Protein AF-A0A351WRZ2-F1 (afdb_monomer)

Mean predicted aligned error: 11.3 Å

Nearest PDB structures (foldseek):
  3s29-assembly1_B  TM=5.770E-01  e=7.627E-01  Arabidopsis thaliana
  6b9p-assembly1_B  TM=4.137E-01  e=7.081E+00  Canavalia ensiformis

pLDDT: mean 71.78, std 19.05, range [29.47, 97.19]

Sequence (400 aa):
GNGGYTQMIKQNTVGRDVAAGSDACLSCHFNVADWVNTPHTQKAKKGKENVLGYNADPALYTRAAAWITANKETYLHPGNKNTDGTAKDPSKLGIRAVMTEKPTVTYSDQTFGVDDIAITIGSNYKQAYAVWMQGYGYKILNIRYNSIGLTAEAMGERTDERVWEGSCIGCHLTGYDPTGLQASYKDTAVPYDLNPYIADLRIGCEACHGPKADGTKNPADLTQDQQIDICGRCHGNWNPTVPGTTARKDVHEFKPGDSLVYLLSPAYNGGVDRLMRPKWGTATKEFSTSGAAIDDHMQWYNFKIGKHYGKFFNGKPVTCTSCHDPHKNNPGRNYGRRILKGDYNYTTGVASICNECHPNAGYGVTKKGVAGALNPHTAKPYNVGLDTIPTDPTAKWPWE

Foldseek 3Di:
DDDDDPDPQDAFPVRHGFFNFQVVVCVPPVVLVQLCVAQLQLQKDFALVSPPCPPPPLVLLVQAQVVLQVCQQVQAQPVQADPVSDGVDLQLGGWRQHQDSAGFTDDSRGTDGSRQFGMWGGGPAKTWTWGQAAVQATFTHQWMAGNVVSDIDGVPRPVASDHCLAAPQLQRAAQADCVPPPPCCNNDPDHDDCPSGGNGSGCHPCLAQNGVVVPGHDLQPEDQQLVQVSLCQFLAQWFQDQPPGRRYRGLSVDGRRDHPCVCQPCVNRVHDHRHDFDDACDDDPQADNQRHGPDLRRLSSLQQLFPLHPDDDPNGRRHLVLFADSSRDDPPPPRNRGRGPQDADQVQQDHCSVCVRVVPDSDRCHDQPDAQHQPPSLRGHNPPDGSHNPSPVPDDGPVD

Solvent-accessible surface area (backbone atoms only — not comparable to full-atom values): 22409 Å² total; per-residue (Å²): 134,93,73,84,78,78,76,69,67,43,56,31,98,85,72,45,80,34,42,58,31,45,69,60,51,40,77,79,41,59,92,44,49,45,25,72,70,23,54,46,46,33,25,22,41,68,30,42,85,62,40,89,41,69,93,77,36,74,69,55,53,56,52,40,20,50,53,31,50,76,50,40,83,75,40,58,38,69,93,38,36,40,98,88,69,47,63,70,46,76,90,67,50,48,47,34,55,34,24,49,104,70,48,26,23,28,44,80,91,42,61,46,21,57,89,41,26,50,31,24,32,37,34,83,38,43,33,36,37,22,30,70,36,66,74,63,31,43,36,54,53,65,45,29,40,28,60,76,87,69,38,66,41,73,69,60,92,72,72,65,87,53,21,37,89,43,38,44,40,44,56,26,28,10,63,55,40,71,88,74,55,58,89,63,59,23,68,37,92,59,78,75,80,60,67,74,36,34,27,28,59,20,50,30,56,46,52,52,22,26,38,66,90,80,55,59,42,59,53,90,79,45,54,59,64,28,42,35,29,48,55,20,54,54,23,37,68,41,40,29,70,44,91,98,54,74,47,39,37,38,51,48,85,69,48,54,74,46,57,56,69,54,67,26,26,26,89,63,48,84,71,35,64,22,62,74,73,59,49,71,79,40,64,56,93,56,17,36,35,40,41,32,49,67,55,99,44,21,58,38,57,30,36,61,79,14,84,52,42,95,34,65,57,96,91,36,65,47,43,63,66,73,50,29,35,85,42,48,50,61,90,87,60,89,51,65,85,73,48,56,38,71,56,68,42,80,90,66,16,32,37,54,50,55,40,79,83,40,80,84,65,81,66,42,46,25,53,84,76,38,87,76,7,25,39,83,46,69,71,42,36,62,70,65,70,76,67,63,39,81,79,48,90,79,70,65,60,92,88,110

Secondary structure (DSSP, 8-state):
---------EE-TTS-EE--HHHHHHTT-GGGGGGGGSGGGGSEEESGGGSTTTTT-HHHHHHHHHHHHHTTTTTS-GGGB-TTSSBS-GGG---B----SS---EETTEE--GGGEEEEES-SSEEEEEEEETTTEEEEEEEEEETTTTEEEE-----S--BHHHHTHHHHSB---TTTS-GGGGG-SSPPPSGGG-SBSSS-HHHHH--GGG-PPPGGGS-HHHHHHHHHHHHS------TTSS---S-TT--TTS-HHHHHSTTTTTT---S---BTTB--SSB-TTS-B-STT-HHHHHHTSTTTT-EETTEE--HHHHB-TT---TT-TT----BSS-B-TTT-BBTTHHHH-TTS--B-PPTTSTT-EETTTTEETTSSS------TTPPPTT-

Radius of gyration: 22.28 Å; Cα contacts (8 Å, |Δi|>4): 758; chains: 1; bounding box: 58×66×56 Å

Structure (mmCIF, N/CA/C/O backbone):
data_AF-A0A351WRZ2-F1
#
_entry.id   AF-A0A351WRZ2-F1
#
loop_
_atom_site.group_PDB
_atom_site.id
_atom_site.type_symbol
_atom_site.label_atom_id
_atom_site.label_alt_id
_atom_site.label_comp_id
_atom_site.label_asym_id
_atom_site.label_entity_id
_atom_site.label_seq_id
_atom_site.pdbx_PDB_ins_code
_atom_site.Cartn_x
_atom_site.Cartn_y
_atom_site.Cartn_z
_atom_site.occupancy
_atom_site.B_iso_or_equiv
_atom_site.auth_seq_id
_atom_site.auth_comp_id
_atom_site.auth_asym_id
_atom_site.auth_atom_id
_atom_site.pdbx_PDB_model_num
ATOM 1 N N . GLY A 1 1 ? -1.265 -37.850 17.688 1.00 32.62 1 GLY A N 1
ATOM 2 C CA . GLY A 1 1 ? -0.037 -38.368 17.063 1.00 32.62 1 GLY A CA 1
ATOM 3 C C . GLY A 1 1 ? 0.824 -37.194 16.665 1.00 32.62 1 GLY A C 1
ATOM 4 O O . GLY A 1 1 ? 0.385 -36.409 15.838 1.00 32.62 1 GLY A O 1
ATOM 5 N N . ASN A 1 2 ? 1.986 -37.040 17.302 1.00 37.69 2 ASN A N 1
ATOM 6 C CA . ASN A 1 2 ? 2.970 -36.001 16.994 1.00 37.69 2 ASN A CA 1
ATOM 7 C C . ASN A 1 2 ? 3.734 -36.390 15.721 1.00 37.69 2 ASN A C 1
ATOM 9 O O . ASN A 1 2 ? 4.703 -37.140 15.787 1.00 37.69 2 ASN A O 1
ATOM 13 N N . GLY A 1 3 ? 3.272 -35.906 14.569 1.00 31.56 3 GLY A N 1
ATOM 14 C CA . GLY A 1 3 ? 4.061 -35.871 13.339 1.00 31.56 3 GLY A CA 1
ATOM 15 C C . GLY A 1 3 ? 4.839 -34.561 13.295 1.00 31.56 3 GLY A C 1
ATOM 16 O O . GLY A 1 3 ? 4.239 -33.493 13.401 1.00 31.56 3 GLY A O 1
ATOM 17 N N . GLY A 1 4 ? 6.166 -34.644 13.217 1.00 29.47 4 GLY A N 1
ATOM 18 C CA . GLY A 1 4 ? 7.064 -33.493 13.257 1.00 29.47 4 GLY A CA 1
ATOM 19 C C . GLY A 1 4 ? 6.776 -32.484 12.146 1.00 29.47 4 GLY A C 1
ATOM 20 O O . GLY A 1 4 ? 6.932 -32.783 10.966 1.00 29.47 4 GLY A O 1
ATOM 21 N N . TYR A 1 5 ? 6.401 -31.269 12.543 1.00 34.00 5 TYR A N 1
ATOM 22 C CA . TYR A 1 5 ? 6.394 -30.103 11.669 1.00 34.00 5 TYR A CA 1
ATOM 23 C C . TYR A 1 5 ? 7.830 -29.609 11.519 1.00 34.00 5 TYR A C 1
ATOM 25 O O . TYR A 1 5 ? 8.332 -28.862 12.360 1.00 34.00 5 TYR A O 1
ATOM 33 N N . THR A 1 6 ? 8.506 -30.019 10.451 1.00 36.72 6 THR A N 1
ATOM 34 C CA . THR A 1 6 ? 9.742 -29.367 10.022 1.00 36.72 6 THR A CA 1
ATOM 35 C C . THR A 1 6 ? 9.400 -27.907 9.711 1.00 36.72 6 THR A C 1
ATOM 37 O O . THR A 1 6 ? 8.615 -27.609 8.810 1.00 36.72 6 THR A O 1
ATOM 40 N N . GLN A 1 7 ? 9.907 -26.985 10.533 1.00 39.91 7 GLN A N 1
ATOM 41 C CA . GLN A 1 7 ? 9.729 -25.547 10.362 1.00 39.91 7 GLN A CA 1
ATOM 42 C C . GLN A 1 7 ? 10.235 -25.128 8.975 1.00 39.91 7 GLN A C 1
ATOM 44 O O . GLN A 1 7 ? 11.435 -25.133 8.729 1.00 39.91 7 GLN A O 1
ATOM 49 N N . MET A 1 8 ? 9.336 -24.715 8.078 1.00 43.12 8 MET A N 1
ATOM 50 C CA . MET A 1 8 ? 9.716 -24.034 6.836 1.00 43.12 8 MET A CA 1
ATOM 51 C C . MET A 1 8 ? 10.071 -22.570 7.129 1.00 43.12 8 MET A C 1
ATOM 53 O O . MET A 1 8 ? 9.350 -21.658 6.739 1.00 43.12 8 MET A O 1
ATOM 57 N N . ILE A 1 9 ? 11.151 -22.346 7.877 1.00 46.28 9 ILE A N 1
ATOM 58 C CA . ILE A 1 9 ? 11.879 -21.077 7.824 1.00 46.28 9 ILE A CA 1
ATOM 59 C C . ILE A 1 9 ? 12.809 -21.232 6.625 1.00 46.28 9 ILE A C 1
ATOM 61 O O . ILE A 1 9 ? 13.734 -22.042 6.656 1.00 46.28 9 ILE A O 1
ATOM 65 N N . LYS A 1 10 ? 12.525 -20.534 5.525 1.00 52.62 10 LYS A N 1
ATOM 66 C CA . LYS A 1 10 ? 13.520 -20.413 4.460 1.00 52.62 10 LYS A CA 1
ATOM 67 C C . LYS A 1 10 ? 14.513 -19.359 4.937 1.00 52.62 10 LYS A C 1
ATOM 69 O O . LYS A 1 10 ? 14.093 -18.308 5.396 1.00 52.62 10 LYS A O 1
ATOM 74 N N . GLN A 1 11 ? 15.808 -19.631 4.868 1.00 48.19 11 GLN A N 1
ATOM 75 C CA . GLN A 1 11 ? 16.819 -18.585 5.005 1.00 48.19 11 GLN A CA 1
ATOM 76 C C . GLN A 1 11 ? 17.169 -18.086 3.601 1.00 48.19 11 GLN A C 1
ATOM 78 O O . GLN A 1 11 ? 17.256 -18.894 2.673 1.00 48.19 11 GLN A O 1
ATOM 83 N N . ASN A 1 12 ? 17.320 -16.774 3.404 1.00 52.78 12 ASN A N 1
ATOM 84 C CA . ASN A 1 12 ? 17.859 -16.268 2.141 1.00 52.78 12 ASN A CA 1
ATOM 85 C C . ASN A 1 12 ? 19.341 -16.634 1.999 1.00 52.78 12 ASN A C 1
ATOM 87 O O . ASN A 1 12 ? 19.976 -17.179 2.901 1.00 52.78 12 ASN A O 1
ATOM 91 N N . THR A 1 13 ? 19.914 -16.295 0.848 1.00 42.00 13 THR A N 1
ATOM 92 C CA . THR A 1 13 ? 21.326 -16.537 0.519 1.00 42.00 13 THR A CA 1
ATOM 93 C C . THR A 1 13 ? 22.319 -15.867 1.475 1.00 42.00 13 THR A C 1
ATOM 95 O O . THR A 1 13 ? 23.500 -16.197 1.429 1.00 42.00 13 THR A O 1
ATOM 98 N N . VAL A 1 14 ? 21.863 -14.968 2.357 1.00 45.06 14 VAL A N 1
ATOM 99 C CA . VAL A 1 14 ? 22.673 -14.328 3.408 1.00 45.06 14 VAL A CA 1
ATOM 100 C C . VAL A 1 14 ? 22.334 -14.830 4.821 1.00 45.06 14 VAL A C 1
ATOM 102 O O . VAL A 1 14 ? 22.713 -14.196 5.803 1.00 45.06 14 VAL A O 1
ATOM 105 N N . GLY A 1 15 ? 21.638 -15.966 4.944 1.00 48.84 15 GLY A N 1
ATOM 106 C CA . GLY A 1 15 ? 21.366 -16.632 6.223 1.00 48.84 15 GLY A CA 1
ATOM 107 C C . GLY A 1 15 ? 20.307 -15.949 7.091 1.00 48.84 15 GLY A C 1
ATOM 108 O O . GLY A 1 15 ? 20.190 -16.274 8.269 1.00 48.84 15 GLY A O 1
ATOM 109 N N . ARG A 1 16 ? 19.544 -14.996 6.541 1.00 52.09 16 ARG A N 1
ATOM 110 C CA . ARG A 1 16 ? 18.442 -14.340 7.256 1.00 52.09 16 ARG A CA 1
ATOM 111 C C . ARG A 1 16 ? 17.153 -15.097 7.027 1.00 52.09 16 ARG A C 1
ATOM 113 O O . ARG A 1 16 ? 16.870 -15.493 5.897 1.00 52.09 16 ARG A O 1
ATOM 120 N N . ASP A 1 17 ? 16.362 -15.242 8.080 1.00 50.16 17 ASP A N 1
ATOM 121 C CA . ASP A 1 17 ? 15.035 -15.839 8.003 1.00 50.16 17 ASP A CA 1
ATOM 122 C C . ASP A 1 17 ? 14.166 -15.020 7.037 1.00 50.16 17 ASP A C 1
ATOM 124 O O . ASP A 1 17 ? 13.806 -13.875 7.313 1.00 50.16 17 ASP A O 1
ATOM 128 N N . VAL A 1 18 ? 13.847 -15.600 5.880 1.00 50.06 18 VAL A N 1
ATOM 129 C CA . VAL A 1 18 ? 12.821 -15.072 4.988 1.00 50.06 18 VAL A CA 1
ATOM 130 C C . VAL A 1 18 ? 11.487 -15.679 5.363 1.00 50.06 18 VAL A C 1
ATOM 132 O O . VAL A 1 18 ? 11.343 -16.872 5.651 1.00 50.06 18 VAL A O 1
ATOM 135 N N . ALA A 1 19 ? 10.503 -14.797 5.404 1.00 58.22 19 ALA A N 1
ATOM 136 C CA . ALA A 1 19 ? 9.164 -15.127 5.817 1.00 58.22 19 ALA A CA 1
ATOM 137 C C . ALA A 1 19 ? 8.565 -16.154 4.821 1.00 58.22 19 ALA A C 1
ATOM 139 O O . ALA A 1 19 ? 8.945 -16.196 3.647 1.00 58.22 19 ALA A O 1
ATOM 140 N N . ALA A 1 20 ? 7.748 -17.088 5.316 1.00 59.88 20 ALA A N 1
ATOM 141 C CA . ALA A 1 20 ? 7.479 -18.368 4.645 1.00 59.88 20 ALA A CA 1
ATOM 142 C C . ALA A 1 20 ? 6.640 -18.235 3.356 1.00 59.88 20 ALA A C 1
ATOM 144 O O . ALA A 1 20 ? 6.400 -19.235 2.670 1.00 59.88 20 ALA A O 1
ATOM 145 N N . GLY A 1 21 ? 6.218 -17.015 3.011 1.00 77.88 21 GLY A N 1
ATOM 146 C CA . GLY A 1 21 ? 5.302 -16.740 1.917 1.00 77.88 21 GLY A CA 1
ATOM 147 C C . GLY A 1 21 ? 3.900 -17.249 2.249 1.00 77.88 21 GLY A C 1
ATOM 148 O O . GLY A 1 21 ? 3.704 -18.193 3.018 1.00 77.88 21 GLY A O 1
ATOM 149 N N . SER A 1 22 ? 2.877 -16.637 1.655 1.00 88.19 22 SER A N 1
ATOM 150 C CA . SER A 1 22 ? 1.486 -16.942 2.030 1.00 88.19 22 SER A CA 1
ATOM 151 C C . SER A 1 22 ? 1.074 -18.384 1.713 1.00 88.19 22 SER A C 1
ATOM 153 O O . SER A 1 22 ? 0.212 -18.946 2.385 1.00 88.19 22 SER A O 1
ATOM 155 N N . ASP A 1 23 ? 1.709 -19.021 0.726 1.00 87.81 23 ASP A N 1
ATOM 156 C CA . ASP A 1 23 ? 1.363 -20.383 0.302 1.00 87.81 23 ASP A CA 1
ATOM 157 C C . ASP A 1 23 ? 1.694 -21.421 1.390 1.00 87.81 23 ASP A C 1
ATOM 159 O O . ASP A 1 23 ? 0.947 -22.382 1.584 1.00 87.81 23 ASP A O 1
ATOM 163 N N . ALA A 1 24 ? 2.758 -21.196 2.172 1.00 87.31 24 ALA A N 1
ATOM 164 C CA . ALA A 1 24 ? 3.076 -22.043 3.318 1.00 87.31 24 ALA A CA 1
ATOM 165 C C . ALA A 1 24 ? 1.983 -21.958 4.394 1.00 87.31 24 ALA A C 1
ATOM 167 O O . ALA A 1 24 ? 1.612 -22.977 4.977 1.00 87.31 24 ALA A O 1
ATOM 168 N N . CYS A 1 25 ? 1.419 -20.768 4.620 1.00 88.12 25 CYS A N 1
ATOM 169 C CA . CYS A 1 25 ? 0.314 -20.563 5.556 1.00 88.12 25 CYS A CA 1
ATOM 170 C C . CYS A 1 25 ? -0.956 -21.293 5.091 1.00 88.12 25 CYS A C 1
ATOM 172 O O . CYS A 1 25 ? -1.616 -21.969 5.882 1.00 88.12 25 CYS A O 1
ATOM 174 N N . LEU A 1 26 ? -1.278 -21.207 3.797 1.00 86.06 26 LEU A N 1
ATOM 175 C CA . LEU A 1 26 ? -2.488 -21.804 3.221 1.00 86.06 26 LEU A CA 1
ATOM 176 C C . LEU A 1 26 ? -2.518 -23.334 3.295 1.00 86.06 26 LEU A C 1
ATOM 178 O O . LEU A 1 26 ? -3.604 -23.909 3.322 1.00 86.06 26 LEU A O 1
ATOM 182 N N . SER A 1 27 ? -1.358 -23.991 3.407 1.00 87.12 27 SER A N 1
ATOM 183 C CA . SER A 1 27 ? -1.285 -25.446 3.604 1.00 87.12 27 SER A CA 1
ATOM 184 C C . SER A 1 27 ? -2.009 -25.929 4.871 1.00 87.12 27 SER A C 1
ATOM 186 O O . SER A 1 27 ? -2.537 -27.038 4.891 1.00 87.12 27 SER A O 1
ATOM 188 N N . CYS A 1 28 ? -2.062 -25.090 5.912 1.00 89.19 28 CYS A N 1
ATOM 189 C CA . CYS A 1 28 ? -2.707 -25.396 7.193 1.00 89.19 28 CYS A CA 1
ATOM 190 C C . CYS A 1 28 ? -3.957 -24.536 7.451 1.00 89.19 28 CYS A C 1
ATOM 192 O O . CYS A 1 28 ? -4.833 -24.936 8.213 1.00 89.19 28 CYS A O 1
ATOM 194 N N . HIS A 1 29 ? -4.060 -23.367 6.813 1.00 89.31 29 HIS A N 1
ATOM 195 C CA . HIS A 1 29 ? -5.135 -22.390 7.013 1.00 89.31 29 HIS A CA 1
ATOM 196 C C . HIS A 1 29 ? -6.053 -22.282 5.784 1.00 89.31 29 HIS A C 1
ATOM 198 O O . HIS A 1 29 ? -6.291 -21.204 5.242 1.00 89.31 29 HIS A O 1
ATOM 204 N N . PHE A 1 30 ? -6.594 -23.412 5.326 1.00 89.50 30 PHE A N 1
ATOM 205 C CA . PHE A 1 30 ? -7.458 -23.469 4.136 1.00 89.50 30 PHE A CA 1
ATOM 206 C C . PHE A 1 30 ? -8.754 -22.650 4.274 1.00 89.50 30 PHE A C 1
ATOM 208 O O . PHE A 1 30 ? -9.333 -22.224 3.279 1.00 89.50 30 PHE A O 1
ATOM 215 N N . ASN A 1 31 ? -9.204 -22.378 5.501 1.00 87.19 31 ASN A N 1
ATOM 216 C CA . ASN A 1 31 ? -10.394 -21.573 5.779 1.00 87.19 31 ASN A CA 1
ATOM 217 C C . ASN A 1 31 ? -10.243 -20.087 5.400 1.00 87.19 31 ASN A C 1
ATOM 219 O O . ASN A 1 31 ? -11.240 -19.369 5.373 1.00 87.19 31 ASN A O 1
ATOM 223 N N . VAL A 1 32 ? -9.019 -19.628 5.117 1.00 88.50 32 VAL A N 1
ATOM 224 C CA . VAL A 1 32 ? -8.733 -18.281 4.598 1.00 88.50 32 VAL A CA 1
ATOM 225 C C . VAL A 1 32 ? -8.186 -18.313 3.168 1.00 88.50 32 VAL A C 1
ATOM 227 O O . VAL A 1 32 ? -7.643 -17.318 2.697 1.00 88.50 32 VAL A O 1
ATOM 230 N N . ALA A 1 33 ? -8.346 -19.432 2.450 1.00 85.81 33 ALA A N 1
ATOM 231 C CA . ALA A 1 33 ? -7.872 -19.578 1.073 1.00 85.81 33 ALA A CA 1
ATOM 232 C C . ALA A 1 33 ? -8.489 -18.557 0.110 1.00 85.81 33 ALA A C 1
ATOM 234 O O . ALA A 1 33 ? -7.832 -18.171 -0.852 1.00 85.81 33 ALA A O 1
ATOM 235 N N . ASP A 1 34 ? -9.682 -18.035 0.407 1.00 86.06 34 ASP A N 1
ATOM 236 C CA . ASP A 1 34 ? -10.313 -16.956 -0.363 1.00 86.06 34 ASP A CA 1
ATOM 237 C C . ASP A 1 34 ? -9.451 -15.688 -0.456 1.00 86.06 34 ASP A C 1
ATOM 239 O O . ASP A 1 34 ? -9.634 -14.891 -1.385 1.00 86.06 34 ASP A O 1
ATOM 243 N N . TRP A 1 35 ? -8.469 -15.522 0.440 1.00 88.75 35 TRP A N 1
ATOM 244 C CA . TRP A 1 35 ? -7.496 -14.435 0.401 1.00 88.75 35 TRP A CA 1
ATOM 245 C C . TRP A 1 35 ? -6.814 -14.345 -0.966 1.00 88.75 35 TRP A C 1
ATOM 247 O O . TRP A 1 35 ? -6.623 -13.234 -1.464 1.00 88.75 35 TRP A O 1
ATOM 257 N N . VAL A 1 36 ? -6.527 -15.483 -1.618 1.00 87.06 36 VAL A N 1
ATOM 258 C CA . VAL A 1 36 ? -5.849 -15.532 -2.930 1.00 87.06 36 VAL A CA 1
ATOM 259 C C . VAL A 1 36 ? -6.588 -14.747 -4.013 1.00 87.06 36 VAL A C 1
ATOM 261 O O . VAL A 1 36 ? -5.967 -14.216 -4.935 1.00 87.06 36 VAL A O 1
ATOM 264 N N . ASN A 1 37 ? -7.905 -14.610 -3.860 1.00 83.31 37 ASN A N 1
ATOM 265 C CA . ASN A 1 37 ? -8.790 -13.921 -4.790 1.00 83.31 37 ASN A CA 1
ATOM 266 C C . ASN A 1 37 ? -9.003 -12.441 -4.439 1.00 83.31 37 ASN A C 1
ATOM 268 O O . ASN A 1 37 ? -9.743 -11.739 -5.132 1.00 83.31 37 ASN A O 1
ATOM 272 N N . THR A 1 38 ? -8.387 -11.943 -3.367 1.00 84.75 38 THR A N 1
ATOM 273 C CA . THR A 1 38 ? -8.540 -10.548 -2.950 1.00 84.75 38 THR A CA 1
ATOM 274 C C . THR A 1 38 ? -7.643 -9.609 -3.765 1.00 84.75 38 THR A C 1
ATOM 276 O O . THR A 1 38 ? -6.579 -9.998 -4.245 1.00 84.75 38 THR A O 1
ATOM 279 N N . PRO A 1 39 ? -7.989 -8.315 -3.884 1.00 85.25 39 PRO A N 1
ATOM 280 C CA . PRO A 1 39 ? -7.117 -7.323 -4.516 1.00 85.25 39 PRO A CA 1
ATOM 281 C C . PRO A 1 39 ? -5.736 -7.155 -3.857 1.00 85.25 39 PRO A C 1
ATOM 283 O O . PRO A 1 39 ? -4.853 -6.554 -4.471 1.00 85.25 39 PRO A O 1
ATOM 286 N N . HIS A 1 40 ? -5.539 -7.641 -2.625 1.00 89.62 40 HIS A N 1
ATOM 287 C CA . HIS A 1 40 ? -4.246 -7.630 -1.933 1.00 89.62 40 HIS A CA 1
ATOM 288 C C . HIS A 1 40 ? -3.208 -8.510 -2.642 1.00 89.62 40 HIS A C 1
ATOM 290 O O . HIS A 1 40 ? -2.033 -8.150 -2.702 1.00 89.62 40 HIS A O 1
ATOM 296 N N . THR A 1 41 ? -3.641 -9.589 -3.298 1.00 88.19 41 THR A N 1
ATOM 297 C CA . THR A 1 41 ? -2.745 -10.482 -4.056 1.00 88.19 41 THR A CA 1
ATOM 298 C C . THR A 1 41 ? -2.365 -9.948 -5.428 1.00 88.19 41 THR A C 1
ATOM 300 O O . THR A 1 41 ? -1.556 -10.534 -6.139 1.00 88.19 41 THR A O 1
ATOM 303 N N . GLN A 1 42 ? -2.938 -8.811 -5.811 1.00 85.75 42 GLN A N 1
ATOM 304 C CA . GLN A 1 42 ? -2.731 -8.203 -7.117 1.00 85.75 42 GLN A CA 1
ATOM 305 C C . GLN A 1 42 ? -1.907 -6.920 -7.025 1.00 85.75 42 GLN A C 1
ATOM 307 O O . GLN A 1 42 ? -1.767 -6.231 -8.022 1.00 85.75 42 GLN A O 1
ATOM 312 N N . LYS A 1 43 ? -1.404 -6.539 -5.843 1.00 90.00 43 LYS A N 1
ATOM 313 C CA . LYS A 1 43 ? -0.736 -5.240 -5.659 1.00 90.00 43 LYS A CA 1
ATOM 314 C C . LYS A 1 43 ? 0.635 -5.152 -6.314 1.00 90.00 43 LYS A C 1
ATOM 316 O O . LYS A 1 43 ? 0.996 -4.047 -6.722 1.00 90.00 43 LYS A O 1
ATOM 321 N N . ALA A 1 44 ? 1.324 -6.273 -6.474 1.00 92.06 44 ALA A N 1
ATOM 322 C CA . ALA A 1 44 ? 2.464 -6.406 -7.358 1.00 92.06 44 ALA A CA 1
ATOM 323 C C . ALA A 1 44 ? 2.477 -7.809 -7.963 1.00 92.06 44 ALA A C 1
ATOM 325 O O . ALA A 1 44 ? 2.101 -8.787 -7.315 1.00 92.06 44 ALA A O 1
ATOM 326 N N . LYS A 1 45 ? 2.886 -7.900 -9.223 1.00 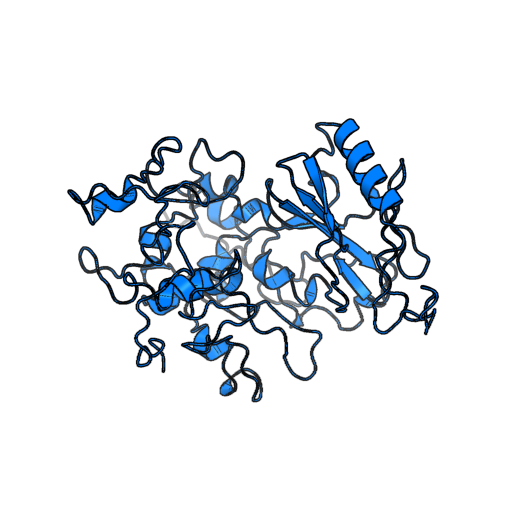89.50 45 LYS A N 1
ATOM 327 C CA . LYS A 1 45 ? 3.086 -9.158 -9.934 1.00 89.50 45 LYS A CA 1
ATOM 328 C C . LYS A 1 45 ? 4.307 -9.038 -10.833 1.00 89.50 45 LYS A C 1
ATOM 330 O O . LYS A 1 45 ? 4.591 -7.955 -11.341 1.00 89.50 45 LYS A O 1
ATOM 335 N N . LYS A 1 46 ? 5.034 -10.138 -11.014 1.00 88.94 46 LYS A N 1
ATOM 336 C CA . LYS A 1 46 ? 6.220 -10.163 -11.869 1.00 88.94 46 LYS A CA 1
ATOM 337 C C . LYS A 1 46 ? 5.778 -10.143 -13.329 1.00 88.94 46 LYS A C 1
ATOM 339 O O . LYS A 1 46 ? 4.731 -10.691 -13.653 1.00 88.94 46 LYS A O 1
ATOM 344 N N . GLY A 1 47 ? 6.565 -9.492 -14.169 1.00 83.50 47 GLY A N 1
ATOM 345 C CA . GLY A 1 47 ? 6.473 -9.622 -15.611 1.00 83.50 47 GLY A CA 1
ATOM 346 C C . GLY A 1 47 ? 5.255 -8.976 -16.274 1.00 83.50 47 GLY A C 1
ATOM 347 O O . GLY A 1 47 ? 4.346 -8.405 -15.652 1.00 83.50 47 GLY A O 1
ATOM 348 N N . LYS A 1 48 ? 5.290 -9.079 -17.598 1.00 78.19 48 LYS A N 1
ATOM 349 C CA . LYS A 1 48 ? 4.352 -8.502 -18.562 1.00 78.19 48 LYS A CA 1
ATOM 350 C C . LYS A 1 48 ? 3.044 -9.272 -18.695 1.00 78.19 48 LYS A C 1
ATOM 352 O O . LYS A 1 48 ? 2.020 -8.703 -19.053 1.00 78.19 48 LYS A O 1
ATOM 357 N N . GLU A 1 49 ? 3.058 -10.556 -18.362 1.00 80.12 49 GLU A N 1
ATOM 358 C CA . GLU A 1 49 ? 1.904 -11.454 -18.415 1.00 80.12 49 GLU A CA 1
ATOM 359 C C . GLU A 1 49 ? 0.763 -11.010 -17.488 1.00 80.12 49 GLU A C 1
ATOM 361 O O . GLU A 1 49 ? -0.379 -11.437 -17.638 1.00 80.12 49 GLU A O 1
ATOM 366 N N . ASN A 1 50 ? 1.077 -10.123 -16.542 1.00 82.88 50 ASN A N 1
ATOM 367 C CA . ASN A 1 50 ? 0.150 -9.556 -15.575 1.00 82.88 50 ASN A CA 1
ATOM 368 C C . ASN A 1 50 ? -0.376 -8.163 -15.954 1.00 82.88 50 ASN A C 1
ATOM 370 O O . ASN A 1 50 ? -1.203 -7.601 -15.226 1.00 82.88 50 ASN A O 1
ATOM 374 N N . VAL A 1 51 ? 0.072 -7.614 -17.085 1.00 79.12 51 VAL A N 1
ATOM 375 C CA . VAL A 1 51 ? -0.459 -6.371 -17.644 1.00 79.12 51 VAL A CA 1
ATOM 376 C C . VAL A 1 51 ? -1.898 -6.620 -18.087 1.00 79.12 51 VAL A C 1
ATOM 378 O O . VAL A 1 51 ? -2.191 -7.553 -18.839 1.00 79.12 51 VAL A O 1
ATOM 381 N N . LEU A 1 52 ? -2.824 -5.790 -17.611 1.00 74.25 52 LEU A N 1
ATOM 382 C CA . LEU A 1 52 ? -4.226 -5.881 -18.002 1.00 74.25 52 LEU A CA 1
ATOM 383 C C . LEU A 1 52 ? -4.352 -5.759 -19.517 1.00 74.25 52 LEU A C 1
ATOM 385 O O . LEU A 1 52 ? -3.838 -4.820 -20.117 1.00 74.25 52 LEU A O 1
ATOM 389 N N . GLY A 1 53 ? -5.058 -6.719 -20.109 1.00 63.00 53 GLY A N 1
ATOM 390 C CA . GLY A 1 53 ? -5.251 -6.797 -21.550 1.00 63.00 53 GLY A CA 1
ATOM 391 C C . GLY A 1 53 ? -4.260 -7.673 -22.298 1.00 63.00 53 GLY A C 1
ATOM 392 O O . GLY A 1 53 ? -4.603 -8.034 -23.419 1.00 63.00 53 GLY A O 1
ATOM 393 N N . TYR A 1 54 ? -3.114 -8.069 -21.710 1.00 61.16 54 TYR A N 1
ATOM 394 C CA . TYR A 1 54 ? -2.000 -8.749 -22.418 1.00 61.16 54 TYR A CA 1
ATOM 395 C C . TYR A 1 54 ? -2.441 -9.905 -23.291 1.00 61.16 54 TYR A C 1
ATOM 397 O O . TYR A 1 54 ? -2.083 -9.974 -24.462 1.00 61.16 54 TYR A O 1
ATOM 405 N N . ASN A 1 55 ? -3.323 -10.732 -22.746 1.00 54.84 55 ASN A N 1
ATOM 406 C CA . ASN A 1 55 ? -3.861 -11.889 -23.446 1.00 54.84 55 ASN A CA 1
ATOM 407 C C . ASN A 1 55 ? -5.336 -11.725 -23.853 1.00 54.84 55 ASN A C 1
ATOM 409 O O . ASN A 1 55 ? -5.901 -12.646 -24.431 1.00 54.84 55 ASN A O 1
ATOM 413 N N . ALA A 1 56 ? -5.985 -10.605 -23.511 1.00 52.00 56 ALA A N 1
ATOM 414 C CA . ALA A 1 56 ? -7.447 -10.479 -23.545 1.00 52.00 56 ALA A CA 1
ATOM 415 C C . ALA A 1 56 ? -7.984 -9.459 -24.563 1.00 52.00 56 ALA A C 1
ATOM 417 O O . ALA A 1 56 ? -9.122 -9.609 -24.998 1.00 52.00 56 ALA A O 1
ATOM 418 N N . ASP A 1 57 ? -7.208 -8.438 -24.949 1.00 59.94 57 ASP A N 1
ATOM 419 C CA . ASP A 1 57 ? -7.639 -7.441 -25.941 1.00 59.94 57 ASP A CA 1
ATOM 420 C C . ASP A 1 57 ? -6.427 -6.764 -26.624 1.00 59.94 57 ASP A C 1
ATOM 422 O O . ASP A 1 57 ? -5.869 -5.799 -26.093 1.00 59.94 57 ASP A O 1
ATOM 426 N N . PRO A 1 58 ? -6.015 -7.220 -27.822 1.00 59.06 58 PRO A N 1
ATOM 427 C CA . PRO A 1 58 ? -4.955 -6.577 -28.600 1.00 59.06 58 PRO A CA 1
ATOM 428 C C . PRO A 1 58 ? -5.226 -5.095 -28.923 1.00 59.06 58 PRO A C 1
ATOM 430 O O . PRO A 1 58 ? -4.290 -4.302 -28.997 1.00 59.06 58 PRO A O 1
ATOM 433 N N . ALA A 1 59 ? -6.492 -4.678 -29.055 1.00 59.03 59 ALA A N 1
ATOM 434 C CA . ALA A 1 59 ? -6.853 -3.288 -29.348 1.00 59.03 59 ALA A CA 1
ATOM 435 C C . ALA A 1 59 ? -6.642 -2.357 -28.140 1.00 59.03 59 ALA A C 1
ATOM 437 O O . ALA A 1 59 ? -6.568 -1.130 -28.271 1.00 59.03 59 ALA A O 1
ATOM 438 N N . LEU A 1 60 ? -6.545 -2.924 -26.937 1.00 55.47 60 LEU A N 1
ATOM 439 C CA . LEU A 1 60 ? -6.165 -2.214 -25.720 1.00 55.47 60 LEU A CA 1
ATOM 440 C C . LEU A 1 60 ? -4.727 -1.686 -25.802 1.00 55.47 60 LEU A C 1
ATOM 442 O O . LEU A 1 60 ? -4.468 -0.537 -25.438 1.00 55.47 60 LEU A O 1
ATOM 446 N N . TYR A 1 61 ? -3.814 -2.505 -26.334 1.00 57.78 61 TYR A N 1
ATOM 447 C CA . TYR A 1 61 ? -2.405 -2.150 -26.514 1.00 57.78 61 TYR A CA 1
ATOM 448 C C . TYR A 1 61 ? -2.237 -1.016 -27.495 1.00 57.78 61 TYR A C 1
ATOM 450 O O . TYR A 1 61 ? -1.557 -0.041 -27.188 1.00 57.78 61 TYR A O 1
ATOM 458 N N . THR A 1 62 ? -2.908 -1.110 -28.641 1.00 60.03 62 THR A N 1
ATOM 459 C CA . THR A 1 62 ? -2.867 -0.072 -29.669 1.00 60.03 62 THR A CA 1
ATOM 460 C C . THR A 1 62 ? -3.296 1.282 -29.104 1.00 60.03 62 THR A C 1
ATOM 462 O O . THR A 1 62 ? -2.653 2.292 -29.372 1.00 60.03 62 THR A O 1
ATOM 465 N N . ARG A 1 63 ? -4.327 1.313 -28.249 1.00 61.31 63 ARG A N 1
ATOM 466 C CA . ARG A 1 63 ? -4.809 2.550 -27.612 1.00 61.31 63 ARG A CA 1
ATOM 467 C C . ARG A 1 63 ? -3.832 3.116 -26.581 1.00 61.31 63 ARG A C 1
ATOM 469 O O . ARG A 1 63 ? -3.583 4.321 -26.588 1.00 61.31 63 ARG A O 1
ATOM 476 N N . ALA A 1 64 ? -3.259 2.273 -25.720 1.00 55.34 64 ALA A N 1
ATOM 477 C CA . ALA A 1 64 ? -2.256 2.711 -24.748 1.00 55.34 64 ALA A CA 1
ATOM 478 C C . ALA A 1 64 ? -0.975 3.214 -25.441 1.00 55.34 64 ALA A C 1
ATOM 480 O O . ALA A 1 64 ? -0.457 4.270 -25.084 1.00 55.34 64 ALA A O 1
ATOM 481 N N . ALA A 1 65 ? -0.514 2.505 -26.475 1.00 55.00 65 ALA A N 1
ATOM 482 C CA . ALA A 1 65 ? 0.629 2.886 -27.301 1.00 55.00 65 ALA A CA 1
ATOM 483 C C . ALA A 1 65 ? 0.402 4.225 -28.027 1.00 55.00 65 ALA A C 1
ATOM 485 O O . ALA A 1 65 ? 1.241 5.128 -27.959 1.00 55.00 65 ALA A O 1
ATOM 486 N N . ALA A 1 66 ? -0.771 4.397 -28.648 1.00 57.62 66 ALA A N 1
ATOM 487 C CA . ALA A 1 66 ? -1.146 5.635 -29.327 1.00 57.62 66 ALA A CA 1
ATOM 488 C C . ALA A 1 66 ? -1.185 6.837 -28.370 1.00 57.62 66 ALA A C 1
ATOM 490 O O . ALA A 1 66 ? -0.635 7.891 -28.689 1.00 57.62 66 ALA A O 1
ATOM 491 N N . TRP A 1 67 ? -1.773 6.680 -27.176 1.00 55.34 67 TRP A N 1
ATOM 492 C CA . TRP A 1 67 ? -1.822 7.752 -26.178 1.00 55.34 67 TRP A CA 1
ATOM 493 C C . TRP A 1 67 ? -0.421 8.167 -25.714 1.00 55.34 67 TRP A C 1
ATOM 495 O O . TRP A 1 67 ? -0.120 9.357 -25.664 1.00 55.34 67 TRP A O 1
ATOM 505 N N . ILE A 1 68 ? 0.464 7.211 -25.424 1.00 50.16 68 ILE A N 1
ATOM 506 C CA . ILE A 1 68 ? 1.832 7.511 -24.975 1.00 50.16 68 ILE A CA 1
ATOM 507 C C . ILE A 1 68 ? 2.625 8.206 -26.084 1.00 50.16 68 ILE A C 1
ATOM 509 O O . ILE A 1 68 ? 3.260 9.230 -25.838 1.00 50.16 68 ILE A O 1
ATOM 513 N N . THR A 1 69 ? 2.530 7.709 -27.320 1.00 51.59 69 THR A N 1
ATOM 514 C CA . THR A 1 69 ? 3.178 8.331 -28.484 1.00 51.59 69 THR A CA 1
ATOM 515 C C . THR A 1 69 ? 2.704 9.771 -28.694 1.00 51.59 69 THR A C 1
ATOM 517 O O . THR A 1 69 ? 3.523 10.656 -28.945 1.00 51.59 69 THR A O 1
ATOM 520 N N . ALA A 1 70 ? 1.404 10.031 -28.530 1.00 52.94 70 ALA A N 1
ATOM 521 C CA . ALA A 1 70 ? 0.824 11.367 -28.659 1.00 52.94 70 ALA A CA 1
ATOM 522 C C . ALA A 1 70 ? 1.242 12.340 -27.537 1.00 52.94 70 ALA A C 1
ATOM 524 O O . ALA A 1 70 ? 1.217 13.548 -27.749 1.00 52.94 70 ALA A O 1
ATOM 525 N N . ASN A 1 71 ? 1.654 11.844 -26.364 1.00 46.69 71 ASN A N 1
ATOM 526 C CA . ASN A 1 71 ? 2.019 12.670 -25.203 1.00 46.69 71 ASN A CA 1
ATOM 527 C C . ASN A 1 71 ? 3.540 12.729 -24.938 1.00 46.69 71 ASN A C 1
ATOM 529 O O . ASN A 1 71 ? 3.973 13.289 -23.931 1.00 46.69 71 ASN A O 1
ATOM 533 N N . LYS A 1 72 ? 4.366 12.210 -25.857 1.00 48.25 72 LYS A N 1
ATOM 534 C CA . LYS A 1 72 ? 5.828 12.039 -25.721 1.00 48.25 72 LYS A CA 1
ATOM 535 C C . LYS A 1 72 ? 6.626 13.281 -25.267 1.00 48.25 72 LYS A C 1
ATOM 537 O O . LYS A 1 72 ? 7.690 13.129 -24.674 1.00 48.25 72 LYS A O 1
ATOM 542 N N . GLU A 1 73 ? 6.140 14.500 -25.526 1.00 41.03 73 GLU A N 1
ATOM 543 C CA . GLU A 1 73 ? 6.853 15.770 -25.264 1.00 41.03 73 GLU A CA 1
ATOM 544 C C . GLU A 1 73 ? 6.563 16.390 -23.881 1.00 41.03 73 GLU A C 1
ATOM 546 O O . GLU A 1 73 ? 7.213 17.355 -23.473 1.00 41.03 73 GLU A O 1
ATOM 551 N N . THR A 1 74 ? 5.615 15.837 -23.117 1.00 46.59 74 THR A N 1
ATOM 552 C CA . THR A 1 74 ? 5.204 16.398 -21.811 1.00 46.59 74 THR A CA 1
ATOM 553 C C . THR A 1 74 ? 6.079 15.990 -20.623 1.00 46.59 74 THR A C 1
ATOM 555 O O . THR A 1 74 ? 5.816 16.420 -19.504 1.00 46.59 74 THR A O 1
ATOM 558 N N . TYR A 1 75 ? 7.138 15.207 -20.836 1.00 48.56 75 TYR A N 1
ATOM 559 C CA . TYR A 1 75 ? 7.787 14.466 -19.748 1.00 48.56 75 TYR A CA 1
ATOM 560 C C . TYR A 1 75 ? 9.179 14.954 -19.324 1.00 48.56 75 TYR A C 1
ATOM 562 O O . TYR A 1 75 ? 9.774 14.356 -18.435 1.00 48.56 75 TYR A O 1
ATOM 570 N N . LEU A 1 76 ? 9.666 16.081 -19.856 1.00 44.59 76 LEU A N 1
ATOM 571 C CA . LEU A 1 76 ? 10.843 16.749 -19.291 1.00 44.59 76 LEU A CA 1
ATOM 572 C C . LEU A 1 76 ? 10.503 17.355 -17.926 1.00 44.59 76 LEU A C 1
ATOM 574 O O . LEU A 1 76 ? 9.599 18.185 -17.826 1.00 44.59 76 LEU A O 1
ATOM 578 N N . HIS A 1 77 ? 11.272 16.993 -16.896 1.00 44.44 77 HIS A N 1
ATOM 579 C CA . HIS A 1 77 ? 11.228 17.651 -15.588 1.00 44.44 77 HIS A CA 1
ATOM 580 C C . HIS A 1 77 ? 11.246 19.186 -15.776 1.00 44.44 77 HIS A C 1
ATOM 582 O O . HIS A 1 77 ? 12.185 19.677 -16.400 1.00 44.44 77 HIS A O 1
ATOM 588 N N . PRO A 1 78 ? 10.314 19.983 -15.209 1.00 46.25 78 PRO A N 1
ATOM 589 C CA . PRO A 1 78 ? 10.268 21.438 -15.437 1.00 46.25 78 PRO A CA 1
ATOM 590 C C . PRO A 1 78 ? 11.574 22.161 -15.073 1.00 46.25 78 PRO A C 1
ATOM 592 O O . PRO A 1 78 ? 12.074 23.005 -15.810 1.00 46.25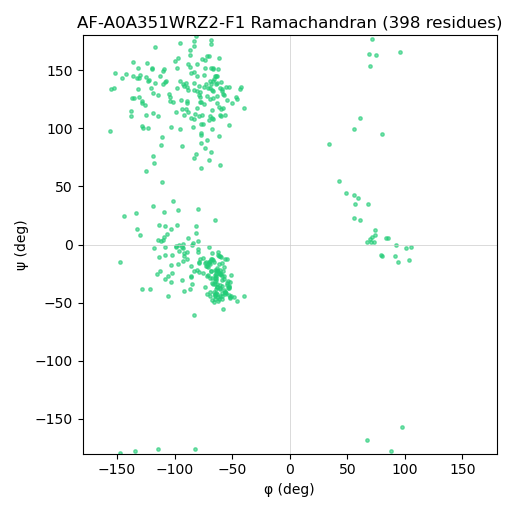 78 PRO A O 1
ATOM 595 N N . GLY A 1 79 ? 12.194 21.757 -13.961 1.00 51.09 79 GLY A N 1
ATOM 596 C CA . GLY A 1 79 ? 13.543 22.182 -13.564 1.00 51.09 79 GLY A CA 1
ATOM 597 C C . GLY A 1 79 ? 14.668 21.854 -14.561 1.00 51.09 79 GLY A C 1
ATOM 598 O O . GLY A 1 79 ? 15.634 22.608 -14.619 1.00 51.09 79 GLY A O 1
ATOM 599 N N . ASN A 1 80 ? 14.525 20.809 -15.386 1.00 50.97 80 ASN A N 1
ATOM 600 C CA . ASN A 1 80 ? 15.454 20.456 -16.464 1.00 50.97 80 ASN A CA 1
ATOM 601 C C . ASN A 1 80 ? 14.928 20.862 -17.857 1.00 50.97 80 ASN A C 1
ATOM 603 O O . ASN A 1 80 ? 15.456 20.412 -18.866 1.00 50.97 80 ASN A O 1
ATOM 607 N N . LYS A 1 81 ? 13.888 21.699 -17.935 1.00 55.09 81 LYS A N 1
ATOM 608 C CA . LYS A 1 81 ? 13.296 22.169 -19.191 1.00 55.09 81 LYS A CA 1
ATOM 609 C C . LYS A 1 81 ? 13.732 23.610 -19.462 1.00 55.09 81 LYS A C 1
ATOM 611 O O . LYS A 1 81 ? 13.609 24.478 -18.589 1.00 55.09 81 LYS A O 1
ATOM 616 N N . ASN A 1 82 ? 14.281 23.858 -20.643 1.00 61.72 82 ASN A N 1
ATOM 617 C CA . ASN A 1 82 ? 14.488 25.193 -21.197 1.00 61.72 82 ASN A CA 1
ATOM 618 C C . ASN A 1 82 ? 13.134 25.816 -21.567 1.00 61.72 82 ASN A C 1
ATOM 620 O O . ASN A 1 82 ? 12.125 25.124 -21.701 1.00 61.72 82 ASN A O 1
ATOM 624 N N . THR A 1 83 ? 13.096 27.134 -21.743 1.00 70.38 83 THR A N 1
ATOM 625 C CA . THR A 1 83 ? 11.889 27.864 -22.172 1.00 70.38 83 THR A CA 1
ATOM 626 C C . THR A 1 83 ? 11.375 27.424 -23.545 1.00 70.38 83 THR A C 1
ATOM 628 O O . THR A 1 83 ? 10.180 27.526 -23.801 1.00 70.38 83 THR A O 1
ATOM 631 N N . ASP A 1 84 ? 12.250 26.891 -24.398 1.00 65.50 84 ASP A N 1
ATOM 632 C CA . ASP A 1 84 ? 11.932 26.326 -25.716 1.00 65.50 84 ASP A CA 1
ATOM 633 C C . ASP A 1 84 ? 11.477 24.854 -25.668 1.00 65.50 84 ASP A C 1
ATOM 635 O O . ASP A 1 84 ? 11.178 24.252 -26.696 1.00 65.50 84 ASP A O 1
ATOM 639 N N . GLY A 1 85 ? 11.423 24.259 -24.474 1.00 54.97 85 GLY A N 1
ATOM 640 C CA . GLY A 1 85 ? 11.035 22.870 -24.279 1.00 54.97 85 GLY A CA 1
ATOM 641 C C . GLY A 1 85 ? 12.143 21.837 -24.478 1.00 54.97 85 GLY A C 1
ATOM 642 O O . GLY A 1 85 ? 11.845 20.652 -24.378 1.00 54.97 85 GLY A O 1
ATOM 643 N N . THR A 1 86 ? 13.396 22.236 -24.700 1.00 59.22 86 THR A N 1
ATOM 644 C CA . THR A 1 86 ? 14.558 21.327 -24.713 1.00 59.22 86 THR A CA 1
ATOM 645 C C . THR A 1 86 ? 15.083 21.048 -23.296 1.00 59.22 86 THR A C 1
ATOM 647 O O . THR A 1 86 ? 14.634 21.660 -22.325 1.00 59.22 86 THR A O 1
ATOM 650 N N . ALA A 1 87 ? 16.011 20.099 -23.136 1.00 54.00 87 ALA A N 1
ATOM 651 C CA . ALA A 1 87 ? 16.600 19.793 -21.830 1.00 54.00 87 ALA A CA 1
ATOM 652 C C . ALA A 1 87 ? 17.750 20.756 -21.477 1.00 54.00 87 ALA A C 1
ATOM 654 O O . ALA A 1 87 ? 18.636 20.970 -22.301 1.00 54.00 87 ALA A O 1
ATOM 655 N N . LYS A 1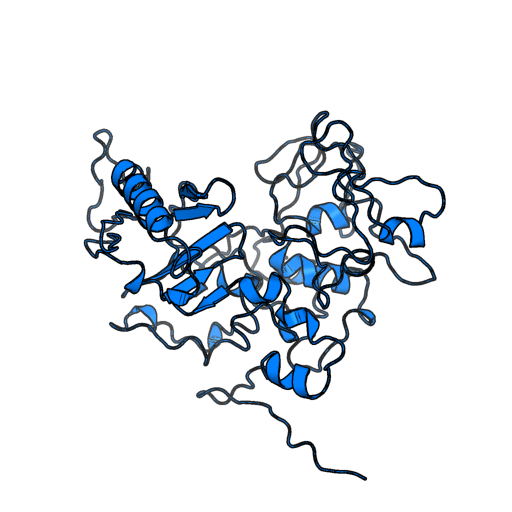 88 ? 17.768 21.295 -20.249 1.00 60.50 88 LYS A N 1
ATOM 656 C CA . LYS A 1 88 ? 18.865 22.133 -19.713 1.00 60.50 88 LYS A CA 1
ATOM 657 C C . LYS A 1 88 ? 20.160 21.337 -19.544 1.00 60.50 88 LYS A C 1
ATOM 659 O O . LYS A 1 88 ? 21.238 21.830 -19.847 1.00 60.50 88 LYS A O 1
ATOM 664 N N . ASP A 1 89 ? 20.033 20.109 -19.059 1.00 56.44 89 ASP A N 1
ATOM 665 C CA . ASP A 1 89 ? 21.099 19.136 -18.869 1.00 56.44 89 ASP A CA 1
ATOM 666 C C . ASP A 1 89 ? 20.681 17.815 -19.545 1.00 56.44 89 ASP A C 1
ATOM 668 O O . ASP A 1 89 ? 19.852 17.071 -18.998 1.00 56.44 89 ASP A O 1
ATOM 672 N N . PRO A 1 90 ? 21.221 17.515 -20.741 1.00 51.31 90 PRO A N 1
ATOM 673 C CA . PRO A 1 90 ? 20.928 16.289 -21.482 1.00 51.31 90 PRO A CA 1
ATOM 674 C C . PRO A 1 90 ? 21.320 15.007 -20.733 1.00 51.31 90 PRO A C 1
ATOM 676 O O . PRO A 1 90 ? 20.754 13.951 -20.996 1.00 51.31 90 PRO A O 1
ATOM 679 N N . SER A 1 91 ? 22.241 15.080 -19.766 1.00 44.47 91 SER A N 1
ATOM 680 C CA . SER A 1 91 ? 22.629 13.927 -18.940 1.00 44.47 91 SER A CA 1
ATOM 681 C C . SER A 1 91 ? 21.622 13.624 -17.820 1.00 44.47 91 SER A C 1
ATOM 683 O O . SER A 1 91 ? 21.619 12.530 -17.262 1.00 44.47 91 SER A O 1
ATOM 685 N N . LYS A 1 92 ? 20.716 14.570 -17.526 1.00 42.09 92 LYS A N 1
ATOM 686 C CA . LYS A 1 92 ? 19.648 14.469 -16.512 1.00 42.09 92 LYS A CA 1
ATOM 687 C C . LYS A 1 92 ? 18.258 14.351 -17.134 1.00 42.09 92 LYS A C 1
ATOM 689 O O . LYS A 1 92 ? 17.266 14.808 -16.556 1.00 42.09 92 LYS A O 1
ATOM 694 N N . LEU A 1 93 ? 18.168 13.790 -18.339 1.00 44.53 93 LEU A N 1
ATOM 695 C CA . LEU A 1 93 ? 16.901 13.531 -19.019 1.00 44.53 93 LEU A CA 1
ATOM 696 C C . LEU A 1 93 ? 16.034 12.566 -18.196 1.00 44.53 93 LEU A C 1
ATOM 698 O O . LEU A 1 93 ? 16.118 11.346 -18.322 1.00 44.53 93 LEU A O 1
ATOM 702 N N . GLY A 1 94 ? 15.164 13.131 -17.363 1.00 42.38 94 GLY A N 1
ATOM 703 C CA . GLY A 1 94 ? 14.025 12.422 -16.807 1.00 42.38 94 GLY A CA 1
ATOM 704 C C . GLY A 1 94 ? 13.016 12.144 -17.918 1.00 42.38 94 GLY A C 1
ATOM 705 O O . GLY A 1 94 ? 12.394 13.072 -18.413 1.00 42.38 94 GLY A O 1
ATOM 706 N N . ILE A 1 95 ? 12.895 10.861 -18.269 1.00 42.12 95 ILE A N 1
ATOM 707 C CA . ILE A 1 95 ? 11.731 10.161 -18.842 1.00 42.12 95 ILE A CA 1
ATOM 708 C C . ILE A 1 95 ? 11.206 10.662 -20.208 1.00 42.12 95 ILE A C 1
ATOM 710 O O . ILE A 1 95 ? 10.500 11.659 -20.306 1.00 42.12 95 ILE A O 1
ATOM 714 N N . ARG A 1 96 ? 11.411 9.866 -21.267 1.00 38.72 96 ARG A N 1
ATOM 715 C CA . ARG A 1 96 ? 10.643 9.900 -22.528 1.00 38.72 96 ARG A CA 1
ATOM 716 C C . ARG A 1 96 ? 9.809 8.621 -22.643 1.00 38.72 96 ARG A C 1
ATOM 718 O O . ARG A 1 96 ? 10.213 7.662 -23.287 1.00 38.72 96 ARG A O 1
ATOM 725 N N . ALA A 1 97 ? 8.614 8.577 -22.062 1.00 37.75 97 ALA A N 1
ATOM 726 C CA . ALA A 1 97 ? 7.727 7.449 -22.338 1.00 37.75 97 ALA A CA 1
ATOM 727 C C . ALA A 1 97 ? 7.219 7.537 -23.786 1.00 37.75 97 ALA A C 1
ATOM 729 O O . ALA A 1 97 ? 6.403 8.392 -24.114 1.00 37.75 97 ALA A O 1
ATOM 730 N N . VAL A 1 98 ? 7.724 6.664 -24.653 1.00 35.53 98 VAL A N 1
ATOM 731 C CA . VAL A 1 98 ? 7.105 6.307 -25.934 1.00 35.53 98 VAL A CA 1
ATOM 732 C C . VAL A 1 98 ? 6.589 4.872 -25.757 1.00 35.53 98 VAL A C 1
ATOM 734 O O . VAL A 1 98 ? 7.078 4.150 -24.904 1.00 35.53 98 VAL A O 1
ATOM 737 N N . MET A 1 99 ? 5.531 4.454 -26.434 1.00 36.91 99 MET A N 1
ATOM 738 C CA . MET A 1 99 ? 5.223 3.031 -26.603 1.00 36.91 99 MET A CA 1
ATOM 739 C C . MET A 1 99 ? 4.791 2.911 -28.054 1.00 36.91 99 MET A C 1
ATOM 741 O O . MET A 1 99 ? 3.760 3.469 -28.418 1.00 36.91 99 MET A O 1
ATOM 745 N N . THR A 1 100 ? 5.589 2.260 -28.894 1.00 35.53 100 THR A N 1
ATOM 746 C CA . THR A 1 100 ? 5.233 1.998 -30.296 1.00 35.53 100 THR A CA 1
ATOM 747 C C . THR A 1 100 ? 4.606 0.609 -30.459 1.00 35.53 100 THR A C 1
ATOM 749 O O . THR A 1 100 ? 4.511 -0.161 -29.504 1.00 35.53 100 THR A O 1
ATOM 752 N N . GLU A 1 101 ? 4.119 0.308 -31.669 1.00 36.72 101 GLU A N 1
ATOM 753 C CA . GLU A 1 101 ? 3.293 -0.863 -32.035 1.00 36.72 101 GLU A CA 1
ATOM 754 C C . GLU A 1 101 ? 3.912 -2.236 -31.704 1.00 36.72 101 GLU A C 1
ATOM 756 O O . GLU A 1 101 ? 3.217 -3.251 -31.689 1.00 36.72 101 GLU A O 1
ATOM 761 N N . LYS A 1 102 ? 5.204 -2.255 -31.367 1.00 38.31 102 LYS A N 1
ATOM 762 C CA . LYS A 1 102 ? 5.846 -3.255 -30.513 1.00 38.31 102 LYS A CA 1
ATOM 763 C C . LYS A 1 102 ? 6.593 -2.474 -29.431 1.00 38.31 102 LYS A C 1
ATOM 765 O O . LYS A 1 102 ? 7.367 -1.578 -29.767 1.00 38.31 102 LYS A O 1
ATOM 770 N N . PRO A 1 103 ? 6.296 -2.709 -28.153 1.00 40.00 103 PRO A N 1
ATOM 771 C CA . PRO A 1 103 ? 6.409 -1.657 -27.161 1.00 40.00 103 PRO A CA 1
ATOM 772 C C . PRO A 1 103 ? 7.877 -1.363 -26.873 1.00 40.00 103 PRO A C 1
ATOM 774 O O . PRO A 1 103 ? 8.661 -2.295 -26.757 1.00 40.00 103 PRO A O 1
ATOM 777 N N . THR A 1 104 ? 8.223 -0.079 -26.757 1.00 34.56 104 THR A N 1
ATOM 778 C CA . THR A 1 104 ? 9.527 0.445 -26.317 1.00 34.56 104 THR A CA 1
ATOM 779 C C . THR A 1 104 ? 9.342 1.882 -25.735 1.00 34.56 104 THR A C 1
ATOM 781 O O . THR A 1 104 ? 8.678 2.673 -26.393 1.00 34.56 104 THR A O 1
ATOM 784 N N . VAL A 1 105 ? 9.919 2.233 -24.562 1.00 38.94 105 VAL A N 1
ATOM 785 C CA . VAL A 1 105 ? 9.823 3.439 -23.673 1.00 38.94 105 VAL A CA 1
ATOM 786 C C . VAL A 1 105 ? 11.200 4.050 -23.405 1.00 38.94 105 VAL A C 1
ATOM 788 O O . VAL A 1 105 ? 11.994 3.473 -22.682 1.00 38.94 105 VAL A O 1
ATOM 791 N N . THR A 1 106 ? 11.514 5.239 -23.907 1.00 37.47 106 THR A N 1
ATOM 792 C CA . THR A 1 106 ? 12.864 5.816 -23.780 1.00 37.47 106 THR A CA 1
ATOM 793 C C . THR A 1 106 ? 13.202 6.429 -22.396 1.00 37.47 106 THR A C 1
ATOM 795 O O . THR A 1 106 ? 12.534 7.342 -21.920 1.00 37.47 106 THR A O 1
ATOM 798 N N . TYR A 1 107 ? 14.299 6.042 -21.747 1.00 40.72 107 TYR A N 1
ATOM 799 C CA . TYR A 1 107 ? 14.878 6.719 -20.575 1.00 40.72 107 TYR A CA 1
ATOM 800 C C . TYR A 1 107 ? 16.385 6.820 -20.789 1.00 40.72 107 TYR A C 1
ATOM 802 O O . TYR A 1 107 ? 17.002 5.812 -21.111 1.00 40.72 107 TYR A O 1
ATOM 810 N N . SER A 1 108 ? 16.969 8.022 -20.688 1.00 43.19 108 SER A N 1
ATOM 811 C CA . SER A 1 108 ? 18.383 8.256 -21.052 1.00 43.19 108 SER A CA 1
ATOM 812 C C . SER A 1 108 ? 18.780 7.550 -22.367 1.00 43.19 108 SER A C 1
ATOM 814 O O . SER A 1 108 ? 19.671 6.707 -22.376 1.00 43.19 108 SER A O 1
ATOM 816 N N . ASP A 1 109 ? 18.032 7.807 -23.445 1.00 48.81 109 ASP A N 1
ATOM 817 C CA . ASP A 1 109 ? 18.162 7.170 -24.771 1.00 48.81 109 ASP A CA 1
ATOM 818 C C . ASP A 1 109 ? 17.814 5.657 -24.879 1.00 48.81 109 ASP A C 1
ATOM 820 O O . ASP A 1 109 ? 17.851 5.103 -25.977 1.00 48.81 109 ASP A O 1
ATOM 824 N N . GLN A 1 110 ? 17.371 4.980 -23.808 1.00 49.88 110 GLN A N 1
ATOM 825 C CA . GLN A 1 110 ? 17.018 3.541 -23.806 1.00 49.88 110 GLN A CA 1
ATOM 826 C C . GLN A 1 110 ? 15.520 3.259 -23.872 1.00 49.88 110 GLN A C 1
ATOM 828 O O . GLN A 1 110 ? 14.814 3.659 -22.963 1.00 49.88 110 GLN A O 1
ATOM 833 N N . THR A 1 111 ? 15.038 2.507 -24.865 1.00 54.81 111 THR A N 1
ATOM 834 C CA . THR A 1 111 ? 13.605 2.384 -25.209 1.00 54.81 111 THR A CA 1
ATOM 835 C C . THR A 1 111 ? 12.992 1.038 -24.709 1.00 54.81 111 THR A C 1
ATOM 837 O O . THR A 1 111 ? 13.196 0.031 -25.364 1.00 54.81 111 THR A O 1
ATOM 840 N N . PHE A 1 112 ? 12.246 0.995 -23.581 1.00 61.47 112 PHE A N 1
ATOM 841 C CA . PHE A 1 112 ? 11.614 -0.173 -22.898 1.00 61.47 112 PHE A CA 1
ATOM 842 C C . PHE A 1 112 ? 10.190 -0.607 -23.289 1.00 61.47 112 PHE A C 1
ATOM 844 O O . PHE A 1 112 ? 9.223 0.140 -23.192 1.00 61.47 112 PHE A O 1
ATOM 851 N N . GLY A 1 113 ? 9.987 -1.844 -23.686 1.00 62.62 113 GLY A N 1
ATOM 852 C CA . GLY A 1 113 ? 8.674 -2.374 -23.988 1.00 62.62 113 GLY A CA 1
ATOM 853 C C . GLY A 1 113 ? 7.840 -2.835 -22.822 1.00 62.62 113 GLY A C 1
ATOM 854 O O . GLY A 1 113 ? 8.271 -2.900 -21.680 1.00 62.62 113 GLY A O 1
ATOM 855 N N . VAL A 1 114 ? 6.638 -3.295 -23.167 1.00 67.25 114 VAL A N 1
ATOM 856 C CA . VAL A 1 114 ? 5.881 -4.251 -22.358 1.00 67.25 114 VAL A CA 1
ATOM 857 C C . VAL A 1 114 ? 6.758 -5.459 -22.058 1.00 67.25 114 VAL A C 1
ATOM 859 O O . VAL A 1 114 ? 6.696 -5.978 -20.955 1.00 67.25 114 VAL A O 1
ATOM 862 N N . ASP A 1 115 ? 7.613 -5.863 -23.001 1.00 73.50 115 ASP A N 1
ATOM 863 C CA . ASP A 1 115 ? 8.560 -6.958 -22.802 1.00 73.50 115 ASP A CA 1
ATOM 864 C C . ASP A 1 115 ? 9.619 -6.669 -21.729 1.00 73.50 115 ASP A C 1
ATOM 866 O O . ASP A 1 115 ? 10.118 -7.609 -21.115 1.00 73.50 115 ASP A O 1
ATOM 870 N N . ASP A 1 116 ? 9.872 -5.394 -21.438 1.00 77.06 116 ASP A N 1
ATOM 871 C CA . ASP A 1 116 ? 10.796 -4.935 -20.400 1.00 77.06 116 ASP A CA 1
ATOM 872 C C . ASP A 1 116 ? 10.097 -4.658 -19.055 1.00 77.06 116 ASP A C 1
ATOM 874 O O . ASP A 1 116 ? 10.755 -4.313 -18.068 1.00 77.06 116 ASP A O 1
ATOM 878 N N . ILE A 1 117 ? 8.765 -4.813 -18.978 1.00 82.12 117 ILE A N 1
ATOM 879 C CA . ILE A 1 117 ? 8.025 -4.698 -17.715 1.00 82.12 117 ILE A CA 1
ATOM 880 C C . ILE A 1 117 ? 8.441 -5.848 -16.803 1.00 82.12 117 ILE A C 1
ATOM 882 O O . ILE A 1 117 ? 8.042 -7.000 -16.977 1.00 82.12 117 ILE A O 1
ATOM 886 N N . ALA A 1 118 ? 9.205 -5.503 -15.773 1.00 87.62 118 ALA A N 1
ATOM 887 C CA . ALA A 1 118 ? 9.644 -6.435 -14.751 1.00 87.62 118 ALA A CA 1
ATOM 888 C C . ALA A 1 118 ? 8.597 -6.608 -13.647 1.00 87.62 118 ALA A C 1
ATOM 890 O O . ALA A 1 118 ? 8.459 -7.699 -13.090 1.00 87.62 118 ALA A O 1
ATOM 891 N N . ILE A 1 119 ? 7.859 -5.539 -13.323 1.00 89.81 119 ILE A N 1
ATOM 892 C CA . ILE A 1 119 ? 6.849 -5.542 -12.260 1.00 89.81 119 ILE A CA 1
ATOM 893 C C . ILE A 1 119 ? 5.605 -4.799 -12.734 1.00 89.81 119 ILE A C 1
ATOM 895 O O . ILE A 1 119 ? 5.662 -3.630 -13.113 1.00 89.81 119 ILE A O 1
ATOM 899 N N . THR A 1 120 ? 4.462 -5.466 -12.642 1.00 88.31 120 THR A N 1
ATOM 900 C CA . THR A 1 120 ? 3.146 -4.847 -12.766 1.00 88.31 120 THR A CA 1
ATOM 901 C C . THR A 1 120 ? 2.623 -4.506 -11.374 1.00 88.31 120 THR A C 1
ATOM 903 O O . THR A 1 120 ? 2.536 -5.374 -10.507 1.00 88.31 120 THR A O 1
ATOM 906 N N . ILE A 1 121 ? 2.279 -3.241 -11.148 1.00 90.00 121 ILE A N 1
ATOM 907 C CA . ILE A 1 121 ? 1.948 -2.680 -9.836 1.00 90.00 121 ILE A CA 1
ATOM 908 C C . ILE A 1 121 ? 0.486 -2.257 -9.827 1.00 90.00 121 ILE A C 1
ATOM 910 O O . ILE A 1 121 ? 0.060 -1.459 -10.653 1.00 90.00 121 ILE A O 1
ATOM 914 N N . GLY A 1 122 ? -0.269 -2.704 -8.833 1.00 85.75 122 GLY A N 1
ATOM 915 C CA . GLY A 1 122 ? -1.679 -2.376 -8.679 1.00 85.75 122 GLY A CA 1
ATOM 916 C C . GLY A 1 122 ? -2.618 -3.430 -9.266 1.00 85.75 122 GLY A C 1
ATOM 917 O O . GLY A 1 122 ? -2.234 -4.338 -9.990 1.00 85.75 122 GLY A O 1
ATOM 918 N N . SER A 1 123 ? -3.885 -3.313 -8.885 1.00 78.00 123 SER A N 1
ATOM 919 C CA . SER A 1 123 ? -4.927 -4.314 -9.153 1.00 78.00 123 SER A CA 1
ATOM 920 C C . SER A 1 123 ? -5.536 -4.211 -10.555 1.00 78.00 123 SER A C 1
ATOM 922 O O . SER A 1 123 ? -5.239 -3.287 -11.306 1.00 78.00 123 SER A O 1
ATOM 924 N N . ASN A 1 124 ? -6.543 -5.048 -10.818 1.00 72.81 124 ASN A N 1
ATOM 925 C CA . ASN A 1 124 ? -7.377 -4.993 -12.021 1.00 72.81 124 ASN A CA 1
ATOM 926 C C . ASN A 1 124 ? -8.057 -3.639 -12.302 1.00 72.81 124 ASN A C 1
ATOM 928 O O . ASN A 1 124 ? -8.579 -3.461 -13.391 1.00 72.81 124 ASN A O 1
ATOM 932 N N . TYR A 1 125 ? -8.083 -2.690 -11.355 1.00 75.50 125 TYR A N 1
ATOM 933 C CA . TYR A 1 125 ? -8.626 -1.349 -11.589 1.00 75.50 125 TYR A CA 1
ATOM 934 C C . TYR A 1 125 ? -7.618 -0.404 -12.261 1.00 75.50 125 TYR A C 1
ATOM 936 O O . TYR A 1 125 ? -7.885 0.098 -13.353 1.00 75.50 125 TYR A O 1
ATOM 944 N N . LYS A 1 126 ? -6.482 -0.162 -11.601 1.00 82.31 126 LYS A N 1
ATOM 945 C CA . LYS A 1 126 ? -5.406 0.711 -12.070 1.00 82.31 126 LYS A CA 1
ATOM 946 C C . LYS A 1 126 ? -4.069 0.002 -11.928 1.00 82.31 126 LYS A C 1
ATOM 948 O O . LYS A 1 126 ? -3.797 -0.532 -10.849 1.00 82.31 126 LYS A O 1
ATOM 953 N N . GLN A 1 127 ? -3.251 0.068 -12.974 1.00 84.94 127 GLN A N 1
ATOM 954 C CA . GLN A 1 127 ? -1.906 -0.493 -12.990 1.00 84.94 127 GLN A CA 1
ATOM 955 C C . GLN A 1 127 ? -0.854 0.562 -13.313 1.00 84.94 127 GLN A C 1
ATOM 957 O O . GLN A 1 127 ? -1.072 1.416 -14.162 1.00 84.94 127 GLN A O 1
ATOM 962 N N . ALA A 1 128 ? 0.281 0.484 -12.638 1.00 86.62 128 ALA A N 1
ATOM 963 C CA . ALA A 1 128 ? 1.535 1.123 -13.004 1.00 86.62 128 ALA A CA 1
ATOM 964 C C . ALA A 1 128 ? 2.572 0.028 -13.280 1.00 86.62 128 ALA A C 1
ATOM 966 O O . ALA A 1 128 ? 2.332 -1.146 -12.988 1.00 86.62 128 ALA A O 1
ATOM 967 N N . TYR A 1 129 ? 3.722 0.399 -13.829 1.00 84.94 129 TYR A N 1
ATOM 968 C CA . TYR A 1 129 ? 4.711 -0.574 -14.289 1.00 84.94 129 TYR A CA 1
ATOM 969 C C . TYR A 1 129 ? 6.111 -0.157 -13.862 1.00 84.94 129 TYR A C 1
ATOM 971 O O . TYR A 1 129 ? 6.407 1.039 -13.830 1.00 84.94 129 TYR A O 1
ATOM 979 N N . ALA A 1 130 ? 6.957 -1.136 -13.549 1.00 87.19 130 ALA A N 1
ATOM 980 C CA . ALA A 1 130 ? 8.378 -0.932 -13.322 1.00 87.19 130 ALA A CA 1
ATOM 981 C C . ALA A 1 130 ? 9.215 -1.681 -14.360 1.00 87.19 130 ALA A C 1
ATOM 983 O O . ALA A 1 130 ? 8.921 -2.836 -14.679 1.00 87.19 130 ALA A O 1
ATOM 984 N N . VAL A 1 131 ? 10.270 -1.028 -14.840 1.00 85.25 131 VAL A N 1
ATOM 985 C CA . VAL A 1 131 ? 11.258 -1.579 -15.779 1.00 85.25 131 VAL A CA 1
ATOM 986 C C . VAL A 1 131 ? 12.638 -1.563 -15.134 1.00 85.25 131 VAL A C 1
ATOM 988 O O . VAL A 1 131 ? 12.910 -0.728 -14.268 1.00 85.25 131 VAL A O 1
ATOM 991 N N . TRP A 1 132 ? 13.504 -2.497 -15.518 1.00 84.50 132 TRP A N 1
ATOM 992 C CA . TRP A 1 132 ? 14.885 -2.494 -15.043 1.00 84.50 132 TRP A CA 1
ATOM 993 C C . TRP A 1 132 ? 15.700 -1.408 -15.733 1.00 84.50 132 TRP A C 1
ATOM 995 O O . TRP A 1 132 ? 15.642 -1.262 -16.951 1.00 84.50 132 TRP A O 1
ATOM 1005 N N . MET A 1 133 ? 16.493 -0.687 -14.947 1.00 79.00 133 MET A N 1
ATOM 1006 C CA . MET A 1 133 ? 17.370 0.361 -15.436 1.00 79.00 133 MET A CA 1
ATOM 1007 C C . MET A 1 133 ? 18.731 0.292 -14.751 1.00 79.00 133 MET A C 1
ATOM 1009 O O . MET A 1 133 ? 18.841 0.552 -13.550 1.00 79.00 133 MET A O 1
ATOM 1013 N N . GLN A 1 134 ? 19.779 -0.000 -15.521 1.00 77.19 134 GLN A N 1
ATOM 1014 C CA . GLN A 1 134 ? 21.150 0.072 -15.017 1.00 77.19 134 GLN A CA 1
ATOM 1015 C C . GLN A 1 134 ? 21.468 1.500 -14.533 1.00 77.19 134 GLN A C 1
ATOM 1017 O O . GLN A 1 134 ? 21.048 2.487 -15.131 1.00 77.19 134 GLN A O 1
ATOM 1022 N N . GLY A 1 135 ? 22.175 1.603 -13.412 1.00 75.50 135 GLY A N 1
ATOM 1023 C CA . GLY A 1 135 ? 22.450 2.827 -12.654 1.00 75.50 135 GLY A CA 1
ATOM 1024 C C . GLY A 1 135 ? 21.300 3.278 -11.747 1.00 75.50 135 GLY A C 1
ATOM 1025 O O . GLY A 1 135 ? 21.481 4.151 -10.900 1.00 75.50 135 GLY A O 1
ATOM 1026 N N . TYR A 1 136 ? 20.116 2.676 -11.874 1.00 76.12 136 TYR A N 1
ATOM 1027 C CA . TYR A 1 136 ? 18.898 3.188 -11.257 1.00 76.12 136 TYR A CA 1
ATOM 1028 C C . TYR A 1 136 ? 18.133 2.156 -10.420 1.00 76.12 136 TYR A C 1
ATOM 1030 O O . TYR A 1 136 ? 17.638 2.529 -9.358 1.00 76.12 136 TYR A O 1
ATOM 1038 N N . GLY A 1 137 ? 18.051 0.892 -10.839 1.00 82.94 137 GLY A N 1
ATOM 1039 C CA . GLY A 1 137 ? 17.183 -0.128 -10.235 1.00 82.94 137 GLY A CA 1
ATOM 1040 C C . GLY A 1 137 ? 15.864 -0.303 -10.996 1.00 82.94 137 GLY A C 1
ATOM 1041 O O . GLY A 1 137 ? 15.774 0.043 -12.176 1.00 82.94 137 GLY A O 1
ATOM 1042 N N . TYR A 1 138 ? 14.817 -0.811 -10.339 1.00 87.44 138 TYR A N 1
ATOM 1043 C CA . TYR A 1 138 ? 13.487 -0.905 -10.949 1.00 87.44 138 TYR A CA 1
ATOM 1044 C C . TYR A 1 138 ? 12.794 0.466 -10.970 1.00 87.44 138 TYR A C 1
ATOM 1046 O O . TYR A 1 138 ? 12.271 0.952 -9.966 1.00 87.44 138 TYR A O 1
ATOM 1054 N N . LYS A 1 139 ? 12.759 1.118 -12.133 1.00 83.75 139 LYS A N 1
ATOM 1055 C CA . LYS A 1 139 ? 12.157 2.447 -12.301 1.00 83.75 139 LYS A CA 1
ATOM 1056 C C . LYS A 1 139 ? 10.679 2.365 -12.626 1.00 83.75 139 LYS A C 1
ATOM 1058 O O . LYS A 1 139 ? 10.270 1.626 -13.515 1.00 83.75 139 LYS A O 1
ATOM 1063 N N . ILE A 1 140 ? 9.887 3.178 -11.927 1.00 81.94 140 ILE A N 1
ATOM 1064 C CA . ILE A 1 140 ? 8.450 3.284 -12.165 1.00 81.94 140 ILE A CA 1
ATOM 1065 C C . ILE A 1 140 ? 8.203 4.146 -13.398 1.00 81.94 140 ILE A C 1
ATOM 1067 O O . ILE A 1 140 ? 8.596 5.311 -13.441 1.00 81.94 140 ILE A O 1
ATOM 1071 N N . LEU A 1 141 ? 7.505 3.592 -14.384 1.00 75.38 141 LEU A N 1
ATOM 1072 C CA . LEU A 1 141 ? 7.078 4.344 -15.555 1.00 75.38 141 LEU A CA 1
ATOM 1073 C C . LEU A 1 141 ? 6.051 5.405 -15.150 1.00 75.38 141 LEU A C 1
ATOM 1075 O O . LEU A 1 141 ? 5.158 5.136 -14.351 1.00 75.38 141 LEU A O 1
ATOM 1079 N N . ASN A 1 142 ? 6.112 6.601 -15.739 1.00 73.19 142 ASN A N 1
ATOM 1080 C CA . ASN A 1 142 ? 5.180 7.695 -15.428 1.00 73.19 142 ASN A CA 1
ATOM 1081 C C . ASN A 1 142 ? 3.808 7.565 -16.128 1.00 73.19 142 ASN A C 1
ATOM 1083 O O . ASN A 1 142 ? 3.137 8.548 -16.456 1.00 73.19 142 ASN A O 1
ATOM 1087 N N . ILE A 1 143 ? 3.392 6.328 -16.365 1.00 72.19 143 ILE A N 1
ATOM 1088 C CA . ILE A 1 143 ? 2.124 5.964 -16.981 1.00 72.19 143 ILE A CA 1
ATOM 1089 C C . ILE A 1 143 ? 1.371 5.061 -16.017 1.00 72.19 143 ILE A C 1
ATOM 1091 O O . ILE A 1 143 ? 1.951 4.204 -15.347 1.00 72.19 143 ILE A O 1
ATOM 1095 N N . ARG A 1 144 ? 0.060 5.250 -15.955 1.00 77.94 144 ARG A N 1
ATOM 1096 C CA . ARG A 1 144 ? -0.847 4.286 -15.352 1.00 77.94 144 ARG A CA 1
ATOM 1097 C C . ARG A 1 144 ? -1.919 3.907 -16.346 1.00 77.94 144 ARG A C 1
ATOM 1099 O O . ARG A 1 144 ? -2.407 4.742 -17.101 1.00 77.94 144 ARG A O 1
ATOM 1106 N N . TYR A 1 145 ? -2.314 2.655 -16.301 1.00 77.62 145 TYR A N 1
ATOM 1107 C CA . TYR A 1 145 ? -3.441 2.149 -17.044 1.00 77.62 145 TYR A CA 1
ATOM 1108 C C . TYR A 1 145 ? -4.673 2.095 -16.147 1.00 77.62 145 TYR A C 1
ATOM 1110 O O . TYR A 1 145 ? -4.594 1.639 -15.006 1.00 77.62 145 TYR A O 1
ATOM 1118 N N . ASN A 1 146 ? -5.808 2.553 -16.660 1.00 79.12 146 ASN A N 1
ATOM 1119 C CA . ASN A 1 146 ? -7.103 2.488 -16.009 1.00 79.12 146 ASN A CA 1
ATOM 1120 C C . ASN A 1 146 ? -8.016 1.556 -16.810 1.00 79.12 146 ASN A C 1
ATOM 1122 O O . ASN A 1 146 ? -8.457 1.875 -17.913 1.00 79.12 146 ASN A O 1
ATOM 1126 N N . SER A 1 147 ? -8.328 0.402 -16.223 1.00 72.12 147 SER A N 1
ATOM 1127 C CA . SER A 1 147 ? -9.248 -0.578 -16.819 1.00 72.12 147 SER A CA 1
ATOM 1128 C C . SER A 1 147 ? -10.657 -0.028 -17.022 1.00 72.12 147 SER A C 1
ATOM 1130 O O . SER A 1 147 ? -11.401 -0.515 -17.867 1.00 72.12 147 SER A O 1
ATOM 1132 N N . ILE A 1 148 ? -11.049 0.990 -16.252 1.00 68.25 148 ILE A N 1
ATOM 1133 C CA . ILE A 1 148 ? -12.351 1.626 -16.394 1.00 68.25 148 ILE A CA 1
ATOM 1134 C C . ILE A 1 148 ? -12.187 2.795 -17.350 1.00 68.25 148 ILE A C 1
ATOM 1136 O O . ILE A 1 148 ? -11.542 3.788 -17.028 1.00 68.25 148 ILE A O 1
ATOM 1140 N N . GLY A 1 149 ? -12.791 2.657 -18.527 1.00 69.56 149 GLY A N 1
ATOM 1141 C CA . GLY A 1 149 ? -12.606 3.583 -19.644 1.00 69.56 149 GLY A CA 1
ATOM 1142 C C . GLY A 1 149 ? -11.473 3.173 -20.584 1.00 69.56 149 GLY A C 1
ATOM 1143 O O . GLY A 1 149 ? -11.387 3.712 -21.681 1.00 69.56 149 GLY A O 1
ATOM 1144 N N . LEU A 1 150 ? -10.670 2.174 -20.196 1.00 70.69 150 LEU A N 1
ATOM 1145 C CA . LEU A 1 150 ? -9.572 1.624 -20.990 1.00 70.69 150 LEU A CA 1
ATOM 1146 C C . LEU A 1 150 ? -8.561 2.702 -21.411 1.00 70.69 150 LEU A C 1
ATOM 1148 O O . LEU A 1 150 ? -8.113 2.740 -22.558 1.00 70.69 150 LEU A O 1
ATOM 1152 N N . THR A 1 151 ? -8.223 3.596 -20.481 1.00 70.81 151 THR A N 1
ATOM 1153 C CA . THR A 1 151 ? -7.384 4.771 -20.732 1.00 70.81 151 THR A CA 1
ATOM 1154 C C . THR A 1 151 ? -6.000 4.620 -20.116 1.00 70.81 151 THR A C 1
ATOM 1156 O O . THR A 1 151 ? -5.842 4.155 -18.986 1.00 70.81 151 THR A O 1
ATOM 1159 N N . ALA A 1 152 ? -4.983 5.068 -20.850 1.00 70.69 152 ALA A N 1
ATOM 1160 C CA . ALA A 1 152 ? -3.696 5.408 -20.265 1.00 70.69 152 ALA A CA 1
ATOM 1161 C C . ALA A 1 152 ? -3.772 6.834 -19.704 1.00 70.69 152 ALA A C 1
ATOM 1163 O O . ALA A 1 152 ? -4.380 7.722 -20.300 1.00 70.69 152 ALA A O 1
ATOM 1164 N N . GLU A 1 153 ? -3.186 7.042 -18.533 1.00 71.19 153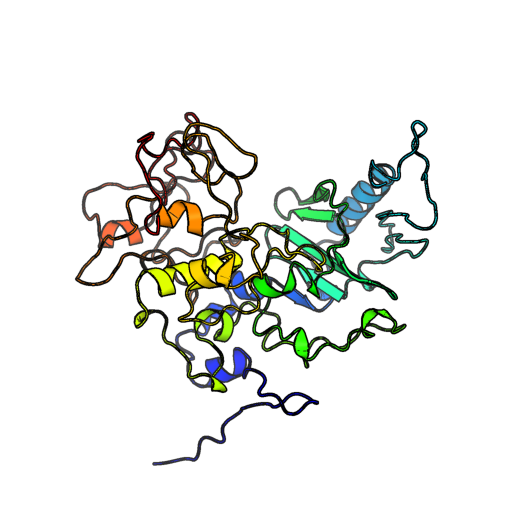 GLU A N 1
ATOM 1165 C CA . GLU A 1 153 ? -3.148 8.330 -17.852 1.00 71.19 153 GLU A CA 1
ATOM 1166 C C . GLU A 1 153 ? -1.717 8.595 -17.372 1.00 71.19 153 GLU A C 1
ATOM 1168 O O . GLU A 1 153 ? -1.028 7.686 -16.902 1.00 71.19 153 GLU A O 1
ATOM 1173 N N . ALA A 1 154 ? -1.271 9.851 -17.422 1.00 69.38 154 ALA A N 1
ATOM 1174 C CA . ALA A 1 154 ? -0.028 10.240 -16.765 1.00 69.38 154 ALA A CA 1
ATOM 1175 C C . ALA A 1 154 ? -0.191 10.093 -15.245 1.00 69.38 154 ALA A C 1
ATOM 1177 O O . ALA A 1 154 ? -1.236 10.439 -14.685 1.00 69.38 154 ALA A O 1
ATOM 1178 N N . MET A 1 155 ? 0.854 9.648 -14.545 1.00 67.12 155 MET A N 1
ATOM 1179 C CA . MET A 1 155 ? 0.848 9.634 -13.074 1.00 67.12 155 MET A CA 1
ATOM 1180 C C . MET A 1 155 ? 1.199 10.993 -12.437 1.00 67.12 155 MET A C 1
ATOM 1182 O O . MET A 1 155 ? 1.447 11.053 -11.226 1.00 67.12 155 MET A O 1
ATOM 1186 N N . GLY A 1 156 ? 1.141 12.071 -13.230 1.00 61.09 156 GLY A N 1
ATOM 1187 C CA . GLY A 1 156 ? 1.536 13.438 -12.876 1.00 61.09 156 GLY A CA 1
ATOM 1188 C C . GLY A 1 156 ? 3.019 13.702 -13.143 1.00 61.09 156 GLY A C 1
ATOM 1189 O O . GLY A 1 156 ? 3.728 12.828 -13.631 1.00 61.09 156 GLY A O 1
ATOM 1190 N N . GLU A 1 157 ? 3.512 14.896 -12.819 1.00 49.25 157 GLU A N 1
ATOM 1191 C CA . GLU A 1 157 ? 4.952 15.179 -12.794 1.00 49.25 157 GLU A CA 1
ATOM 1192 C C . GLU A 1 157 ? 5.606 14.399 -11.643 1.00 49.25 157 GLU A C 1
ATOM 1194 O O . GLU A 1 157 ? 5.823 14.908 -10.545 1.00 49.25 157 GLU A O 1
ATOM 1199 N N . ARG A 1 158 ? 5.868 13.107 -11.860 1.00 53.16 158 ARG A N 1
ATOM 1200 C CA . ARG A 1 158 ? 6.742 12.310 -10.998 1.00 53.16 158 ARG A CA 1
ATOM 1201 C C . ARG A 1 158 ? 8.171 12.557 -11.441 1.00 53.16 158 ARG A C 1
ATOM 1203 O O . ARG A 1 158 ? 8.777 11.768 -12.151 1.00 53.16 158 ARG A O 1
ATOM 1210 N N . THR A 1 159 ? 8.639 13.741 -11.084 1.00 44.91 159 THR A N 1
ATOM 1211 C CA . THR A 1 159 ? 10.006 14.211 -11.285 1.00 44.91 159 THR A CA 1
ATOM 1212 C C . THR A 1 159 ? 10.998 13.596 -10.313 1.00 44.91 159 THR A C 1
ATOM 1214 O O . THR A 1 159 ? 12.204 13.756 -10.480 1.00 44.91 159 THR A O 1
ATOM 1217 N N . ASP A 1 160 ? 10.503 12.923 -9.280 1.00 50.41 160 ASP A N 1
ATOM 1218 C CA . ASP A 1 160 ? 11.336 12.311 -8.273 1.00 50.41 160 ASP A CA 1
ATOM 1219 C C . ASP A 1 160 ? 11.888 10.971 -8.748 1.00 50.41 160 ASP A C 1
ATOM 1221 O O . ASP A 1 160 ? 11.235 10.197 -9.445 1.00 50.41 160 ASP A O 1
ATOM 1225 N N . GLU A 1 161 ? 13.117 10.686 -8.326 1.00 53.81 161 GLU A N 1
ATOM 1226 C CA . GLU A 1 161 ? 13.903 9.499 -8.662 1.00 53.81 161 GLU A CA 1
ATOM 1227 C C . GLU A 1 161 ? 13.297 8.183 -8.138 1.00 53.81 161 GLU A C 1
ATOM 1229 O O . GLU A 1 161 ? 14.026 7.200 -8.009 1.00 53.81 161 GLU A O 1
ATOM 1234 N N . ARG A 1 162 ? 11.992 8.134 -7.841 1.00 64.81 162 ARG A N 1
ATOM 1235 C CA . ARG A 1 162 ? 11.293 7.011 -7.218 1.00 64.81 162 ARG A CA 1
ATOM 1236 C C . ARG A 1 162 ? 11.552 5.724 -7.984 1.00 64.81 162 ARG A C 1
ATOM 1238 O O . ARG A 1 162 ? 10.995 5.458 -9.048 1.00 64.81 162 ARG A O 1
ATOM 1245 N N . VAL A 1 163 ? 12.430 4.933 -7.398 1.00 78.19 163 VAL A N 1
ATOM 1246 C CA . VAL A 1 163 ? 12.637 3.533 -7.725 1.00 78.19 163 VAL A CA 1
ATOM 1247 C C . VAL A 1 163 ? 11.624 2.733 -6.923 1.00 78.19 163 VAL A C 1
ATOM 1249 O O . VAL A 1 163 ? 11.227 3.132 -5.822 1.00 78.19 163 VAL A O 1
ATOM 1252 N N . TRP A 1 164 ? 11.175 1.625 -7.488 1.00 86.50 164 TRP A N 1
ATOM 1253 C CA . TRP A 1 164 ? 10.256 0.691 -6.857 1.00 86.50 164 TRP A CA 1
ATOM 1254 C C . TRP A 1 164 ? 10.677 0.387 -5.413 1.00 86.50 164 TRP A C 1
ATOM 1256 O O . TRP A 1 164 ? 9.890 0.567 -4.483 1.00 86.50 164 TRP A O 1
ATOM 1266 N N . GLU A 1 165 ? 11.955 0.064 -5.243 1.00 85.19 165 GLU A N 1
ATOM 1267 C CA . GLU A 1 165 ? 12.666 -0.288 -4.015 1.00 85.19 165 GLU A CA 1
ATOM 1268 C C . GLU A 1 165 ? 12.663 0.821 -2.955 1.00 85.19 165 GLU A C 1
ATOM 1270 O O . GLU A 1 165 ? 12.850 0.556 -1.769 1.00 85.19 165 GLU A O 1
ATOM 1275 N N . GLY A 1 166 ? 12.520 2.073 -3.389 1.00 79.44 166 GLY A N 1
ATOM 1276 C CA . GLY A 1 166 ? 12.702 3.259 -2.560 1.00 79.44 166 GLY A CA 1
ATOM 1277 C C . GLY A 1 166 ? 11.398 3.905 -2.115 1.00 79.44 166 GLY A C 1
ATOM 1278 O O . GLY A 1 166 ? 11.417 4.706 -1.189 1.00 79.44 166 GLY A O 1
ATOM 1279 N N . SER A 1 167 ? 10.266 3.610 -2.757 1.00 79.88 167 SER A N 1
ATOM 1280 C CA . SER A 1 167 ? 9.025 4.336 -2.444 1.00 79.88 167 SER A CA 1
ATOM 1281 C C . SER A 1 167 ? 7.737 3.536 -2.579 1.00 79.88 167 SER A C 1
ATOM 1283 O O . SER A 1 167 ? 6.690 4.020 -2.146 1.00 79.88 167 SER A O 1
ATOM 1285 N N . CYS A 1 168 ? 7.764 2.380 -3.238 1.00 86.69 168 CYS A N 1
ATOM 1286 C CA . CYS A 1 168 ? 6.548 1.657 -3.614 1.00 86.69 168 CYS A CA 1
ATOM 1287 C C . CYS A 1 168 ? 6.509 0.253 -3.015 1.00 86.69 168 CYS A C 1
ATOM 1289 O O . CYS A 1 168 ? 5.452 -0.205 -2.578 1.00 86.69 168 CYS A O 1
ATOM 1291 N N . ILE A 1 169 ? 7.662 -0.406 -2.975 1.00 89.88 169 ILE A N 1
ATOM 1292 C CA . ILE A 1 169 ? 7.802 -1.808 -2.616 1.00 89.88 169 ILE A CA 1
ATOM 1293 C C . ILE A 1 169 ? 7.222 -2.126 -1.228 1.00 89.88 169 ILE A C 1
ATOM 1295 O O . ILE A 1 169 ? 6.466 -3.085 -1.094 1.00 89.88 169 ILE A O 1
ATOM 1299 N N . GLY A 1 170 ? 7.442 -1.288 -0.209 1.00 89.88 170 GLY A N 1
ATOM 1300 C CA . GLY A 1 170 ? 7.026 -1.587 1.163 1.00 89.88 170 GLY A CA 1
ATOM 1301 C C . GLY A 1 170 ? 5.514 -1.580 1.402 1.00 89.88 170 GLY A C 1
ATOM 1302 O O . GLY A 1 170 ? 5.076 -2.100 2.433 1.00 89.88 170 GLY A O 1
ATOM 1303 N N . CYS A 1 171 ? 4.729 -1.030 0.468 1.00 92.06 171 CYS A N 1
ATOM 1304 C CA . CYS A 1 171 ? 3.260 -1.026 0.500 1.00 92.06 171 CYS A CA 1
ATOM 1305 C C . CYS A 1 171 ? 2.619 -1.957 -0.539 1.00 92.06 171 CYS A C 1
ATOM 1307 O O . CYS A 1 171 ? 1.399 -2.115 -0.539 1.00 92.06 171 CYS A O 1
ATOM 1309 N N . HIS A 1 172 ? 3.403 -2.521 -1.460 1.00 93.25 172 HIS A N 1
ATOM 1310 C CA . HIS A 1 172 ? 2.886 -3.315 -2.576 1.00 93.25 172 HIS A CA 1
ATOM 1311 C C . HIS A 1 172 ? 3.348 -4.775 -2.574 1.00 93.25 172 HIS A C 1
ATOM 1313 O O . HIS A 1 172 ? 2.876 -5.543 -3.410 1.00 93.25 172 HIS A O 1
ATOM 1319 N N . LEU A 1 173 ? 4.201 -5.164 -1.624 1.00 93.06 173 LEU A N 1
ATOM 1320 C CA . LEU A 1 173 ? 4.567 -6.552 -1.365 1.00 93.06 173 LEU A CA 1
ATOM 1321 C C . LEU A 1 173 ? 4.852 -6.802 0.124 1.00 93.06 173 LEU A C 1
ATOM 1323 O O . LEU A 1 173 ? 4.751 -5.891 0.949 1.00 93.06 173 LEU A O 1
ATOM 1327 N N . THR A 1 174 ? 5.203 -8.038 0.471 1.00 92.81 174 THR A N 1
ATOM 1328 C CA . THR A 1 174 ? 5.424 -8.476 1.855 1.00 92.81 174 THR A CA 1
ATOM 1329 C C . THR A 1 174 ? 6.885 -8.757 2.150 1.00 92.81 174 THR A C 1
ATOM 1331 O O . THR A 1 174 ? 7.574 -9.410 1.369 1.00 92.81 174 THR A O 1
ATOM 1334 N N . GLY A 1 175 ? 7.331 -8.327 3.333 1.00 89.69 175 GLY A N 1
ATOM 1335 C CA . GLY A 1 175 ? 8.626 -8.720 3.889 1.00 89.69 175 GLY A CA 1
ATOM 1336 C C . GLY A 1 175 ? 9.828 -8.160 3.133 1.00 89.69 175 GLY A C 1
ATOM 1337 O O . GLY A 1 175 ? 10.823 -8.860 3.009 1.00 89.69 175 GLY A O 1
ATOM 1338 N N . TYR A 1 176 ? 9.728 -6.937 2.602 1.00 90.38 176 TYR A N 1
ATOM 1339 C CA . TYR A 1 176 ? 10.872 -6.282 1.971 1.00 90.38 176 TYR A CA 1
ATOM 1340 C C . TYR A 1 176 ? 11.997 -6.029 2.982 1.00 90.38 176 TYR A C 1
ATOM 1342 O O . TYR A 1 176 ? 11.793 -5.300 3.954 1.00 90.38 176 TYR A O 1
ATOM 1350 N N . ASP A 1 177 ? 13.178 -6.577 2.710 1.00 87.19 177 ASP A N 1
ATOM 1351 C CA . ASP A 1 177 ? 14.408 -6.334 3.461 1.00 87.19 177 ASP A CA 1
ATOM 1352 C C . ASP A 1 177 ? 15.410 -5.532 2.608 1.00 87.19 177 ASP A C 1
ATOM 1354 O O . ASP A 1 177 ? 16.216 -6.116 1.873 1.00 87.19 177 ASP A O 1
ATOM 1358 N N . PRO A 1 178 ? 15.420 -4.188 2.705 1.00 83.12 178 PRO A N 1
ATOM 1359 C CA . PRO A 1 178 ? 16.386 -3.377 1.971 1.00 83.12 178 PRO A CA 1
ATOM 1360 C C . PRO A 1 178 ? 17.811 -3.519 2.503 1.00 83.12 178 PRO A C 1
ATOM 1362 O O . PRO A 1 178 ? 18.745 -3.126 1.814 1.00 83.12 178 PRO A O 1
ATOM 1365 N N . THR A 1 179 ? 18.013 -4.054 3.710 1.00 83.88 179 THR A N 1
ATOM 1366 C CA . THR A 1 179 ? 19.356 -4.170 4.297 1.00 83.88 179 THR A CA 1
ATOM 1367 C C . THR A 1 179 ? 20.140 -5.350 3.726 1.00 83.88 179 THR A C 1
ATOM 1369 O O . THR A 1 179 ? 21.354 -5.426 3.906 1.00 83.88 179 THR A O 1
ATOM 1372 N N . GLY A 1 180 ? 19.459 -6.287 3.058 1.00 81.12 180 GLY A N 1
ATOM 1373 C CA . GLY A 1 180 ? 20.097 -7.357 2.291 1.00 81.12 180 GLY A CA 1
ATOM 1374 C C . GLY A 1 180 ? 20.505 -6.919 0.882 1.00 81.12 180 GLY A C 1
ATOM 1375 O O . GLY A 1 180 ? 21.396 -7.523 0.282 1.00 81.12 180 GLY A O 1
ATOM 1376 N N . LEU A 1 181 ? 19.870 -5.873 0.348 1.00 82.62 181 LEU A N 1
ATOM 1377 C CA . LEU A 1 181 ? 20.103 -5.399 -1.009 1.00 82.62 181 LEU A CA 1
ATOM 1378 C C . LEU A 1 181 ? 21.431 -4.631 -1.069 1.00 82.62 181 LEU A C 1
ATOM 1380 O O . LEU A 1 181 ? 21.572 -3.553 -0.494 1.00 82.62 181 LEU A O 1
ATOM 1384 N N . GLN A 1 182 ? 22.424 -5.198 -1.758 1.00 82.69 182 GLN A N 1
ATOM 1385 C CA . GLN A 1 182 ? 23.747 -4.578 -1.890 1.00 82.69 182 GLN A CA 1
ATOM 1386 C C . GLN A 1 182 ? 23.631 -3.224 -2.583 1.00 82.69 182 GLN A C 1
ATOM 1388 O O . GLN A 1 182 ? 22.986 -3.146 -3.617 1.00 82.69 182 GLN A O 1
ATOM 1393 N N . ALA A 1 183 ? 24.300 -2.181 -2.085 1.00 77.81 183 ALA A N 1
ATOM 1394 C CA . ALA A 1 183 ? 24.196 -0.828 -2.646 1.00 77.81 183 ALA A CA 1
ATOM 1395 C C . ALA A 1 183 ? 24.481 -0.752 -4.163 1.00 77.81 183 ALA A C 1
ATOM 1397 O O . ALA A 1 183 ? 23.862 0.050 -4.860 1.00 77.81 183 ALA A O 1
ATOM 1398 N N . SER A 1 184 ? 25.353 -1.629 -4.672 1.00 79.88 184 SER A N 1
ATOM 1399 C CA . SER A 1 184 ? 25.731 -1.744 -6.085 1.00 79.88 184 SER A CA 1
ATOM 1400 C C . SER A 1 184 ? 24.723 -2.498 -6.959 1.00 79.88 184 SER A C 1
ATOM 1402 O O . SER A 1 184 ? 24.981 -2.685 -8.147 1.00 79.88 184 SER A O 1
ATOM 1404 N N . TYR A 1 185 ? 23.571 -2.939 -6.430 1.00 80.75 185 TYR A N 1
ATOM 1405 C CA . TYR A 1 185 ? 22.576 -3.682 -7.220 1.00 80.75 185 TYR A CA 1
ATOM 1406 C C . TYR A 1 185 ? 22.193 -2.928 -8.498 1.00 80.75 185 TYR A C 1
ATOM 1408 O O . TYR A 1 185 ? 22.030 -3.532 -9.555 1.00 80.75 185 TYR A O 1
ATOM 1416 N N . LYS A 1 186 ? 22.123 -1.597 -8.404 1.00 78.81 186 LYS A N 1
ATOM 1417 C CA . LYS A 1 186 ? 21.792 -0.694 -9.505 1.00 78.81 186 LYS A CA 1
ATOM 1418 C C . LYS A 1 186 ? 22.842 -0.706 -10.610 1.00 78.81 186 LYS A C 1
ATOM 1420 O O . LYS A 1 186 ? 22.483 -0.492 -11.757 1.00 78.81 186 LYS A O 1
ATOM 1425 N N . ASP A 1 187 ? 24.105 -0.981 -10.301 1.00 78.38 187 ASP A N 1
ATOM 1426 C CA . ASP A 1 187 ? 25.211 -0.905 -11.265 1.00 78.38 187 ASP A CA 1
ATOM 1427 C C . ASP A 1 187 ? 25.257 -2.120 -12.202 1.00 78.38 187 ASP A C 1
ATOM 1429 O O . ASP A 1 187 ? 25.953 -2.116 -13.221 1.00 78.38 187 ASP A O 1
ATOM 1433 N N . THR A 1 188 ? 24.496 -3.167 -11.879 1.00 80.38 188 THR A N 1
ATOM 1434 C CA . THR A 1 188 ? 24.442 -4.396 -12.669 1.00 80.38 188 THR A CA 1
ATOM 1435 C C . THR A 1 188 ? 23.751 -4.172 -14.020 1.00 80.38 188 THR A C 1
ATOM 1437 O O . THR A 1 188 ? 22.763 -3.448 -14.139 1.00 80.38 188 THR A O 1
ATOM 1440 N N . ALA A 1 189 ? 24.275 -4.804 -15.074 1.00 81.19 189 ALA A N 1
ATOM 1441 C CA . ALA A 1 189 ? 23.710 -4.689 -16.423 1.00 81.19 189 ALA A CA 1
ATOM 1442 C C . ALA A 1 189 ? 22.369 -5.429 -16.580 1.00 81.19 189 ALA A C 1
ATOM 1444 O O . ALA A 1 189 ? 21.613 -5.158 -17.509 1.00 81.19 189 ALA A O 1
ATOM 1445 N N . VAL A 1 190 ? 22.070 -6.364 -15.677 1.00 84.44 190 VAL A N 1
ATOM 1446 C CA . VAL A 1 190 ? 20.885 -7.227 -15.723 1.00 84.44 190 VAL A CA 1
ATOM 1447 C C . VAL A 1 190 ? 20.022 -7.023 -14.480 1.00 84.44 190 VAL A C 1
ATOM 1449 O O . VAL A 1 190 ? 20.570 -6.712 -13.425 1.00 84.44 190 VAL A O 1
ATOM 1452 N N . PRO A 1 191 ? 18.696 -7.232 -14.563 1.00 84.12 191 PRO A N 1
ATOM 1453 C CA . PRO A 1 191 ? 17.831 -7.129 -13.397 1.00 84.12 191 PRO A CA 1
ATOM 1454 C C . PRO A 1 191 ? 18.244 -8.109 -12.300 1.00 84.12 191 PRO A C 1
ATOM 1456 O O . PRO A 1 191 ? 18.449 -9.296 -12.566 1.00 84.12 191 PRO A O 1
ATOM 1459 N N . TYR A 1 192 ? 18.322 -7.633 -11.057 1.00 86.25 192 TYR A N 1
ATOM 1460 C CA . TYR A 1 192 ? 18.546 -8.516 -9.914 1.00 86.25 192 TYR A CA 1
ATOM 1461 C C . TYR A 1 192 ? 17.280 -9.321 -9.586 1.00 86.25 192 TYR A C 1
ATOM 1463 O O . TYR A 1 192 ? 16.150 -8.869 -9.814 1.00 86.25 192 TYR A O 1
ATOM 1471 N N . ASP A 1 193 ? 17.464 -10.516 -9.015 1.00 84.94 193 ASP A N 1
ATOM 1472 C CA . ASP A 1 193 ? 16.341 -11.285 -8.486 1.00 84.94 193 ASP A CA 1
ATOM 1473 C C . ASP A 1 193 ? 15.856 -10.662 -7.176 1.00 84.94 193 ASP A C 1
ATOM 1475 O O . ASP A 1 193 ? 16.610 -10.550 -6.213 1.00 84.94 193 ASP A O 1
ATOM 1479 N N . LEU A 1 194 ? 14.585 -10.267 -7.139 1.00 84.31 194 LEU A N 1
ATOM 1480 C CA . LEU A 1 194 ? 13.973 -9.661 -5.964 1.00 84.31 194 LEU A CA 1
ATOM 1481 C C . LEU A 1 194 ? 13.666 -10.693 -4.866 1.00 84.31 194 LEU A C 1
ATOM 1483 O O . LEU A 1 194 ? 13.609 -10.324 -3.695 1.00 84.31 194 LEU A O 1
ATOM 1487 N N . ASN A 1 195 ? 13.497 -11.972 -5.224 1.00 85.12 195 ASN A N 1
ATOM 1488 C CA . ASN A 1 195 ? 13.051 -13.029 -4.308 1.00 85.12 195 ASN A CA 1
ATOM 1489 C C . ASN A 1 195 ? 13.874 -13.168 -3.010 1.00 85.12 195 ASN A C 1
ATOM 1491 O O . ASN A 1 195 ? 13.264 -13.407 -1.973 1.00 85.12 195 ASN A O 1
ATOM 1495 N N . PRO A 1 196 ? 15.213 -13.002 -2.991 1.00 85.50 196 PRO A N 1
ATOM 1496 C CA . PRO A 1 196 ? 15.995 -13.088 -1.753 1.00 85.50 196 PRO A CA 1
ATOM 1497 C C . PRO A 1 196 ? 15.718 -11.960 -0.744 1.00 85.50 196 PRO A C 1
ATOM 1499 O O . PRO A 1 196 ? 16.149 -12.057 0.408 1.00 85.50 196 PRO A O 1
ATOM 1502 N N . TYR A 1 197 ? 15.037 -10.895 -1.177 1.00 87.06 197 TYR A N 1
ATOM 1503 C CA . TYR A 1 197 ? 14.816 -9.659 -0.420 1.00 87.06 197 TYR A CA 1
ATOM 1504 C C . TYR A 1 197 ? 13.349 -9.418 -0.075 1.00 87.06 197 TYR A C 1
ATOM 1506 O O . TYR A 1 197 ? 13.013 -8.355 0.445 1.00 87.06 197 TYR A O 1
ATOM 1514 N N . ILE A 1 198 ? 12.467 -10.360 -0.408 1.00 88.31 198 ILE A N 1
ATOM 1515 C CA . ILE A 1 198 ? 11.032 -10.282 -0.143 1.00 88.31 198 ILE A CA 1
ATOM 1516 C C . ILE A 1 198 ? 10.538 -11.628 0.379 1.00 88.31 198 ILE A C 1
ATOM 1518 O O . ILE A 1 198 ? 11.124 -12.668 0.095 1.00 88.31 198 ILE A O 1
ATOM 1522 N N . ALA A 1 199 ? 9.424 -11.618 1.099 1.00 87.62 199 ALA A N 1
ATOM 1523 C CA . ALA A 1 199 ? 8.752 -12.844 1.517 1.00 87.62 199 ALA A CA 1
ATOM 1524 C C . ALA A 1 199 ? 7.679 -13.292 0.521 1.00 87.62 199 ALA A C 1
ATOM 1526 O O . ALA A 1 199 ? 7.496 -14.477 0.251 1.00 87.62 199 ALA A O 1
ATOM 1527 N N . ASP A 1 200 ? 6.938 -12.327 -0.017 1.00 89.94 200 ASP A N 1
ATOM 1528 C CA . ASP A 1 200 ? 5.847 -12.569 -0.948 1.00 89.94 200 ASP A CA 1
ATOM 1529 C C . ASP A 1 200 ? 5.697 -11.339 -1.841 1.00 89.94 200 ASP A C 1
ATOM 1531 O O . ASP A 1 200 ? 5.691 -10.215 -1.340 1.00 89.94 200 ASP A O 1
ATOM 1535 N N . LEU A 1 201 ? 5.555 -11.531 -3.153 1.00 89.88 201 LEU A N 1
ATOM 1536 C CA . LEU A 1 201 ? 5.303 -10.429 -4.087 1.00 89.88 201 LEU A CA 1
ATOM 1537 C C . LEU A 1 201 ? 3.887 -9.846 -3.912 1.00 89.88 201 LEU A C 1
ATOM 1539 O O . LEU A 1 201 ? 3.587 -8.757 -4.389 1.00 89.88 201 LEU A O 1
ATOM 1543 N N . ARG A 1 202 ? 3.011 -10.565 -3.207 1.00 91.44 202 ARG A N 1
ATOM 1544 C CA . ARG A 1 202 ? 1.659 -10.145 -2.829 1.00 91.44 202 ARG A CA 1
ATOM 1545 C C . ARG A 1 202 ? 1.684 -9.360 -1.517 1.00 91.44 202 ARG A C 1
ATOM 1547 O O . ARG A 1 202 ? 2.644 -9.430 -0.752 1.00 91.44 202 ARG A O 1
ATOM 1554 N N . ILE A 1 203 ? 0.574 -8.695 -1.187 1.00 93.69 203 ILE A N 1
ATOM 1555 C CA . ILE A 1 203 ? 0.267 -8.356 0.213 1.00 93.69 203 ILE A CA 1
ATOM 1556 C C . ILE A 1 203 ? -0.252 -9.623 0.896 1.00 93.69 203 ILE A C 1
ATOM 1558 O O . ILE A 1 203 ? -1.445 -9.930 0.861 1.00 93.69 203 ILE A O 1
ATOM 1562 N N . GLY A 1 204 ? 0.712 -10.384 1.404 1.00 93.06 204 GLY A N 1
ATOM 1563 C CA . GLY A 1 204 ? 0.641 -11.718 1.972 1.00 93.06 204 GLY A CA 1
ATOM 1564 C C . GLY A 1 204 ? 0.231 -11.763 3.431 1.00 93.06 204 GLY A C 1
ATOM 1565 O O . GLY A 1 204 ? 0.107 -10.731 4.093 1.00 93.06 204 GLY A O 1
ATOM 1566 N N . CYS A 1 205 ? 0.066 -12.983 3.945 1.00 93.56 205 CYS A N 1
ATOM 1567 C CA . CYS A 1 205 ? -0.322 -13.229 5.335 1.00 93.56 205 CYS A CA 1
ATOM 1568 C C . CYS A 1 205 ? 0.584 -12.461 6.310 1.00 93.56 205 CYS A C 1
ATOM 1570 O O . CYS A 1 205 ? 0.109 -11.785 7.220 1.00 93.56 205 CYS A O 1
ATOM 1572 N N . GLU A 1 206 ? 1.892 -12.489 6.067 1.00 93.25 206 GLU A N 1
ATOM 1573 C CA . GLU A 1 206 ? 2.906 -11.912 6.953 1.00 93.25 206 GLU A CA 1
ATOM 1574 C C . GLU A 1 206 ? 2.920 -10.372 6.934 1.00 93.25 206 GLU A C 1
ATOM 1576 O O . GLU A 1 206 ? 3.427 -9.763 7.873 1.00 93.25 206 GLU A O 1
ATOM 1581 N N . ALA A 1 207 ? 2.284 -9.715 5.954 1.00 93.88 207 ALA A N 1
ATOM 1582 C CA . ALA A 1 207 ? 2.110 -8.259 5.976 1.00 93.88 207 ALA A CA 1
ATOM 1583 C C . ALA A 1 207 ? 1.168 -7.808 7.107 1.00 93.88 207 ALA A C 1
ATOM 1585 O O . ALA A 1 207 ? 1.308 -6.699 7.622 1.00 93.88 207 ALA A O 1
ATOM 1586 N N . CYS A 1 208 ? 0.224 -8.670 7.504 1.00 95.25 208 CYS A N 1
ATOM 1587 C CA . CYS A 1 208 ? -0.743 -8.398 8.571 1.00 95.25 208 CYS A CA 1
ATOM 1588 C C . CYS A 1 208 ? -0.478 -9.209 9.842 1.00 95.25 208 CYS A C 1
ATOM 1590 O O . CYS A 1 208 ? -0.783 -8.741 10.934 1.00 95.25 208 CYS A O 1
ATOM 1592 N N . HIS A 1 209 ? 0.092 -10.404 9.705 1.00 95.06 209 HIS A N 1
ATOM 1593 C CA . HIS A 1 209 ? 0.348 -11.327 10.808 1.00 95.06 209 HIS A CA 1
ATOM 1594 C C . HIS A 1 209 ? 1.811 -11.345 11.271 1.00 95.06 209 HIS A C 1
ATOM 1596 O O . HIS A 1 209 ? 2.116 -11.933 12.303 1.00 95.06 209 HIS A O 1
ATOM 1602 N N . GLY A 1 210 ? 2.721 -10.693 10.546 1.00 92.06 210 GLY A N 1
ATOM 1603 C CA . GLY A 1 210 ? 4.150 -10.703 10.838 1.00 92.06 210 GLY A CA 1
ATOM 1604 C C . GLY A 1 210 ? 4.808 -12.026 10.439 1.00 92.06 210 GLY A C 1
ATOM 1605 O O . GLY A 1 210 ? 4.115 -13.025 10.211 1.00 92.06 210 GLY A O 1
ATOM 1606 N N . PRO A 1 211 ? 6.144 -12.051 10.327 1.00 87.81 211 PRO A N 1
ATOM 1607 C CA . PRO A 1 211 ? 6.868 -13.267 9.995 1.00 87.81 211 PRO A CA 1
ATOM 1608 C C . PRO A 1 211 ? 6.786 -14.272 11.148 1.00 87.81 211 PRO A C 1
ATOM 1610 O O . PRO A 1 211 ? 6.708 -13.903 12.322 1.00 87.81 211 PRO A O 1
ATOM 1613 N N . LYS A 1 212 ? 6.863 -15.566 10.828 1.00 79.69 212 LYS A N 1
ATOM 1614 C CA . LYS A 1 212 ? 6.882 -16.632 11.845 1.00 79.69 212 LYS A CA 1
ATOM 1615 C C . LYS A 1 212 ? 8.031 -16.485 12.849 1.00 79.69 212 LYS A C 1
ATOM 1617 O O . LYS A 1 212 ? 7.821 -16.739 14.033 1.00 79.69 212 LYS A O 1
ATOM 1622 N N . ALA A 1 213 ? 9.212 -16.081 12.377 1.00 75.88 213 ALA A N 1
ATOM 1623 C CA . ALA A 1 213 ? 10.421 -15.947 13.191 1.00 75.88 213 ALA A CA 1
ATOM 1624 C C . ALA A 1 213 ? 10.267 -14.925 14.335 1.00 75.88 213 ALA A C 1
ATOM 1626 O O . ALA A 1 213 ? 10.738 -15.172 15.441 1.00 75.88 213 ALA A O 1
ATOM 1627 N N . ASP A 1 214 ? 9.514 -13.842 14.108 1.00 74.75 214 ASP A N 1
ATOM 1628 C CA . ASP A 1 214 ? 9.273 -12.790 15.111 1.00 74.75 214 ASP A CA 1
ATOM 1629 C C . ASP A 1 214 ? 8.046 -13.078 16.004 1.00 74.75 214 ASP A C 1
ATOM 1631 O O . ASP A 1 214 ? 7.633 -12.248 16.818 1.00 74.75 214 ASP A O 1
ATOM 1635 N N . GLY A 1 215 ? 7.442 -14.261 15.850 1.00 80.75 215 GLY A N 1
ATOM 1636 C CA . GLY A 1 215 ? 6.206 -14.651 16.514 1.00 80.75 215 GLY A CA 1
ATOM 1637 C C . GLY A 1 215 ? 4.984 -14.063 15.817 1.00 80.75 215 GLY A C 1
ATOM 1638 O O . GLY A 1 215 ? 4.559 -12.945 16.121 1.00 80.75 215 GLY A O 1
ATOM 1639 N N . THR A 1 216 ? 4.386 -14.860 14.926 1.00 86.00 216 THR A N 1
ATOM 1640 C CA . THR A 1 216 ? 3.146 -14.525 14.215 1.00 86.00 216 THR A CA 1
ATOM 1641 C C . THR A 1 216 ? 2.099 -13.964 15.176 1.00 86.00 216 THR A C 1
ATOM 1643 O O . THR A 1 216 ? 1.740 -14.590 16.175 1.00 86.00 216 THR A O 1
ATOM 1646 N N . LYS A 1 217 ? 1.598 -12.773 14.862 1.00 92.31 217 LYS A N 1
ATOM 1647 C CA . LYS A 1 217 ? 0.532 -12.098 15.590 1.00 92.31 217 LYS A CA 1
ATOM 1648 C C . LYS A 1 217 ? -0.800 -12.392 14.929 1.00 92.31 217 LYS A C 1
ATOM 1650 O O . LYS A 1 217 ? -0.940 -12.392 13.708 1.00 92.31 217 LYS A O 1
ATOM 1655 N N . ASN A 1 218 ? -1.812 -12.596 15.752 1.00 92.69 218 ASN A N 1
ATOM 1656 C CA . ASN A 1 218 ? -3.188 -12.512 15.310 1.00 92.69 218 ASN A CA 1
ATOM 1657 C C . ASN A 1 218 ? -3.650 -11.060 15.509 1.00 92.69 218 ASN A C 1
ATOM 1659 O O . ASN A 1 218 ? -3.693 -10.608 16.653 1.00 92.69 218 ASN A O 1
ATOM 1663 N N . PRO A 1 219 ? -4.000 -10.316 14.441 1.00 94.06 219 PRO A N 1
ATOM 1664 C CA . PRO A 1 219 ? -4.457 -8.937 14.560 1.00 94.06 219 PRO A CA 1
ATOM 1665 C C . PRO A 1 219 ? -5.601 -8.760 15.559 1.00 94.06 219 PRO A C 1
ATOM 1667 O O . PRO A 1 219 ? -5.662 -7.736 16.225 1.00 94.06 219 PRO A O 1
ATOM 1670 N N . ALA A 1 220 ? -6.477 -9.756 15.721 1.00 91.81 220 ALA A N 1
ATOM 1671 C CA . ALA A 1 220 ? -7.584 -9.676 16.674 1.00 91.81 220 ALA A CA 1
ATOM 1672 C C . ALA A 1 220 ? -7.137 -9.554 18.145 1.00 91.81 220 ALA A C 1
ATOM 1674 O O . ALA A 1 220 ? -7.922 -9.077 18.963 1.00 91.81 220 ALA A O 1
ATOM 1675 N N . ASP A 1 221 ? -5.898 -9.945 18.459 1.00 94.31 221 ASP A N 1
ATOM 1676 C CA . ASP A 1 221 ? -5.331 -9.936 19.813 1.00 94.31 221 ASP A CA 1
ATOM 1677 C C . ASP A 1 221 ? -4.505 -8.666 20.100 1.00 94.31 221 ASP A C 1
ATOM 1679 O O . ASP A 1 221 ? -3.964 -8.498 21.192 1.00 94.31 221 ASP A O 1
ATOM 1683 N N . LEU A 1 222 ? -4.390 -7.763 19.122 1.00 95.75 222 LEU A N 1
ATOM 1684 C CA . LEU A 1 222 ? -3.658 -6.505 19.252 1.00 95.75 222 LEU A CA 1
ATOM 1685 C C . LEU A 1 222 ? -4.540 -5.387 19.826 1.00 95.75 222 LEU A C 1
ATOM 1687 O O . LEU A 1 222 ? -5.772 -5.452 19.779 1.00 95.75 222 LEU A O 1
ATOM 1691 N N . THR A 1 223 ? -3.916 -4.312 20.315 1.00 96.88 223 THR A N 1
ATOM 1692 C CA . THR A 1 223 ? -4.653 -3.107 20.727 1.00 96.88 223 THR A CA 1
ATOM 1693 C C . THR A 1 223 ? -5.399 -2.486 19.542 1.00 96.88 223 THR A C 1
ATOM 1695 O O . THR A 1 223 ? -5.069 -2.731 18.380 1.00 96.88 223 THR A O 1
ATOM 1698 N N . GLN A 1 224 ? -6.407 -1.650 19.820 1.00 96.31 224 GLN A N 1
ATOM 1699 C CA . GLN A 1 224 ? -7.154 -0.944 18.771 1.00 96.31 224 GLN A CA 1
ATOM 1700 C C . GLN A 1 224 ? -6.218 -0.195 17.811 1.00 96.31 224 GLN A C 1
ATOM 1702 O O . GLN A 1 224 ? -6.369 -0.314 16.596 1.00 96.31 224 GLN A O 1
ATOM 1707 N N . ASP A 1 225 ? -5.237 0.530 18.352 1.00 96.38 225 ASP A N 1
ATOM 1708 C CA . ASP A 1 225 ? -4.264 1.266 17.550 1.00 96.38 225 ASP A CA 1
ATOM 1709 C C . ASP A 1 225 ? -3.429 0.347 16.670 1.00 96.38 225 ASP A C 1
ATOM 1711 O O . ASP A 1 225 ? -3.359 0.570 15.468 1.00 96.38 225 ASP A O 1
ATOM 1715 N N . GLN A 1 226 ? -2.871 -0.727 17.228 1.00 97.19 226 GLN A N 1
ATOM 1716 C CA . GLN A 1 226 ? -2.067 -1.687 16.469 1.00 97.19 226 GLN A CA 1
ATOM 1717 C C . GLN A 1 226 ? -2.877 -2.356 15.344 1.00 97.19 226 GLN A C 1
ATOM 1719 O O . GLN A 1 226 ? -2.366 -2.561 14.244 1.00 97.19 226 GLN A O 1
ATOM 1724 N N . GLN A 1 227 ? -4.160 -2.654 15.580 1.00 97.19 227 GLN A N 1
ATOM 1725 C CA . GLN A 1 227 ? -5.061 -3.183 14.549 1.00 97.19 227 GLN A CA 1
ATOM 1726 C C . GLN A 1 227 ? -5.281 -2.199 13.395 1.00 97.19 227 GLN A C 1
ATOM 1728 O O . GLN A 1 227 ? -5.289 -2.594 12.227 1.00 97.19 227 GLN A O 1
ATOM 1733 N N . ILE A 1 228 ? -5.472 -0.918 13.715 1.00 96.62 228 ILE A N 1
ATOM 1734 C CA . ILE A 1 228 ? -5.646 0.149 12.721 1.00 96.62 228 ILE A CA 1
ATOM 1735 C C . ILE A 1 228 ? -4.330 0.394 11.974 1.00 96.62 228 ILE A C 1
ATOM 1737 O O . ILE A 1 228 ? -4.324 0.555 10.752 1.00 96.62 228 ILE A O 1
ATOM 1741 N N . ASP A 1 229 ? -3.215 0.373 12.695 1.00 96.81 229 ASP A N 1
ATOM 1742 C CA . ASP A 1 229 ? -1.868 0.615 12.195 1.00 96.81 229 ASP A CA 1
ATOM 1743 C C . ASP A 1 229 ? -1.446 -0.447 11.163 1.00 96.81 229 ASP A C 1
ATOM 1745 O O . ASP A 1 229 ? -0.914 -0.086 10.115 1.00 96.81 229 ASP A O 1
ATOM 1749 N N . ILE A 1 230 ? -1.824 -1.723 11.322 1.00 96.31 230 ILE A N 1
ATOM 1750 C CA . ILE A 1 230 ? -1.599 -2.745 10.274 1.00 96.31 230 ILE A CA 1
ATOM 1751 C C . ILE A 1 230 ? -2.130 -2.295 8.904 1.00 96.31 230 ILE A C 1
ATOM 1753 O O . ILE A 1 230 ? -1.446 -2.424 7.888 1.00 96.31 230 ILE A O 1
ATOM 1757 N N . CYS A 1 231 ? -3.341 -1.736 8.868 1.00 95.44 231 CYS A N 1
ATOM 1758 C CA . CYS A 1 231 ? -3.925 -1.205 7.635 1.00 95.44 231 CYS A CA 1
ATOM 1759 C C . CYS A 1 231 ? -3.257 0.119 7.240 1.00 95.44 231 CYS A C 1
ATOM 1761 O O . CYS A 1 231 ? -3.029 0.390 6.057 1.00 95.44 231 CYS A O 1
ATOM 1763 N N . GLY A 1 232 ? -2.923 0.925 8.250 1.00 94.94 232 GLY A N 1
ATOM 1764 C CA . GLY A 1 232 ? -2.264 2.214 8.130 1.00 94.94 232 GLY A CA 1
ATOM 1765 C C . GLY A 1 232 ? -0.995 2.182 7.320 1.00 94.94 232 GLY A C 1
ATOM 1766 O O . GLY A 1 232 ? -0.849 3.027 6.442 1.00 94.94 232 GLY A O 1
ATOM 1767 N N . ARG A 1 233 ? -0.142 1.174 7.529 1.00 93.69 233 ARG A N 1
ATOM 1768 C CA . ARG A 1 233 ? 1.129 1.000 6.807 1.00 93.69 233 ARG A CA 1
ATOM 1769 C C . ARG A 1 233 ? 1.015 1.344 5.320 1.00 93.69 233 ARG A C 1
ATOM 1771 O O . ARG A 1 233 ? 1.876 2.048 4.799 1.00 93.69 233 ARG A O 1
ATOM 1778 N N . CYS A 1 234 ? -0.061 0.884 4.676 1.00 93.06 234 CYS A N 1
ATOM 1779 C CA . CYS A 1 234 ? -0.335 1.121 3.260 1.00 93.06 234 CYS A CA 1
ATOM 1780 C C . CYS A 1 234 ? -1.414 2.192 3.018 1.00 93.06 234 CYS A C 1
ATOM 1782 O O . CYS A 1 234 ? -1.346 2.911 2.025 1.00 93.06 234 CYS A O 1
ATOM 1784 N N . HIS A 1 235 ? -2.400 2.312 3.913 1.00 92.44 235 HIS A N 1
ATOM 1785 C CA . HIS A 1 235 ? -3.540 3.232 3.797 1.00 92.44 235 HIS A CA 1
ATOM 1786 C C . HIS A 1 235 ? -3.361 4.551 4.571 1.00 92.44 235 HIS A C 1
ATOM 1788 O O . HIS A 1 235 ? -4.338 5.139 5.046 1.00 92.44 235 HIS A O 1
ATOM 1794 N N . GLY A 1 236 ? -2.116 5.005 4.714 1.00 88.50 236 GLY A N 1
ATOM 1795 C CA . GLY A 1 236 ? -1.758 6.273 5.343 1.00 88.50 236 GLY A CA 1
ATOM 1796 C C . GLY A 1 236 ? -1.322 7.359 4.366 1.00 88.50 236 GLY A C 1
ATOM 1797 O O . GLY A 1 236 ? -1.814 8.466 4.485 1.00 88.50 236 GLY A O 1
ATOM 1798 N N . ASN A 1 237 ? -0.482 7.050 3.368 1.00 84.88 237 ASN A N 1
ATOM 1799 C CA . ASN A 1 237 ? 0.282 8.025 2.562 1.00 84.88 237 ASN A CA 1
ATOM 1800 C C . ASN A 1 237 ? 1.149 8.938 3.446 1.00 84.88 237 ASN A C 1
ATOM 1802 O O . ASN A 1 237 ? 0.679 9.914 4.024 1.00 84.88 237 ASN A O 1
ATOM 1806 N N . TRP A 1 238 ? 2.435 8.617 3.544 1.00 87.06 238 TRP A N 1
ATOM 1807 C CA . TRP A 1 238 ? 3.344 9.259 4.494 1.00 87.06 238 TRP A CA 1
ATOM 1808 C C . TRP A 1 238 ? 4.199 10.334 3.834 1.00 87.06 238 TRP A C 1
ATOM 1810 O O . TRP A 1 238 ? 4.397 10.327 2.611 1.00 87.06 238 TRP A O 1
ATOM 1820 N N . ASN A 1 239 ? 4.708 11.269 4.642 1.00 81.19 239 ASN A N 1
ATOM 1821 C CA . ASN A 1 239 ? 5.613 12.303 4.157 1.00 81.19 239 ASN A CA 1
ATOM 1822 C C . ASN A 1 239 ? 6.881 11.626 3.604 1.00 81.19 239 ASN A C 1
ATOM 1824 O O . ASN A 1 239 ? 7.566 10.922 4.351 1.00 81.19 239 ASN A O 1
ATOM 1828 N N . PRO A 1 240 ? 7.182 11.799 2.302 1.00 70.00 240 PRO A N 1
ATOM 1829 C CA . PRO A 1 240 ? 8.321 11.137 1.687 1.00 70.00 240 PRO A CA 1
ATOM 1830 C C . PRO A 1 240 ? 9.657 11.666 2.205 1.00 70.00 240 PRO A C 1
ATOM 1832 O O . PRO A 1 240 ? 10.661 10.974 2.088 1.00 70.00 240 PRO A O 1
ATOM 1835 N N . THR A 1 241 ? 9.697 12.889 2.734 1.00 66.94 241 THR A N 1
ATOM 1836 C CA . THR A 1 241 ? 10.944 13.540 3.125 1.00 66.94 241 THR A CA 1
ATOM 1837 C C . THR A 1 241 ? 11.562 12.812 4.311 1.00 66.94 241 THR A C 1
ATOM 1839 O O . THR A 1 241 ? 11.066 12.906 5.428 1.00 66.94 241 THR A O 1
ATOM 1842 N N . VAL A 1 242 ? 12.663 12.105 4.065 1.00 58.53 242 VAL A N 1
ATOM 1843 C CA . VAL A 1 242 ? 13.551 11.559 5.095 1.00 58.53 242 VAL A CA 1
ATOM 1844 C C . VAL A 1 242 ? 14.967 12.018 4.739 1.00 58.53 242 VAL A C 1
ATOM 1846 O O . VAL A 1 242 ? 15.398 11.759 3.608 1.00 58.53 242 VAL A O 1
ATOM 1849 N N . PRO A 1 243 ? 15.687 12.720 5.633 1.00 50.59 243 PRO A N 1
ATOM 1850 C CA . PRO A 1 243 ? 17.029 13.215 5.354 1.00 50.59 243 PRO A CA 1
ATOM 1851 C C . PRO A 1 243 ? 17.953 12.082 4.928 1.00 50.59 243 PRO A C 1
ATOM 1853 O O . PRO A 1 243 ? 17.941 11.007 5.521 1.00 50.59 243 PRO A O 1
ATOM 1856 N N . GLY A 1 244 ? 18.747 12.323 3.885 1.00 50.66 244 GLY A N 1
ATOM 1857 C CA . GLY A 1 244 ? 19.704 11.339 3.379 1.00 50.66 244 GLY A CA 1
ATOM 1858 C C . GLY A 1 244 ? 19.094 10.167 2.602 1.00 50.66 244 GLY A C 1
ATOM 1859 O O . GLY A 1 244 ? 19.826 9.242 2.268 1.00 50.66 244 GLY A O 1
ATOM 1860 N N . THR A 1 245 ? 17.793 10.181 2.279 1.00 53.72 245 THR A N 1
ATOM 1861 C CA . THR A 1 245 ? 17.170 9.137 1.443 1.00 53.72 245 THR A CA 1
ATOM 1862 C C . THR A 1 245 ? 16.474 9.713 0.211 1.00 53.72 245 THR A C 1
ATOM 1864 O O . THR A 1 245 ? 16.018 10.859 0.200 1.00 53.72 245 THR A O 1
ATOM 1867 N N . THR A 1 246 ? 16.319 8.880 -0.818 1.00 54.62 246 THR A N 1
ATOM 1868 C CA . THR A 1 246 ? 15.422 9.139 -1.947 1.00 54.62 246 THR A CA 1
ATOM 1869 C C . THR A 1 246 ? 13.971 8.946 -1.492 1.00 54.62 246 THR A C 1
ATOM 1871 O O . THR A 1 246 ? 13.418 7.865 -1.651 1.00 54.62 246 THR A O 1
ATOM 1874 N N . ALA A 1 247 ? 13.373 9.961 -0.869 1.00 63.31 247 ALA A N 1
ATOM 1875 C CA . ALA A 1 247 ? 11.927 10.114 -0.672 1.00 63.31 247 ALA A CA 1
ATOM 1876 C C . ALA A 1 247 ? 11.101 8.806 -0.444 1.00 63.31 247 ALA A C 1
ATOM 1878 O O . ALA A 1 247 ? 10.517 8.259 -1.386 1.00 63.31 247 ALA A O 1
ATOM 1879 N N . ARG A 1 248 ? 10.987 8.308 0.800 1.00 73.00 248 ARG A N 1
ATOM 1880 C CA . ARG A 1 248 ? 10.274 7.050 1.134 1.00 73.00 248 ARG A CA 1
ATOM 1881 C C . ARG A 1 248 ? 8.857 7.290 1.650 1.00 73.00 248 ARG A C 1
ATOM 1883 O O . ARG A 1 248 ? 8.665 7.819 2.746 1.00 73.00 248 ARG A O 1
ATOM 1890 N N . LYS A 1 249 ? 7.853 6.854 0.886 1.00 78.31 249 LYS A N 1
ATOM 1891 C CA . LYS A 1 249 ? 6.431 6.921 1.279 1.00 78.31 249 LYS A CA 1
ATOM 1892 C C . LYS A 1 249 ? 5.914 5.677 1.988 1.00 78.31 249 LYS A C 1
ATOM 1894 O O . LYS A 1 249 ? 4.786 5.698 2.459 1.00 78.31 249 LYS A O 1
ATOM 1899 N N . ASP A 1 250 ? 6.685 4.606 2.019 1.00 86.19 250 ASP A N 1
ATOM 1900 C CA . ASP A 1 250 ? 6.362 3.345 2.671 1.00 86.19 250 ASP A CA 1
ATOM 1901 C C . ASP A 1 250 ? 6.995 3.256 4.068 1.00 86.19 250 ASP A C 1
ATOM 1903 O O . ASP A 1 250 ? 7.940 3.974 4.399 1.00 86.19 250 ASP A O 1
ATOM 1907 N N . VAL A 1 251 ? 6.461 2.369 4.909 1.00 88.94 251 VAL A N 1
ATOM 1908 C CA . VAL A 1 251 ? 7.012 2.047 6.240 1.00 88.94 251 VAL A CA 1
ATOM 1909 C C . VAL A 1 251 ? 7.387 0.576 6.226 1.00 88.94 251 VAL A C 1
ATOM 1911 O O . VAL A 1 251 ? 6.687 -0.274 6.774 1.00 88.94 251 VAL A O 1
ATOM 1914 N N . HIS A 1 252 ? 8.432 0.255 5.466 1.00 87.19 252 HIS A N 1
ATOM 1915 C CA . HIS A 1 252 ? 8.834 -1.130 5.240 1.00 87.19 252 HIS A CA 1
ATOM 1916 C C . HIS A 1 252 ? 9.293 -1.820 6.537 1.00 87.19 252 HIS A C 1
ATOM 1918 O O . HIS A 1 252 ? 9.147 -3.033 6.657 1.00 87.19 252 HIS A O 1
ATOM 1924 N N . GLU A 1 253 ? 9.762 -1.030 7.507 1.00 87.94 253 GLU A N 1
ATOM 1925 C CA . GLU A 1 253 ? 10.204 -1.442 8.838 1.00 87.94 253 GLU A CA 1
ATOM 1926 C C . GLU A 1 253 ? 9.043 -1.877 9.749 1.00 87.94 253 GLU A C 1
ATOM 1928 O O . GLU A 1 253 ? 9.281 -2.559 10.742 1.00 87.94 253 GLU A O 1
ATOM 1933 N N . PHE A 1 254 ? 7.797 -1.493 9.433 1.00 93.44 254 PHE A N 1
ATOM 1934 C CA . PHE A 1 254 ? 6.636 -1.797 10.271 1.00 93.44 254 PHE A CA 1
ATOM 1935 C C . PHE A 1 254 ? 6.391 -3.303 10.374 1.00 93.44 254 PHE A C 1
ATOM 1937 O O . PHE A 1 254 ? 6.194 -3.983 9.358 1.00 93.44 254 PHE A O 1
ATOM 1944 N N . LYS A 1 255 ? 6.274 -3.793 11.606 1.00 93.25 255 LYS A N 1
ATOM 1945 C CA . LYS A 1 255 ? 5.820 -5.143 11.935 1.00 93.25 255 LYS A CA 1
ATOM 1946 C C . LYS A 1 255 ? 4.466 -5.088 12.653 1.00 93.25 255 LYS A C 1
ATOM 1948 O O . LYS A 1 255 ? 4.211 -4.171 13.433 1.00 93.25 255 LYS A O 1
ATOM 1953 N N . PRO A 1 256 ? 3.566 -6.060 12.432 1.00 94.94 256 PRO A N 1
ATOM 1954 C CA . PRO A 1 256 ? 2.312 -6.135 13.176 1.00 94.94 256 PRO A CA 1
ATOM 1955 C C . PRO A 1 256 ? 2.530 -6.152 14.693 1.00 94.94 256 PRO A C 1
ATOM 1957 O O . PRO A 1 256 ? 3.248 -7.000 15.219 1.00 94.94 256 PRO A O 1
ATOM 1960 N N . GLY A 1 257 ? 1.891 -5.207 15.385 1.00 94.94 257 GLY A N 1
ATOM 1961 C CA . GLY A 1 257 ? 2.120 -4.930 16.805 1.00 94.94 257 GLY A CA 1
ATOM 1962 C C . GLY A 1 257 ? 2.970 -3.681 17.066 1.00 94.94 257 GLY A C 1
ATOM 1963 O O . GLY A 1 257 ? 2.961 -3.177 18.187 1.00 94.94 257 GLY A O 1
ATOM 1964 N N . ASP A 1 258 ? 3.636 -3.120 16.061 1.00 96.06 258 ASP A N 1
ATOM 1965 C CA . ASP A 1 258 ? 4.308 -1.830 16.206 1.00 96.06 258 ASP A CA 1
ATOM 1966 C C . ASP A 1 258 ? 3.302 -0.670 16.279 1.00 96.06 258 ASP A C 1
ATOM 1968 O O . ASP A 1 258 ? 2.144 -0.782 15.868 1.00 96.06 258 ASP A O 1
ATOM 1972 N N . SER A 1 259 ? 3.774 0.475 16.778 1.00 95.50 259 SER A N 1
ATOM 1973 C CA . SER A 1 259 ? 3.074 1.757 16.671 1.00 95.50 259 SER A CA 1
ATOM 1974 C C . SER A 1 259 ? 3.564 2.501 15.436 1.00 95.50 259 SER A C 1
ATOM 1976 O O . SER A 1 259 ? 4.727 2.906 15.359 1.00 95.50 259 SER A O 1
ATOM 1978 N N . LEU A 1 260 ? 2.670 2.738 14.478 1.00 94.31 260 LEU A N 1
ATOM 1979 C CA . LEU A 1 260 ? 3.006 3.506 13.278 1.00 94.31 260 LEU A CA 1
ATOM 1980 C C . LEU A 1 260 ? 3.295 4.968 13.605 1.00 94.31 260 LEU A C 1
ATOM 1982 O O . LEU A 1 260 ? 4.170 5.569 12.991 1.00 94.31 260 LEU A O 1
ATOM 1986 N N . VAL A 1 261 ? 2.610 5.523 14.607 1.00 93.25 261 VAL A N 1
ATOM 1987 C CA . VAL A 1 261 ? 2.884 6.879 15.103 1.00 93.25 261 VAL A CA 1
ATOM 1988 C C . VAL A 1 261 ? 4.328 6.979 15.594 1.00 93.25 261 VAL A C 1
ATOM 1990 O O . VAL A 1 261 ? 5.023 7.929 15.242 1.00 93.25 261 VAL A O 1
ATOM 1993 N N . TYR A 1 262 ? 4.811 5.981 16.342 1.00 93.75 262 TYR A N 1
ATOM 1994 C CA . TYR A 1 262 ? 6.202 5.948 16.789 1.00 93.75 262 TYR A CA 1
ATOM 1995 C C . TYR A 1 262 ? 7.177 5.803 15.615 1.00 93.75 262 TYR A C 1
ATOM 1997 O O . TYR A 1 262 ? 8.091 6.620 15.491 1.00 93.75 262 TYR A O 1
ATOM 2005 N N . LEU A 1 263 ? 6.951 4.838 14.714 1.00 92.62 263 LEU A N 1
ATOM 2006 C CA . LEU A 1 263 ? 7.816 4.610 13.547 1.00 92.62 263 LEU A CA 1
ATOM 2007 C C . LEU A 1 263 ? 7.854 5.786 12.565 1.00 92.62 263 LEU A C 1
ATOM 2009 O O . LEU A 1 263 ? 8.800 5.901 11.795 1.00 92.62 263 LEU A O 1
ATOM 2013 N N . LEU A 1 264 ? 6.844 6.656 12.564 1.00 91.38 264 LEU A N 1
ATOM 2014 C CA . LEU A 1 264 ? 6.794 7.868 11.740 1.00 91.38 264 LEU A CA 1
ATOM 2015 C C . LEU A 1 264 ? 7.263 9.124 12.487 1.00 91.38 264 LEU A C 1
ATOM 2017 O O . LEU A 1 264 ? 7.378 10.189 11.881 1.00 91.38 264 LEU A O 1
ATOM 2021 N N . SER A 1 265 ? 7.537 9.015 13.786 1.00 90.62 265 SER A N 1
ATOM 2022 C CA . SER A 1 265 ? 7.919 10.153 14.616 1.00 90.62 265 SER A CA 1
ATOM 2023 C C . SER A 1 265 ? 9.356 10.621 14.341 1.00 90.62 265 SER A C 1
ATOM 2025 O O . SER A 1 265 ? 10.201 9.825 13.905 1.00 90.62 265 SER A O 1
ATOM 2027 N N . PRO A 1 266 ? 9.681 11.878 14.693 1.00 89.38 266 PRO A N 1
ATOM 2028 C CA . PRO A 1 266 ? 11.057 12.369 14.711 1.00 89.38 266 PRO A CA 1
ATOM 2029 C C . PRO A 1 266 ? 12.002 11.514 15.558 1.00 89.38 266 PRO A C 1
ATOM 2031 O O . PRO A 1 266 ? 13.162 11.351 15.194 1.00 89.38 266 PRO A O 1
ATOM 2034 N N . ALA A 1 267 ? 11.515 10.949 16.668 1.00 89.50 267 ALA A N 1
ATOM 2035 C CA . ALA A 1 267 ? 12.331 10.138 17.569 1.00 89.50 267 ALA A CA 1
ATOM 2036 C C . ALA A 1 267 ? 12.870 8.873 16.883 1.00 89.50 267 ALA A C 1
ATOM 2038 O O . ALA A 1 267 ? 13.989 8.456 17.165 1.00 89.50 267 ALA A O 1
ATOM 2039 N N . TYR A 1 268 ? 12.096 8.294 15.962 1.00 88.69 268 TYR A N 1
ATOM 2040 C CA . TYR A 1 268 ? 12.518 7.134 15.182 1.00 88.69 268 TYR A CA 1
ATOM 2041 C C . TYR A 1 268 ? 13.295 7.530 13.916 1.00 88.69 268 TYR A C 1
ATOM 2043 O O . TYR A 1 268 ? 14.278 6.887 13.562 1.00 88.69 268 TYR A O 1
ATOM 2051 N N . ASN A 1 269 ? 12.898 8.616 13.243 1.00 85.38 269 ASN A N 1
ATOM 2052 C CA . ASN A 1 269 ? 13.444 9.010 11.936 1.00 85.38 269 ASN A CA 1
ATOM 2053 C C . ASN A 1 269 ? 14.479 10.145 12.020 1.00 85.38 269 ASN A C 1
ATOM 2055 O O . ASN A 1 269 ? 14.493 11.038 11.171 1.00 85.38 269 ASN A O 1
ATOM 2059 N N . GLY A 1 270 ? 15.326 10.150 13.054 1.00 84.94 270 GLY A N 1
ATOM 2060 C CA . GLY A 1 270 ? 16.471 11.068 13.138 1.00 84.94 270 GLY A CA 1
ATOM 2061 C C . GLY A 1 270 ? 16.093 12.553 13.102 1.00 84.94 270 GLY A C 1
ATOM 2062 O O . GLY A 1 270 ? 16.755 13.349 12.442 1.00 84.94 270 GLY A O 1
ATOM 2063 N N . GLY A 1 271 ? 15.005 12.924 13.778 1.00 85.12 271 GLY A N 1
ATOM 2064 C CA . GLY A 1 271 ? 14.513 14.300 13.858 1.00 85.12 271 GLY A CA 1
ATOM 2065 C C . GLY A 1 271 ? 13.480 14.677 12.797 1.00 85.12 271 GLY A C 1
ATOM 2066 O O . GLY A 1 271 ? 12.982 15.800 12.832 1.00 85.12 271 GLY A O 1
ATOM 2067 N N . VAL A 1 272 ? 13.111 13.768 11.887 1.00 84.31 272 VAL A N 1
ATOM 2068 C CA . VAL A 1 272 ? 12.127 14.071 10.840 1.00 84.31 272 VAL A CA 1
ATOM 2069 C C . VAL A 1 272 ? 10.774 13.450 11.082 1.00 84.31 272 VAL A C 1
ATOM 2071 O O . VAL A 1 272 ? 10.627 12.257 11.317 1.00 84.31 272 VAL A O 1
ATOM 2074 N N . ASP A 1 273 ? 9.761 14.299 10.989 1.00 87.81 273 ASP A N 1
ATOM 2075 C CA . ASP A 1 273 ? 8.384 13.888 11.134 1.00 87.81 273 ASP A CA 1
ATOM 2076 C C . ASP A 1 273 ? 7.821 13.401 9.799 1.00 87.81 273 ASP A C 1
ATOM 2078 O O . ASP A 1 273 ? 7.594 14.172 8.855 1.00 87.81 273 ASP A O 1
ATOM 2082 N N . ARG A 1 274 ? 7.609 12.088 9.720 1.00 88.75 274 ARG A N 1
ATOM 2083 C CA . ARG A 1 274 ? 7.034 11.443 8.541 1.00 88.75 274 ARG A CA 1
ATOM 2084 C C . ARG A 1 274 ? 5.509 11.376 8.605 1.00 88.75 274 ARG A C 1
ATOM 2086 O O . ARG A 1 274 ? 4.863 11.096 7.591 1.00 88.75 274 ARG A O 1
ATOM 2093 N N . LEU A 1 275 ? 4.927 11.646 9.774 1.00 89.00 275 LEU A N 1
ATOM 2094 C CA . LEU A 1 275 ? 3.490 11.674 9.967 1.00 89.00 275 LEU A CA 1
ATOM 2095 C C . LEU A 1 275 ? 2.938 12.999 9.433 1.00 89.00 275 LEU A C 1
ATOM 2097 O O . LEU A 1 275 ? 3.135 14.071 10.005 1.00 89.00 275 LEU A O 1
ATOM 2101 N N . MET A 1 276 ? 2.193 12.931 8.333 1.00 87.00 276 MET A N 1
ATOM 2102 C CA . MET A 1 276 ? 1.451 14.090 7.845 1.00 87.00 276 MET A CA 1
ATOM 2103 C C . MET A 1 276 ? 0.350 14.445 8.849 1.00 87.00 276 MET A C 1
ATOM 2105 O O . MET A 1 276 ? -0.384 13.563 9.290 1.00 87.00 276 MET A O 1
ATOM 2109 N N . ARG A 1 277 ? 0.224 15.722 9.216 1.00 83.94 277 ARG A N 1
ATOM 2110 C CA . ARG A 1 277 ? -0.845 16.203 10.102 1.00 83.94 277 ARG A CA 1
ATOM 2111 C C . ARG A 1 277 ? -1.678 17.258 9.375 1.00 83.94 277 ARG A C 1
ATOM 2113 O O . ARG A 1 277 ? -1.096 18.142 8.744 1.00 83.94 277 ARG A O 1
ATOM 2120 N N . PRO A 1 278 ? -3.017 17.195 9.443 1.00 82.00 278 PRO A N 1
ATOM 2121 C CA . PRO A 1 278 ? -3.859 18.265 8.953 1.00 82.00 278 PRO A CA 1
ATOM 2122 C C . PRO A 1 278 ? -3.622 19.539 9.757 1.00 82.00 278 PRO A C 1
ATOM 2124 O O . PRO A 1 278 ? -3.433 19.509 10.972 1.00 82.00 278 PRO A O 1
ATOM 2127 N N . LYS A 1 279 ? -3.711 20.674 9.071 1.00 83.56 279 LYS A N 1
ATOM 2128 C CA . LYS A 1 279 ? -3.817 21.978 9.715 1.00 83.56 279 LYS A CA 1
ATOM 2129 C C . LYS A 1 279 ? -5.295 22.341 9.806 1.00 83.56 279 LYS A C 1
ATOM 2131 O O . LYS A 1 279 ? -5.879 22.789 8.824 1.00 83.56 279 LYS A O 1
ATOM 2136 N N . TRP A 1 280 ? -5.912 22.133 10.966 1.00 82.00 280 TRP A N 1
ATOM 2137 C CA . TRP A 1 280 ? -7.335 22.428 11.161 1.00 82.00 280 TRP A CA 1
ATOM 2138 C C . TRP A 1 280 ? -7.676 23.865 10.738 1.00 82.00 280 TRP A C 1
ATOM 2140 O O . TRP A 1 280 ? -6.931 24.810 10.998 1.00 82.00 280 TRP A O 1
ATOM 2150 N N . GLY A 1 281 ? -8.780 24.021 10.010 1.00 81.88 281 GLY A N 1
ATOM 2151 C CA . GLY A 1 281 ? -9.211 25.286 9.414 1.00 81.88 281 GLY A CA 1
ATOM 2152 C C . GLY A 1 281 ? -8.486 25.677 8.119 1.00 81.88 281 GLY A C 1
ATOM 2153 O O . GLY A 1 281 ? -8.921 26.611 7.454 1.00 81.88 281 GLY A O 1
ATOM 2154 N N . THR A 1 282 ? -7.423 24.974 7.712 1.00 86.00 282 THR A N 1
ATOM 2155 C CA . THR A 1 282 ? -6.654 25.268 6.490 1.00 86.00 282 THR A CA 1
ATOM 2156 C C . THR A 1 282 ? -6.567 24.031 5.600 1.00 86.00 282 THR A C 1
ATOM 2158 O O . THR A 1 282 ? -6.011 23.014 5.997 1.00 86.00 282 THR A O 1
ATOM 2161 N N . ALA A 1 283 ? -7.080 24.109 4.371 1.00 85.56 283 ALA A N 1
ATOM 2162 C CA . ALA A 1 283 ? -6.890 23.024 3.414 1.00 85.56 283 ALA A CA 1
ATOM 2163 C C . AL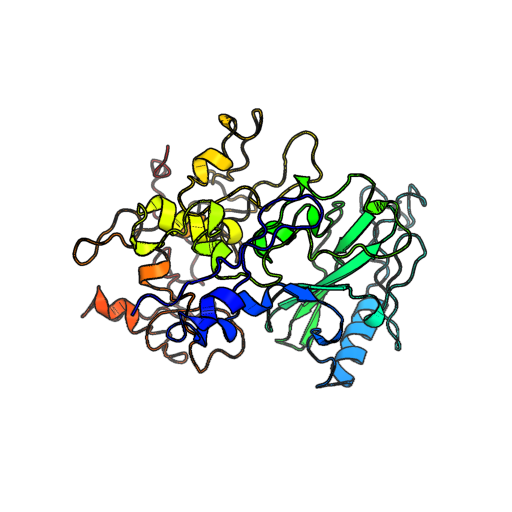A A 1 283 ? -5.417 22.938 2.988 1.00 85.56 283 ALA A C 1
ATOM 2165 O O . ALA A 1 283 ? -4.777 23.955 2.714 1.00 85.56 283 ALA A O 1
ATOM 2166 N N . THR A 1 284 ? -4.902 21.719 2.899 1.00 86.19 284 THR A N 1
ATOM 2167 C CA . THR A 1 284 ? -3.622 21.395 2.266 1.00 86.19 284 THR A CA 1
ATOM 2168 C C . THR A 1 284 ? -3.872 20.533 1.028 1.00 86.19 284 THR A C 1
ATOM 2170 O O . THR A 1 284 ? -5.016 20.280 0.647 1.00 86.19 284 THR A O 1
ATOM 2173 N N . LYS A 1 285 ? -2.805 20.076 0.366 1.00 83.12 285 LYS A N 1
ATOM 2174 C CA . LYS A 1 285 ? -2.924 19.122 -0.744 1.00 83.12 285 LYS A CA 1
ATOM 2175 C C . LYS A 1 285 ? -3.471 17.769 -0.268 1.00 83.12 285 LYS A C 1
ATOM 2177 O O . LYS A 1 285 ? -4.176 17.092 -1.009 1.00 83.12 285 LYS A O 1
ATOM 2182 N N . GLU A 1 286 ? -3.127 17.380 0.953 1.00 85.06 286 GLU A N 1
ATOM 2183 C CA . GLU A 1 286 ? -3.430 16.078 1.538 1.00 85.06 286 GLU A CA 1
ATOM 2184 C C . GLU A 1 286 ? -4.725 16.080 2.355 1.00 85.06 286 GLU A C 1
ATOM 2186 O O . GLU A 1 286 ? -5.411 15.059 2.396 1.00 85.06 286 GLU A O 1
ATOM 2191 N N . PHE A 1 287 ? -5.082 17.209 2.977 1.00 85.00 287 PHE A N 1
ATOM 2192 C CA . PHE A 1 287 ? -6.210 17.306 3.905 1.00 85.00 287 PHE A CA 1
ATOM 2193 C C . PHE A 1 287 ? -7.136 18.484 3.596 1.00 85.00 287 PHE A C 1
ATOM 2195 O O . PHE A 1 287 ? -6.699 19.570 3.224 1.00 85.00 287 PHE A O 1
ATOM 2202 N N . SER A 1 288 ? -8.437 18.286 3.794 1.00 84.25 288 SER A N 1
ATOM 2203 C CA . SER A 1 288 ? -9.439 19.349 3.7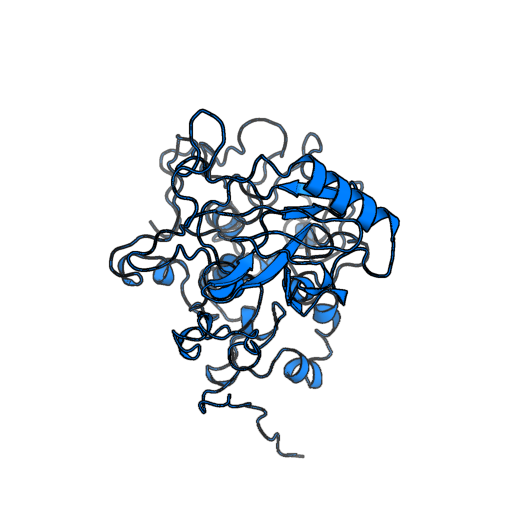49 1.00 84.25 288 SER A CA 1
ATOM 2204 C C . SER A 1 288 ? -9.277 20.311 4.935 1.00 84.25 288 SER A C 1
ATOM 2206 O O . SER A 1 288 ? -8.533 20.046 5.880 1.00 84.25 288 SER A O 1
ATOM 2208 N N . THR A 1 289 ? -10.033 21.414 4.941 1.00 81.06 289 THR A N 1
ATOM 2209 C CA . THR A 1 289 ? -10.076 22.350 6.083 1.00 81.06 289 THR A CA 1
ATOM 2210 C C . THR A 1 289 ? -10.510 21.691 7.392 1.00 81.06 289 THR A C 1
ATO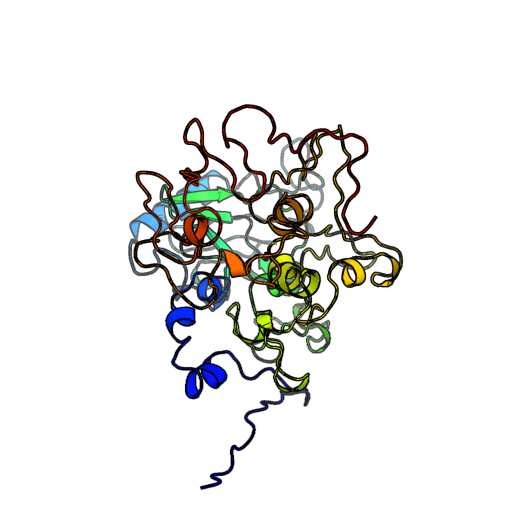M 2212 O O . THR A 1 289 ? -10.196 22.192 8.467 1.00 81.06 289 THR A O 1
ATOM 2215 N N . SER A 1 290 ? -11.217 20.566 7.330 1.00 76.25 290 SER A N 1
ATOM 2216 C CA . SER A 1 290 ? -11.625 19.795 8.500 1.00 76.25 290 SER A CA 1
ATOM 2217 C C . SER A 1 290 ? -10.691 18.623 8.781 1.00 76.25 290 SER A C 1
ATOM 2219 O O . SER A 1 290 ? -11.116 17.661 9.399 1.00 76.25 290 SER A O 1
ATOM 2221 N N . GLY A 1 291 ? -9.487 18.604 8.218 1.00 81.06 291 GLY A N 1
ATOM 2222 C CA . GLY A 1 291 ? -8.518 17.532 8.419 1.00 81.06 291 GLY A CA 1
ATOM 2223 C C . GLY A 1 291 ? -8.861 16.178 7.793 1.00 81.06 291 GLY A C 1
ATOM 2224 O O . GLY A 1 291 ? -8.097 15.231 7.963 1.00 81.06 291 GLY A O 1
ATOM 2225 N N . ALA A 1 292 ? -9.958 16.072 7.037 1.00 82.50 292 ALA A N 1
ATOM 2226 C CA . ALA A 1 292 ? -10.286 14.852 6.308 1.00 82.50 292 ALA A CA 1
ATOM 2227 C C . ALA A 1 292 ? -9.311 14.684 5.141 1.00 82.50 292 ALA A C 1
ATOM 2229 O O . ALA A 1 292 ? -9.048 15.634 4.403 1.00 82.50 292 ALA A O 1
ATOM 2230 N N . ALA A 1 293 ? -8.779 13.484 4.955 1.00 85.31 293 ALA A N 1
ATOM 2231 C CA . ALA A 1 293 ? -7.836 13.228 3.884 1.00 85.31 293 ALA A CA 1
ATOM 2232 C C . ALA A 1 293 ? -8.519 13.280 2.507 1.00 85.31 293 ALA A C 1
ATOM 2234 O O . ALA A 1 293 ? -9.593 12.705 2.310 1.00 85.31 293 ALA A O 1
ATOM 2235 N N . ILE A 1 294 ? -7.876 13.962 1.559 1.00 78.75 294 ILE A N 1
ATOM 2236 C CA . ILE A 1 294 ? -8.385 14.224 0.203 1.00 78.75 294 ILE A CA 1
ATOM 2237 C C . ILE A 1 294 ? -8.055 13.063 -0.754 1.00 78.75 294 ILE A C 1
ATOM 2239 O O . ILE A 1 294 ? -8.798 12.811 -1.708 1.00 78.75 294 ILE A O 1
ATOM 2243 N N . ASP A 1 295 ? -6.963 12.338 -0.496 1.00 75.69 295 ASP A N 1
ATOM 2244 C CA . ASP A 1 295 ? -6.453 11.269 -1.362 1.00 75.69 295 ASP A CA 1
ATOM 2245 C C . ASP A 1 295 ? -7.093 9.892 -1.066 1.00 75.69 295 ASP A C 1
ATOM 2247 O O . ASP A 1 295 ? -7.532 9.595 0.048 1.00 75.69 295 ASP A O 1
ATOM 2251 N N . ASP A 1 296 ? -7.147 9.015 -2.073 1.00 67.06 296 ASP A N 1
ATOM 2252 C CA . ASP A 1 296 ? -7.857 7.731 -2.040 1.00 67.06 296 ASP A CA 1
ATOM 2253 C C . ASP A 1 296 ? -7.097 6.581 -1.348 1.00 67.06 296 ASP A C 1
ATOM 2255 O O . ASP A 1 296 ? -7.579 5.446 -1.345 1.00 67.06 296 ASP A O 1
ATOM 2259 N N . HIS A 1 297 ? -5.980 6.873 -0.673 1.00 78.19 297 HIS A N 1
ATOM 2260 C CA . HIS A 1 297 ? -5.151 5.914 0.082 1.00 78.19 297 HIS A CA 1
ATOM 2261 C C . HIS A 1 297 ? -4.763 6.415 1.488 1.00 78.19 297 HIS A C 1
ATOM 2263 O O . HIS A 1 297 ? -3.728 6.036 2.025 1.00 78.19 297 HIS A O 1
ATOM 2269 N N . MET A 1 298 ? -5.589 7.283 2.079 1.00 87.00 298 MET A N 1
ATOM 2270 C CA . MET A 1 298 ? -5.357 7.913 3.390 1.00 87.00 298 MET A CA 1
ATOM 2271 C C . MET A 1 298 ? -6.450 7.552 4.412 1.00 87.00 298 MET A C 1
ATOM 2273 O O . MET A 1 298 ? -6.858 8.360 5.248 1.00 87.00 298 MET A O 1
ATOM 2277 N N . GLN A 1 299 ? -6.996 6.335 4.317 1.00 89.38 299 GLN A N 1
ATOM 2278 C CA . GLN A 1 299 ? -8.093 5.871 5.170 1.00 89.38 299 GLN A CA 1
ATOM 2279 C C . GLN A 1 299 ? -7.706 5.792 6.650 1.00 89.38 299 GLN A C 1
ATOM 2281 O O . GLN A 1 299 ? -8.579 5.974 7.492 1.00 89.38 299 GLN A O 1
ATOM 2286 N N . TRP A 1 300 ? -6.432 5.563 6.972 1.00 93.06 300 TRP A N 1
ATOM 2287 C CA . TRP A 1 300 ? -5.935 5.531 8.350 1.00 93.06 300 TRP A CA 1
ATOM 2288 C C . TRP A 1 300 ? -6.181 6.848 9.078 1.00 93.06 300 TRP A C 1
ATOM 2290 O O . TRP A 1 300 ? -6.748 6.850 10.170 1.00 93.06 300 TRP A O 1
ATOM 2300 N N . TYR A 1 301 ? -5.850 7.964 8.421 1.00 89.75 301 TYR A N 1
ATOM 2301 C CA . TYR A 1 301 ? -6.101 9.301 8.945 1.00 89.75 301 TYR A CA 1
ATOM 2302 C C . TYR A 1 301 ? -7.588 9.491 9.211 1.00 89.75 301 TYR A C 1
ATOM 2304 O O . TYR A 1 301 ? -7.980 9.740 10.345 1.00 89.75 301 TYR A O 1
ATOM 2312 N N . ASN A 1 302 ? -8.418 9.270 8.187 1.00 87.06 302 ASN A N 1
ATOM 2313 C CA . ASN A 1 302 ? -9.868 9.427 8.285 1.00 87.06 302 ASN A CA 1
ATOM 2314 C C . ASN A 1 302 ? -10.501 8.533 9.358 1.00 87.06 302 ASN A C 1
ATOM 2316 O O . ASN A 1 302 ? -11.463 8.949 9.997 1.00 87.06 302 ASN A O 1
ATOM 2320 N N . PHE A 1 303 ? -9.984 7.319 9.561 1.00 89.50 303 PHE A N 1
ATOM 2321 C CA . PHE A 1 303 ? -10.477 6.436 10.609 1.00 89.50 303 PHE A CA 1
ATOM 2322 C C . PHE A 1 303 ? -10.154 6.994 11.995 1.00 89.50 303 PHE A C 1
ATOM 2324 O O . PHE A 1 303 ? -11.054 7.061 12.828 1.00 89.50 303 PHE A O 1
ATOM 2331 N N . LYS A 1 304 ? -8.908 7.425 12.239 1.00 88.75 304 LYS A N 1
ATOM 2332 C CA . LYS A 1 304 ? -8.466 7.862 13.573 1.00 88.75 304 LYS A CA 1
ATOM 2333 C C . LYS A 1 304 ? -9.064 9.201 14.039 1.00 88.75 304 LYS A C 1
ATOM 2335 O O . LYS A 1 304 ? -9.236 9.379 15.237 1.00 88.75 304 LYS A O 1
ATOM 2340 N N . ILE A 1 305 ? -9.452 10.101 13.132 1.00 83.75 305 ILE A N 1
ATOM 2341 C CA . ILE A 1 305 ? -10.292 11.287 13.463 1.00 83.75 305 ILE A CA 1
ATOM 2342 C C . ILE A 1 305 ? -11.794 11.014 13.366 1.00 83.75 305 ILE A C 1
ATOM 2344 O O . ILE A 1 305 ? -12.616 11.873 13.687 1.00 83.75 305 ILE A O 1
ATOM 2348 N N . GLY A 1 306 ? -12.171 9.837 12.876 1.00 80.62 306 GLY A N 1
ATOM 2349 C CA . GLY A 1 306 ? -13.556 9.445 12.697 1.00 80.62 306 GLY A CA 1
ATOM 2350 C C . GLY A 1 306 ? -14.229 9.071 14.016 1.00 80.62 306 GLY A C 1
ATOM 2351 O O . GLY A 1 306 ? -13.598 8.673 14.991 1.00 80.62 306 GLY A O 1
ATOM 2352 N N . LYS A 1 307 ? -15.565 9.106 14.027 1.00 84.25 307 LYS A N 1
ATOM 2353 C CA . LYS A 1 307 ? -16.377 8.776 15.216 1.00 84.25 307 LYS A CA 1
ATOM 2354 C C . LYS A 1 307 ? -16.291 7.313 15.661 1.00 84.25 307 LYS A C 1
ATOM 2356 O O . LYS A 1 307 ? -16.741 7.002 16.761 1.00 84.25 307 LYS A O 1
ATOM 2361 N N . HIS A 1 308 ? -15.782 6.430 14.803 1.00 87.12 308 HIS A N 1
ATOM 2362 C CA . HIS A 1 308 ? -15.591 5.012 15.109 1.00 87.12 308 HIS A CA 1
ATOM 2363 C C . HIS A 1 308 ? -14.321 4.752 15.927 1.00 87.12 308 HIS A C 1
ATOM 2365 O O . HIS A 1 308 ? -14.250 3.741 16.625 1.00 87.12 308 HIS A O 1
ATOM 2371 N N . TYR A 1 309 ? -13.340 5.656 15.885 1.00 90.88 309 TYR A N 1
ATOM 2372 C CA . TYR A 1 309 ? -12.149 5.533 16.713 1.00 90.88 309 TYR A CA 1
ATOM 2373 C C . TYR A 1 309 ? -12.507 5.623 18.205 1.00 90.88 309 TYR A C 1
ATOM 2375 O O . TYR A 1 309 ? -13.376 6.401 18.604 1.00 90.88 309 TYR A O 1
ATOM 2383 N N . GLY A 1 310 ? -11.887 4.777 19.032 1.00 91.69 310 GLY A N 1
ATOM 2384 C CA . GLY A 1 310 ? -12.180 4.685 20.466 1.00 91.69 310 GLY A CA 1
ATOM 2385 C C . GLY A 1 310 ? -13.541 4.065 20.813 1.00 91.69 310 GLY A C 1
ATOM 2386 O O . GLY A 1 310 ? -13.898 3.994 21.988 1.00 91.69 310 GLY A O 1
ATOM 2387 N N . LYS A 1 311 ? -14.336 3.625 19.826 1.00 92.06 311 LYS A N 1
ATOM 2388 C CA . LYS A 1 311 ? -15.610 2.932 20.072 1.00 92.06 311 LYS A CA 1
ATOM 2389 C C . LYS A 1 311 ? -15.412 1.433 20.209 1.00 92.06 311 LYS A C 1
ATOM 2391 O O . LYS A 1 311 ? -14.469 0.868 19.662 1.00 92.06 311 LYS A O 1
ATOM 2396 N N . PHE A 1 312 ? -16.346 0.806 20.919 1.00 93.31 312 PHE A N 1
ATOM 2397 C CA . PHE A 1 312 ? -16.380 -0.627 21.169 1.00 93.31 312 PHE A CA 1
ATOM 2398 C C . PHE A 1 312 ? -17.762 -1.181 20.833 1.00 93.31 312 PHE A C 1
ATOM 2400 O O . PHE A 1 312 ? -18.775 -0.521 21.063 1.00 93.31 312 PHE A O 1
ATOM 2407 N N . PHE A 1 313 ? -17.796 -2.407 20.330 1.00 89.50 313 PHE A N 1
ATOM 2408 C CA . PHE A 1 313 ? -19.003 -3.187 20.108 1.00 89.50 313 PHE A CA 1
ATOM 2409 C C . PHE A 1 313 ? -18.798 -4.584 20.696 1.00 89.50 313 PHE A C 1
ATOM 2411 O O . PHE A 1 313 ? -17.789 -5.233 20.418 1.00 89.50 313 PHE A O 1
ATOM 2418 N N . ASN A 1 314 ? -19.719 -5.030 21.557 1.00 90.38 314 ASN A N 1
ATOM 2419 C CA . ASN A 1 314 ? -19.613 -6.297 22.295 1.00 90.38 314 ASN A CA 1
ATOM 2420 C C . ASN A 1 314 ? -18.247 -6.492 22.985 1.00 90.38 314 ASN A C 1
ATOM 2422 O O . ASN A 1 314 ? -17.628 -7.550 22.892 1.00 90.38 314 ASN A O 1
ATOM 2426 N N . GLY A 1 315 ? -17.746 -5.434 23.632 1.00 90.69 315 GLY A N 1
ATOM 2427 C CA . GLY A 1 315 ? -16.464 -5.451 24.345 1.00 90.69 315 GLY A CA 1
ATOM 2428 C C . GLY A 1 315 ? -15.216 -5.467 23.453 1.00 90.69 315 GLY A C 1
ATOM 2429 O O . GLY A 1 315 ? -14.110 -5.497 23.981 1.00 90.69 315 GLY A O 1
ATOM 2430 N N . LYS A 1 316 ? -15.357 -5.416 22.122 1.00 92.56 316 LYS A N 1
ATOM 2431 C CA . LYS A 1 316 ? -14.236 -5.360 21.171 1.00 92.56 316 LYS A CA 1
ATOM 2432 C C . LYS A 1 316 ? -14.120 -3.975 20.538 1.00 92.56 316 LYS A C 1
ATOM 2434 O O . LYS A 1 316 ? -15.155 -3.383 20.230 1.00 92.56 316 LYS A O 1
ATOM 2439 N N . PRO A 1 317 ? -12.905 -3.445 20.327 1.00 95.12 317 PRO A N 1
ATOM 2440 C CA . PRO A 1 317 ? -12.738 -2.151 19.682 1.00 95.12 317 PRO A CA 1
ATOM 2441 C C . PRO A 1 317 ? -13.226 -2.195 18.232 1.00 95.12 317 PRO A C 1
ATOM 2443 O O . PRO A 1 317 ? -13.065 -3.197 17.533 1.00 95.12 317 PRO A O 1
ATOM 2446 N N . VAL A 1 318 ? -13.793 -1.085 17.769 1.00 94.00 318 VAL A N 1
ATOM 2447 C CA . VAL A 1 318 ? -14.106 -0.883 16.355 1.00 94.00 318 VAL A CA 1
ATOM 2448 C C . VAL A 1 318 ? -12.811 -0.532 15.625 1.00 94.00 318 VAL A C 1
ATOM 2450 O O . VAL A 1 318 ? -12.130 0.433 15.971 1.00 94.00 318 VAL A O 1
ATOM 2453 N N . THR A 1 319 ? -12.456 -1.319 14.616 1.00 95.56 319 THR A N 1
ATOM 2454 C CA . THR A 1 319 ? -11.231 -1.184 13.816 1.00 95.56 319 THR A CA 1
ATOM 2455 C C . THR A 1 319 ? -11.560 -1.326 12.332 1.00 95.56 319 THR A C 1
ATOM 2457 O O . THR A 1 319 ? -12.715 -1.512 11.939 1.00 95.56 319 THR A O 1
ATOM 2460 N N . CYS A 1 320 ? -10.542 -1.271 11.473 1.00 93.25 320 CYS A N 1
ATOM 2461 C CA . CYS A 1 320 ? -10.710 -1.520 10.044 1.00 93.25 320 CYS A CA 1
ATOM 2462 C C . CYS A 1 320 ? -11.357 -2.893 9.789 1.00 93.25 320 CYS A C 1
ATOM 2464 O O . CYS A 1 320 ? -12.263 -3.010 8.963 1.00 93.25 320 CYS A O 1
ATOM 2466 N N . THR A 1 321 ? -10.945 -3.924 10.536 1.00 93.19 321 THR A N 1
ATOM 2467 C CA . THR A 1 321 ? -11.434 -5.298 10.368 1.00 93.19 321 THR A CA 1
ATOM 2468 C C . THR A 1 321 ? -12.792 -5.546 11.022 1.00 93.19 321 THR A C 1
ATOM 2470 O O . THR A 1 321 ? -13.385 -6.599 10.797 1.00 93.19 321 THR A O 1
ATOM 2473 N N . SER A 1 322 ? -13.355 -4.593 11.772 1.00 92.38 322 SER A N 1
ATOM 2474 C CA . SER A 1 322 ? -14.770 -4.656 12.168 1.00 92.38 322 SER A CA 1
ATOM 2475 C C . SER A 1 322 ? -15.681 -4.588 10.944 1.00 92.38 322 SER A C 1
ATOM 2477 O O . SER A 1 322 ? -16.677 -5.297 10.884 1.00 92.38 322 SER A O 1
ATOM 2479 N N . CYS A 1 323 ? -15.295 -3.800 9.937 1.00 88.69 323 CYS A N 1
ATOM 2480 C CA . CYS A 1 323 ? -16.079 -3.602 8.719 1.00 88.69 323 CYS A CA 1
ATOM 2481 C C . CYS A 1 323 ? -15.506 -4.337 7.505 1.00 88.69 323 CYS A C 1
ATOM 2483 O O . CYS A 1 323 ? -16.249 -4.652 6.577 1.00 88.69 323 CYS A O 1
ATOM 2485 N N . HIS A 1 324 ? -14.195 -4.584 7.486 1.00 89.56 324 HIS A N 1
ATOM 2486 C CA . HIS A 1 324 ? -13.481 -5.173 6.359 1.00 89.56 324 HIS A CA 1
ATOM 2487 C C . HIS A 1 324 ? -12.986 -6.593 6.643 1.00 89.56 324 HIS A C 1
ATOM 2489 O O . HIS A 1 324 ? -12.656 -6.925 7.778 1.00 89.56 324 HIS A O 1
ATOM 2495 N N . ASP A 1 325 ? -12.909 -7.429 5.607 1.00 89.75 325 ASP A N 1
ATOM 2496 C CA . ASP A 1 325 ? -12.364 -8.788 5.716 1.00 89.75 325 ASP A CA 1
ATOM 2497 C C . ASP A 1 325 ? -11.205 -8.991 4.736 1.00 89.75 325 ASP A C 1
ATOM 2499 O O . ASP A 1 325 ? -11.447 -9.216 3.553 1.00 89.75 325 ASP A O 1
ATOM 2503 N N . PRO A 1 326 ? -9.939 -8.921 5.178 1.00 90.31 326 PRO A N 1
ATOM 2504 C CA . PRO A 1 326 ? -8.808 -9.122 4.280 1.00 90.31 326 PRO A CA 1
ATOM 2505 C C . PRO A 1 326 ? -8.688 -10.569 3.774 1.00 90.31 326 PRO A C 1
ATOM 2507 O O . PRO A 1 326 ? -7.932 -10.790 2.832 1.00 90.31 326 PRO A O 1
ATOM 2510 N N . HIS A 1 327 ? -9.410 -11.534 4.360 1.00 90.44 327 HIS A N 1
ATOM 2511 C CA . HIS A 1 327 ? -9.353 -12.947 3.981 1.00 90.44 327 HIS A CA 1
ATOM 2512 C C . HIS A 1 327 ? -10.401 -13.355 2.951 1.00 90.44 327 HIS A C 1
ATOM 2514 O O . HIS A 1 327 ? -10.292 -14.442 2.395 1.00 90.44 327 HIS A O 1
ATOM 2520 N N . LYS A 1 328 ? -11.426 -12.534 2.700 1.00 84.50 328 LYS A N 1
ATOM 2521 C CA . LYS A 1 328 ? -12.535 -12.915 1.821 1.00 84.50 328 LYS A CA 1
ATOM 2522 C C . LYS A 1 328 ? -12.638 -12.001 0.621 1.00 84.50 328 LYS A C 1
ATOM 2524 O O . LYS A 1 328 ? -12.694 -10.779 0.744 1.00 84.50 328 LYS A O 1
ATOM 2529 N N . ASN A 1 329 ? -12.737 -12.601 -0.560 1.00 73.50 329 ASN A N 1
ATOM 2530 C CA . ASN A 1 329 ? -13.207 -11.872 -1.723 1.00 73.50 329 ASN A CA 1
ATOM 2531 C C . ASN A 1 329 ? -14.737 -11.808 -1.684 1.00 73.50 329 ASN A C 1
ATOM 2533 O O . ASN A 1 329 ? -15.397 -12.824 -1.496 1.00 73.50 329 ASN A O 1
ATOM 2537 N N . ASN A 1 330 ? -15.308 -10.624 -1.889 1.00 65.50 330 ASN A N 1
ATOM 2538 C CA . ASN A 1 330 ? -16.758 -10.490 -1.983 1.00 65.50 330 ASN A CA 1
ATOM 2539 C C . ASN A 1 330 ? -17.179 -10.695 -3.449 1.00 65.50 330 ASN A C 1
ATOM 2541 O O . ASN A 1 330 ? -16.824 -9.852 -4.289 1.00 65.50 330 ASN A O 1
ATOM 2545 N N . PRO A 1 331 ? -17.922 -11.772 -3.777 1.00 49.19 331 PRO A N 1
ATOM 2546 C CA . PRO A 1 331 ? -18.381 -12.024 -5.138 1.00 49.19 331 PRO A CA 1
ATOM 2547 C C . PRO A 1 331 ? -19.236 -10.844 -5.631 1.00 49.19 331 PRO A C 1
ATOM 2549 O O . PRO A 1 331 ? -20.075 -10.313 -4.908 1.00 49.19 331 PRO A O 1
ATOM 2552 N N . GLY A 1 332 ? -18.957 -10.364 -6.846 1.00 50.50 332 GLY A N 1
ATOM 2553 C CA . GLY A 1 332 ? -19.597 -9.178 -7.440 1.00 50.50 332 GLY A CA 1
ATOM 2554 C C . GLY A 1 332 ? -18.732 -7.909 -7.476 1.00 50.50 332 GLY A C 1
ATOM 2555 O O . GLY A 1 332 ? -19.155 -6.890 -8.021 1.00 50.50 332 GLY A O 1
ATOM 2556 N N . ARG A 1 333 ? -17.503 -7.936 -6.943 1.00 54.94 333 ARG A N 1
ATOM 2557 C CA . ARG A 1 333 ? -16.552 -6.813 -7.043 1.00 54.94 333 ARG A CA 1
ATOM 2558 C C . ARG A 1 333 ? -15.616 -6.960 -8.240 1.00 54.94 333 ARG A C 1
ATOM 2560 O O . ARG A 1 333 ? -14.465 -7.343 -8.078 1.00 54.94 333 ARG A O 1
ATOM 2567 N N . ASN A 1 334 ? -16.048 -6.527 -9.421 1.00 46.03 334 ASN A N 1
ATOM 2568 C CA . ASN A 1 334 ? -15.194 -6.579 -10.619 1.00 46.03 334 ASN A CA 1
ATOM 2569 C C . ASN A 1 334 ? -13.967 -5.635 -10.593 1.00 46.03 334 ASN A C 1
ATOM 2571 O O . ASN A 1 334 ? -13.114 -5.738 -11.464 1.00 46.03 334 ASN A O 1
ATOM 2575 N N . TYR A 1 335 ? -13.819 -4.741 -9.601 1.00 51.00 335 TYR A N 1
ATOM 2576 C CA . TYR A 1 335 ? -12.757 -3.712 -9.618 1.00 51.00 335 TYR A CA 1
ATOM 2577 C C . TYR A 1 335 ? -12.141 -3.376 -8.247 1.00 51.00 335 TYR A C 1
ATOM 2579 O O . TYR A 1 335 ? -11.655 -2.266 -8.041 1.00 51.00 335 TYR A O 1
ATOM 2587 N N . GLY A 1 336 ? -12.190 -4.296 -7.277 1.00 49.66 336 GLY A N 1
ATOM 2588 C CA . GLY A 1 336 ? -11.339 -4.240 -6.077 1.00 49.66 336 GLY A CA 1
ATOM 2589 C C . GLY A 1 336 ? -11.468 -3.027 -5.137 1.00 49.66 336 GLY A C 1
ATOM 2590 O O . GLY A 1 336 ? -10.533 -2.751 -4.393 1.00 49.66 336 GLY A O 1
ATOM 2591 N N . ARG A 1 337 ? -12.582 -2.275 -5.141 1.00 54.53 337 ARG A N 1
ATOM 2592 C CA . ARG A 1 337 ? -12.623 -0.972 -4.437 1.00 54.53 337 ARG A CA 1
ATOM 2593 C C . ARG A 1 337 ? -12.979 -0.982 -2.953 1.00 54.53 337 ARG A C 1
ATOM 2595 O O . ARG A 1 337 ? -12.723 0.018 -2.300 1.00 54.53 337 ARG A O 1
ATOM 2602 N N . ARG A 1 338 ? -13.589 -2.032 -2.402 1.00 63.59 338 ARG A N 1
ATOM 2603 C CA . ARG A 1 338 ? -13.786 -2.173 -0.940 1.00 63.59 338 ARG A CA 1
ATOM 2604 C C . ARG A 1 338 ? -13.835 -3.662 -0.633 1.00 63.59 338 ARG A C 1
ATOM 2606 O O . ARG A 1 338 ? -14.315 -4.399 -1.474 1.00 63.59 338 ARG A O 1
ATOM 2613 N N . ILE A 1 339 ? -13.368 -4.119 0.514 1.00 69.56 339 ILE A N 1
ATOM 2614 C CA . ILE A 1 339 ? -13.543 -5.518 0.927 1.00 69.56 339 ILE A CA 1
ATOM 2615 C C . ILE A 1 339 ? -14.349 -5.471 2.216 1.00 69.56 339 ILE A C 1
ATOM 2617 O O . ILE A 1 339 ? -13.770 -5.460 3.289 1.00 69.56 339 ILE A O 1
ATOM 2621 N N . LEU A 1 340 ? -15.658 -5.220 2.117 1.00 76.31 340 LEU A N 1
ATOM 2622 C CA . LEU A 1 340 ? -16.531 -5.138 3.296 1.00 76.31 340 LEU A CA 1
ATOM 2623 C C . LEU A 1 340 ? -16.969 -6.542 3.703 1.00 76.31 340 LEU A C 1
ATOM 2625 O O . LEU A 1 340 ? -17.153 -7.389 2.833 1.00 76.31 340 LEU A O 1
ATOM 2629 N N . LYS A 1 341 ? -17.182 -6.763 4.994 1.00 82.19 341 LYS A N 1
ATOM 2630 C CA . LYS A 1 341 ? -17.895 -7.936 5.496 1.00 82.19 341 LYS A CA 1
ATOM 2631 C C . LYS A 1 341 ? -19.363 -7.878 5.074 1.00 82.19 341 LYS A C 1
ATOM 2633 O O . LYS A 1 341 ? -19.918 -6.795 4.874 1.00 82.19 341 LYS A O 1
ATOM 2638 N N . GLY A 1 342 ? -19.965 -9.054 4.942 1.00 76.69 342 GLY A N 1
ATOM 2639 C CA . GLY A 1 342 ? -21.366 -9.203 4.570 1.00 76.69 342 GLY A CA 1
ATOM 2640 C C . GLY A 1 342 ? -21.693 -8.757 3.142 1.00 76.69 342 GLY A C 1
ATOM 2641 O O . GLY A 1 342 ? -20.820 -8.505 2.298 1.00 76.69 342 GLY A O 1
ATOM 2642 N N . ASP A 1 343 ? -22.993 -8.663 2.897 1.00 73.06 343 ASP A N 1
ATOM 2643 C CA . ASP A 1 343 ? -23.558 -8.301 1.610 1.00 73.06 343 ASP A CA 1
ATOM 2644 C C . ASP A 1 343 ? -23.476 -6.793 1.400 1.00 73.06 343 ASP A C 1
ATOM 2646 O O . ASP A 1 343 ? -23.778 -5.989 2.284 1.00 73.06 343 ASP A O 1
ATOM 2650 N N . TYR A 1 344 ? -23.077 -6.401 0.194 1.00 70.56 344 TYR A N 1
ATOM 2651 C CA . TYR A 1 344 ? -23.096 -5.013 -0.242 1.00 70.56 344 TYR A CA 1
ATOM 2652 C C . TYR A 1 344 ? -24.024 -4.881 -1.439 1.00 70.56 344 TYR A C 1
ATOM 2654 O O . TYR A 1 344 ? -23.732 -5.389 -2.523 1.00 70.56 344 TYR A O 1
ATOM 2662 N N . ASN A 1 34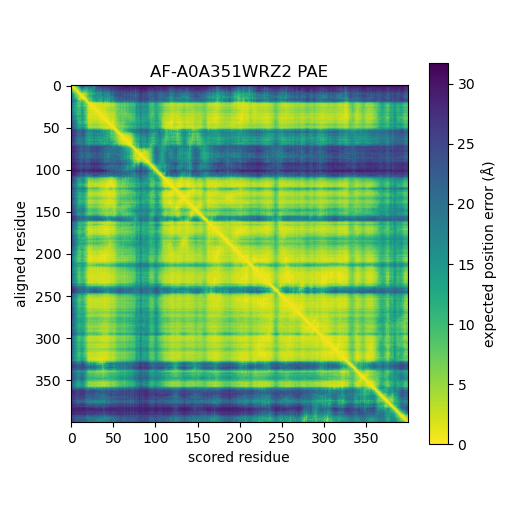5 ? -25.130 -4.170 -1.259 1.00 66.62 345 ASN A N 1
ATOM 2663 C CA . ASN A 1 345 ? -26.032 -3.860 -2.353 1.00 66.62 345 ASN A CA 1
ATOM 2664 C C . ASN A 1 345 ? -25.496 -2.636 -3.110 1.00 66.62 345 ASN A C 1
ATOM 2666 O O . ASN A 1 345 ? -25.481 -1.527 -2.584 1.00 66.62 345 ASN A O 1
ATOM 2670 N N . TYR A 1 346 ? -25.053 -2.819 -4.355 1.00 61.78 346 TYR A N 1
ATOM 2671 C CA . TYR A 1 346 ? -24.491 -1.731 -5.168 1.00 61.78 346 TYR A CA 1
ATOM 2672 C C . TYR A 1 346 ? -25.518 -0.692 -5.605 1.00 61.78 346 TYR A C 1
ATOM 2674 O O . TYR A 1 346 ? -25.152 0.464 -5.815 1.00 61.78 346 TYR A O 1
ATOM 2682 N N . THR A 1 347 ? -26.774 -1.106 -5.756 1.00 61.09 347 THR A N 1
ATOM 2683 C CA . THR A 1 347 ? -27.870 -0.239 -6.185 1.00 61.09 347 THR A CA 1
ATOM 2684 C C . THR A 1 347 ? -28.237 0.730 -5.070 1.00 61.09 347 THR A C 1
ATOM 2686 O O . THR A 1 347 ? -28.410 1.918 -5.317 1.00 61.09 347 THR A O 1
ATOM 2689 N N . THR A 1 348 ? -28.300 0.240 -3.830 1.00 59.12 348 THR A N 1
ATOM 2690 C CA . THR A 1 348 ? -28.686 1.051 -2.665 1.00 59.12 348 THR A CA 1
ATOM 2691 C C . THR A 1 348 ? -27.490 1.597 -1.884 1.00 59.12 348 THR A C 1
ATOM 2693 O O . THR A 1 348 ? -27.636 2.513 -1.082 1.00 59.12 348 THR A O 1
ATOM 2696 N N . GLY A 1 349 ? -26.295 1.040 -2.093 1.00 59.81 349 GLY A N 1
ATOM 2697 C CA . GLY A 1 349 ? -25.103 1.319 -1.296 1.00 59.81 349 GLY A CA 1
ATOM 2698 C C . GLY A 1 349 ? -25.138 0.732 0.118 1.00 59.81 349 GLY A C 1
ATOM 2699 O O . GLY A 1 349 ? -24.259 1.021 0.920 1.00 59.81 349 GLY A O 1
ATOM 2700 N N . VAL A 1 350 ? -26.134 -0.073 0.477 1.00 65.31 350 VAL A N 1
ATOM 2701 C CA . VAL A 1 350 ? -26.252 -0.602 1.843 1.00 65.31 350 VAL A CA 1
ATOM 2702 C C . VAL A 1 350 ? -25.291 -1.774 2.037 1.00 65.31 350 VAL A C 1
ATOM 2704 O O . VAL A 1 350 ? -25.277 -2.708 1.235 1.00 65.31 350 VAL A O 1
ATOM 2707 N N . ALA A 1 351 ? -24.491 -1.718 3.105 1.00 71.94 351 ALA A N 1
ATOM 2708 C CA . ALA A 1 351 ? -23.645 -2.820 3.552 1.00 71.94 351 ALA A CA 1
ATOM 2709 C C . ALA A 1 351 ? -24.285 -3.467 4.784 1.00 71.94 351 ALA A C 1
ATOM 2711 O O . ALA A 1 351 ? -24.516 -2.778 5.778 1.00 71.94 351 ALA A O 1
ATOM 2712 N N . SER A 1 352 ? -24.559 -4.772 4.746 1.00 77.25 352 SER A N 1
ATOM 2713 C CA . SER A 1 352 ? -25.245 -5.451 5.853 1.00 77.25 352 SER A CA 1
ATOM 2714 C C . SER A 1 352 ? -24.432 -5.449 7.150 1.00 77.25 352 SER A C 1
ATOM 2716 O O . SER A 1 352 ? -25.022 -5.413 8.225 1.00 77.25 352 SER A O 1
ATOM 2718 N N . ILE A 1 353 ? -23.099 -5.377 7.059 1.00 83.69 353 ILE A N 1
ATOM 2719 C CA . ILE A 1 353 ? -22.193 -5.292 8.215 1.00 83.69 353 ILE A CA 1
ATOM 2720 C C . ILE A 1 353 ? -22.525 -4.136 9.165 1.00 83.69 353 ILE A C 1
ATOM 2722 O O . ILE A 1 353 ? -22.371 -4.257 10.375 1.00 83.69 353 ILE A O 1
ATOM 2726 N N . CYS A 1 354 ? -23.033 -3.016 8.647 1.00 81.75 354 CYS A N 1
ATOM 2727 C CA . CYS A 1 354 ? -23.396 -1.871 9.480 1.00 81.75 354 CYS A CA 1
ATOM 2728 C C . CYS A 1 354 ? -24.544 -2.208 10.445 1.00 81.75 354 CYS A C 1
ATOM 2730 O O . CYS A 1 354 ? -24.591 -1.680 11.556 1.00 81.75 354 CYS A O 1
ATOM 2732 N N . ASN A 1 355 ? -25.440 -3.114 10.045 1.00 80.94 355 ASN A N 1
ATOM 2733 C CA . ASN A 1 355 ? -26.601 -3.501 10.841 1.00 80.94 355 ASN A CA 1
ATOM 2734 C C . ASN A 1 355 ? -26.228 -4.379 12.041 1.00 80.94 355 ASN A C 1
ATOM 2736 O O . ASN A 1 355 ? -27.031 -4.476 12.964 1.00 80.94 355 ASN A O 1
ATOM 2740 N N . GLU A 1 356 ? -25.022 -4.962 12.072 1.00 84.69 356 GLU A N 1
ATOM 2741 C CA . GLU A 1 356 ? -24.546 -5.709 13.243 1.00 84.69 356 GLU A CA 1
ATOM 2742 C C . GLU A 1 356 ? -24.474 -4.806 14.482 1.00 84.69 356 GLU A C 1
ATOM 2744 O O . GLU A 1 356 ? -24.845 -5.225 15.573 1.00 84.69 356 GLU A O 1
ATOM 2749 N N . CYS A 1 357 ? -24.060 -3.546 14.305 1.00 82.62 357 CYS A N 1
ATOM 2750 C CA . CYS A 1 357 ? -23.952 -2.560 15.386 1.00 82.62 357 CYS A CA 1
ATOM 2751 C C . CYS A 1 357 ? -25.110 -1.549 15.396 1.00 82.62 357 CYS A C 1
ATOM 2753 O O . CYS A 1 357 ? -25.415 -0.958 16.432 1.00 82.62 357 CYS A O 1
ATOM 2755 N N . HIS A 1 358 ? -25.748 -1.327 14.243 1.00 81.94 358 HIS A N 1
ATOM 2756 C CA . HIS A 1 358 ? -26.778 -0.307 14.049 1.00 81.94 358 HIS A CA 1
ATOM 2757 C C . HIS A 1 358 ? -28.094 -0.897 13.508 1.00 81.94 358 HIS A C 1
ATOM 2759 O O . HIS A 1 358 ? -28.527 -0.516 12.418 1.00 81.94 358 HIS A O 1
ATOM 2765 N N . PRO A 1 359 ? -28.770 -1.789 14.258 1.00 70.56 359 PRO A N 1
ATOM 2766 C CA . PRO A 1 359 ? -29.875 -2.614 13.753 1.00 70.56 359 PRO A CA 1
ATOM 2767 C C . PRO A 1 359 ? -31.114 -1.846 13.254 1.00 70.56 359 PRO A C 1
ATOM 2769 O O . PRO A 1 359 ? -31.971 -2.443 12.617 1.00 70.56 359 PRO A O 1
ATOM 2772 N N . ASN A 1 360 ? -31.201 -0.530 13.475 1.00 65.44 360 ASN A N 1
ATOM 2773 C CA . ASN A 1 360 ? -32.353 0.299 13.091 1.00 65.44 360 ASN A CA 1
ATOM 2774 C C . ASN A 1 360 ? -31.980 1.570 12.319 1.00 65.44 360 ASN A C 1
ATOM 2776 O O . ASN A 1 360 ? -32.819 2.444 12.121 1.00 65.44 360 ASN A O 1
ATOM 2780 N N . ALA A 1 361 ? -30.718 1.731 11.928 1.00 58.34 361 ALA A N 1
ATOM 2781 C CA . ALA A 1 361 ? -30.247 3.041 11.495 1.00 58.34 361 ALA A CA 1
ATOM 2782 C C . ALA A 1 361 ? -30.345 3.297 9.984 1.00 58.34 361 ALA A C 1
ATOM 2784 O O . ALA A 1 361 ? -30.013 4.389 9.531 1.00 58.34 361 ALA A O 1
ATOM 2785 N N . GLY A 1 362 ? -30.778 2.307 9.194 1.00 53.31 362 GLY A N 1
ATOM 2786 C CA . GLY A 1 362 ? -30.959 2.460 7.747 1.00 53.31 362 GLY A CA 1
ATOM 2787 C C . GLY A 1 362 ? -29.699 2.929 7.002 1.00 53.31 362 GLY A C 1
ATOM 2788 O O . GLY A 1 362 ? -29.817 3.526 5.933 1.00 53.31 362 GLY A O 1
ATOM 2789 N N . TYR A 1 363 ? -28.499 2.715 7.562 1.00 50.47 363 TYR A N 1
ATOM 2790 C CA . TYR A 1 363 ? -27.254 3.263 7.021 1.00 50.47 363 TYR A CA 1
ATOM 2791 C C . TYR A 1 363 ? -26.912 2.631 5.663 1.00 50.47 363 TYR A C 1
ATOM 2793 O O . TYR A 1 363 ? -26.339 1.546 5.571 1.00 50.47 363 TYR A O 1
ATOM 2801 N N . GLY A 1 364 ? -27.233 3.349 4.588 1.00 48.75 364 GLY A N 1
ATOM 2802 C CA . GLY A 1 364 ? -26.668 3.125 3.263 1.00 48.75 364 GLY A CA 1
ATOM 2803 C C . GLY A 1 364 ? -25.291 3.775 3.154 1.00 48.75 364 GLY A C 1
ATOM 2804 O O . GLY A 1 364 ? -25.166 4.994 3.237 1.00 48.75 364 GLY A O 1
ATOM 2805 N N . VAL A 1 365 ? -24.243 2.980 2.937 1.00 47.06 365 VAL A N 1
ATOM 2806 C CA . VAL A 1 365 ? -22.918 3.475 2.535 1.00 47.06 365 VAL A CA 1
ATOM 2807 C C . VAL A 1 365 ? -22.932 3.724 1.026 1.00 47.06 365 VAL A C 1
ATOM 2809 O O . VAL A 1 365 ? -22.448 2.931 0.207 1.00 47.06 365 VAL A O 1
ATOM 2812 N N . THR A 1 366 ? -23.532 4.834 0.620 1.00 42.00 366 THR A N 1
ATOM 2813 C CA . THR A 1 366 ? -23.720 5.131 -0.799 1.00 42.00 366 THR A CA 1
ATOM 2814 C C . THR A 1 366 ? -22.379 5.379 -1.509 1.00 42.00 366 THR A C 1
ATOM 2816 O O . THR A 1 366 ? -21.351 5.751 -0.933 1.00 42.00 366 THR A O 1
ATOM 2819 N N . LYS A 1 367 ? -22.343 5.064 -2.805 1.00 41.09 367 LYS A N 1
ATOM 2820 C CA . LYS A 1 367 ? -21.141 5.127 -3.647 1.00 41.09 367 LYS A CA 1
ATOM 2821 C C . LYS A 1 367 ? -20.614 6.571 -3.752 1.00 41.09 367 LYS A C 1
ATOM 2823 O O . LYS A 1 367 ? -21.406 7.486 -3.951 1.00 41.09 367 LYS A O 1
ATOM 2828 N N . LYS A 1 368 ? -19.284 6.770 -3.698 1.00 39.59 368 LYS A N 1
ATOM 2829 C CA . LYS A 1 368 ? -18.641 8.069 -3.994 1.00 39.59 368 LYS A CA 1
ATOM 2830 C C . LYS A 1 368 ? -19.174 8.600 -5.330 1.00 39.59 368 LYS A C 1
ATOM 2832 O O . LYS A 1 368 ? -19.070 7.892 -6.333 1.00 39.59 368 LYS A O 1
ATOM 2837 N N . GLY A 1 369 ? -19.768 9.795 -5.317 1.00 38.97 369 GLY A N 1
ATOM 2838 C CA . GLY A 1 369 ? -20.371 10.436 -6.491 1.00 38.97 369 GLY A CA 1
ATOM 2839 C C . GLY A 1 369 ? -21.901 10.350 -6.605 1.00 38.97 369 GLY A C 1
ATOM 2840 O O . GLY A 1 369 ? -22.445 10.949 -7.526 1.00 38.97 369 GLY A O 1
ATOM 2841 N N . VAL A 1 370 ? -22.607 9.665 -5.697 1.00 40.75 370 VAL A N 1
ATOM 2842 C CA . VAL A 1 370 ? -24.082 9.710 -5.617 1.00 40.75 370 VAL A CA 1
ATOM 2843 C C . VAL A 1 370 ? -24.502 10.813 -4.635 1.00 40.75 370 VAL A C 1
ATOM 2845 O O . VAL A 1 370 ? -23.901 10.960 -3.570 1.00 40.75 370 VAL A O 1
ATOM 2848 N N . ALA A 1 371 ? -25.511 11.619 -4.973 1.00 40.78 371 ALA A N 1
ATOM 2849 C CA . ALA A 1 371 ? -26.049 12.620 -4.048 1.00 40.78 371 ALA A CA 1
ATOM 2850 C C . ALA A 1 371 ? -26.543 11.937 -2.753 1.00 40.78 371 ALA A C 1
ATOM 2852 O O . ALA A 1 371 ? -27.249 10.934 -2.816 1.00 40.78 371 ALA A O 1
ATOM 2853 N N . GLY A 1 372 ? -26.126 12.439 -1.583 1.00 41.91 372 GLY A N 1
ATOM 2854 C CA . GLY A 1 372 ? -26.429 11.823 -0.279 1.00 41.91 372 GLY A CA 1
ATOM 2855 C C . GLY A 1 372 ? -25.466 10.711 0.173 1.00 41.91 372 GLY A C 1
ATOM 2856 O O . GLY A 1 372 ? -25.696 10.095 1.208 1.00 41.91 372 GLY A O 1
ATOM 2857 N N . ALA A 1 373 ? -24.378 10.450 -0.564 1.00 42.59 373 ALA A N 1
ATOM 2858 C CA . ALA A 1 373 ? -23.505 9.306 -0.309 1.00 42.59 373 ALA A CA 1
ATOM 2859 C C . ALA A 1 373 ? -22.565 9.413 0.890 1.00 42.59 373 ALA A C 1
ATOM 2861 O O . ALA A 1 373 ? -21.532 10.049 0.765 1.00 42.59 373 ALA A O 1
ATOM 2862 N N . LEU A 1 374 ? -22.837 8.751 2.014 1.00 44.12 374 LEU A N 1
ATOM 2863 C CA . LEU A 1 374 ? -21.995 8.886 3.208 1.00 44.12 374 LEU A CA 1
ATOM 2864 C C . LEU A 1 374 ? -20.624 8.192 3.067 1.00 44.12 374 LEU A C 1
ATOM 2866 O O . LEU A 1 374 ? -20.539 6.997 2.778 1.00 44.12 374 LEU A O 1
ATOM 2870 N N . ASN A 1 375 ? -19.538 8.921 3.332 1.00 53.66 375 ASN A N 1
ATOM 2871 C CA . ASN A 1 375 ? -18.227 8.357 3.630 1.00 53.66 375 ASN A CA 1
ATOM 2872 C C . ASN A 1 375 ? -18.330 7.643 4.988 1.00 53.66 375 ASN A C 1
ATOM 2874 O O . ASN A 1 375 ? -18.571 8.302 5.993 1.00 53.66 375 ASN A O 1
ATOM 2878 N N . PRO A 1 376 ? -18.166 6.314 5.062 1.00 51.91 376 PRO A N 1
ATOM 2879 C CA . PRO A 1 376 ? -18.408 5.562 6.295 1.00 51.91 376 PRO A CA 1
ATOM 2880 C C . PRO A 1 376 ? -17.376 5.860 7.395 1.00 51.91 376 PRO A C 1
ATOM 2882 O O . PRO A 1 376 ? -17.627 5.574 8.564 1.00 51.91 376 PRO A O 1
ATOM 2885 N N . HIS A 1 377 ? -16.233 6.460 7.045 1.00 54.25 377 HIS A N 1
ATOM 2886 C CA . HIS A 1 377 ? -15.195 6.839 8.006 1.00 54.25 377 HIS A CA 1
ATOM 2887 C C . HIS A 1 377 ? -15.453 8.221 8.629 1.00 54.25 377 HIS A C 1
ATOM 2889 O O . HIS A 1 377 ? -15.072 8.450 9.773 1.00 54.25 377 HIS A O 1
ATOM 2895 N N . THR A 1 378 ? -16.153 9.116 7.918 1.00 51.28 378 THR A N 1
ATOM 2896 C CA . THR A 1 378 ? -16.469 10.489 8.374 1.00 51.28 378 THR A CA 1
ATOM 2897 C C . THR A 1 378 ? -17.969 10.726 8.623 1.00 51.28 378 THR A C 1
ATOM 2899 O O . THR A 1 378 ? -18.348 11.732 9.218 1.00 51.28 378 THR A O 1
ATOM 2902 N N . ALA A 1 379 ? -18.824 9.785 8.208 1.00 43.53 379 ALA A N 1
ATOM 2903 C CA . ALA A 1 379 ? -20.288 9.823 8.207 1.00 43.53 379 ALA A CA 1
ATOM 2904 C C . ALA A 1 379 ? -20.921 11.006 7.431 1.00 43.53 379 ALA A C 1
ATOM 2906 O O . ALA A 1 379 ? -21.968 11.504 7.847 1.00 43.53 379 ALA A O 1
ATOM 2907 N N . LYS A 1 380 ? -20.329 11.462 6.305 1.00 43.16 380 LYS A N 1
ATOM 2908 C CA . LYS A 1 380 ? -20.833 12.615 5.510 1.00 43.16 380 LYS A CA 1
ATOM 2909 C C . LYS A 1 380 ? -20.937 12.403 3.991 1.00 43.16 380 LYS A C 1
ATOM 2911 O O . LYS A 1 380 ? -20.177 11.599 3.460 1.00 43.16 380 LYS A O 1
ATOM 2916 N N . PRO A 1 381 ? -21.855 13.100 3.277 1.00 40.59 381 PRO A N 1
ATOM 2917 C CA . PRO A 1 381 ? -22.096 12.869 1.855 1.00 40.59 381 PRO A CA 1
ATOM 2918 C C . PRO A 1 381 ? -20.916 13.281 0.953 1.00 40.59 381 PRO A C 1
ATOM 2920 O O . PRO A 1 381 ? -20.462 14.415 1.035 1.00 40.59 381 PRO A O 1
ATOM 2923 N N . TYR A 1 382 ? -20.504 12.434 0.006 1.00 45.28 382 TYR A N 1
ATOM 2924 C CA . TYR A 1 382 ? -19.371 12.643 -0.909 1.00 45.28 382 TYR A CA 1
ATOM 2925 C C . TYR A 1 382 ? -19.496 13.871 -1.844 1.00 45.28 382 TYR A C 1
ATOM 2927 O O . TYR A 1 382 ? -18.516 14.193 -2.509 1.00 45.28 382 TYR A O 1
ATOM 2935 N N . ASN A 1 383 ? -20.659 14.541 -1.916 1.00 35.88 383 ASN A N 1
ATOM 2936 C CA . ASN A 1 383 ? -20.972 15.577 -2.918 1.00 35.88 383 ASN A CA 1
ATOM 2937 C C . ASN A 1 383 ? -21.590 16.887 -2.358 1.00 35.88 383 ASN A C 1
ATOM 2939 O O . ASN A 1 383 ? -22.101 17.680 -3.144 1.00 35.88 383 ASN A O 1
ATOM 2943 N N . VAL A 1 384 ? -21.570 17.157 -1.045 1.00 32.97 384 VAL A N 1
ATOM 2944 C CA . VAL A 1 384 ? -22.011 18.468 -0.505 1.00 32.97 384 VAL A CA 1
ATOM 2945 C C . VAL A 1 384 ? -20.941 19.061 0.399 1.00 32.97 384 VAL A C 1
ATOM 2947 O O . VAL A 1 384 ? -20.840 18.703 1.568 1.00 32.97 384 VAL A O 1
ATOM 2950 N N . GLY A 1 385 ? -20.175 20.000 -0.162 1.00 31.72 385 GLY A N 1
ATOM 2951 C CA . GLY A 1 385 ? -19.164 20.764 0.561 1.00 31.72 385 GLY A CA 1
ATOM 2952 C C . GLY A 1 385 ? -17.962 19.924 0.984 1.00 31.72 385 GLY A C 1
ATOM 2953 O O . GLY A 1 385 ? -17.988 18.697 0.967 1.00 31.72 385 GLY A O 1
ATOM 2954 N N . LEU A 1 386 ? -16.875 20.604 1.342 1.00 31.59 386 LEU A N 1
ATOM 2955 C CA . LEU A 1 386 ? -15.731 19.993 2.014 1.00 31.59 386 LEU A CA 1
ATOM 2956 C C . LEU A 1 386 ? -16.238 19.047 3.107 1.00 31.59 386 LEU A C 1
ATOM 2958 O O . LEU A 1 386 ? -17.151 19.401 3.854 1.00 31.59 386 LEU A O 1
ATOM 2962 N N . ASP A 1 387 ? -15.657 17.851 3.132 1.00 38.12 387 ASP A N 1
ATOM 2963 C CA . ASP A 1 387 ? -15.969 16.694 3.970 1.00 38.12 387 ASP A CA 1
ATOM 2964 C C . ASP A 1 387 ? -15.784 17.068 5.452 1.00 38.12 387 ASP A C 1
ATOM 2966 O O . ASP A 1 387 ? -14.810 16.678 6.077 1.00 38.12 387 ASP A O 1
ATOM 2970 N N . THR A 1 388 ? -16.647 17.942 5.984 1.00 35.34 388 THR A N 1
ATOM 2971 C CA . THR A 1 388 ? -16.435 18.619 7.262 1.00 35.34 388 THR A CA 1
ATOM 2972 C C . THR A 1 388 ? -16.612 17.607 8.378 1.00 35.34 388 THR A C 1
ATOM 2974 O O . THR A 1 388 ? -17.690 17.469 8.942 1.00 35.34 388 THR A O 1
ATOM 2977 N N . ILE A 1 389 ? -15.551 16.923 8.784 1.00 41.75 389 ILE A N 1
ATOM 2978 C CA . ILE A 1 389 ? -15.417 16.523 10.193 1.00 41.75 389 ILE A CA 1
ATOM 2979 C C . ILE A 1 389 ? -15.851 17.748 11.010 1.00 41.75 389 ILE A C 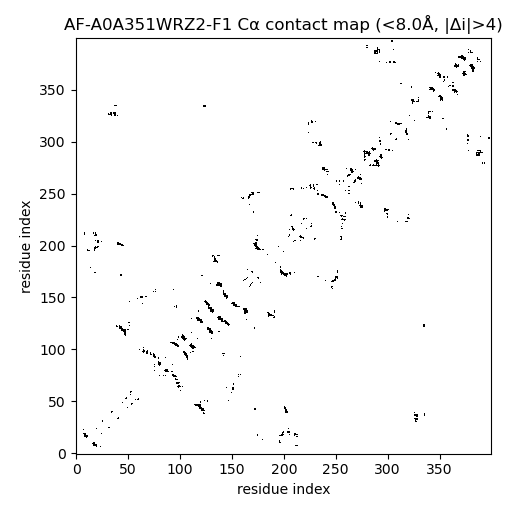1
ATOM 2981 O O . ILE A 1 389 ? -15.527 18.857 10.564 1.00 41.75 389 ILE A O 1
ATOM 2985 N N . PRO A 1 390 ? -16.671 17.606 12.077 1.00 38.31 390 PRO A N 1
ATOM 2986 C CA . PRO A 1 390 ? -17.058 18.750 12.892 1.00 38.31 390 PRO A CA 1
ATOM 2987 C C . PRO A 1 390 ? -15.832 19.633 13.045 1.00 38.31 390 PRO A C 1
ATOM 2989 O O . PRO A 1 390 ? -14.788 19.144 13.476 1.00 38.31 390 PRO A O 1
ATOM 2992 N N . THR A 1 391 ? -15.917 20.862 12.530 1.00 40.84 391 THR A N 1
ATOM 2993 C CA . THR A 1 391 ? -14.859 21.854 12.664 1.00 40.84 391 THR A CA 1
ATOM 2994 C C . THR A 1 391 ? -14.884 22.241 14.124 1.00 40.84 391 THR A C 1
ATOM 2996 O O . THR A 1 391 ? -15.438 23.266 14.501 1.00 40.84 391 THR A O 1
ATOM 2999 N N . ASP A 1 392 ? -14.410 21.334 14.957 1.00 47.75 392 ASP A N 1
ATOM 3000 C CA . ASP A 1 392 ? -13.985 21.658 16.278 1.00 47.75 392 ASP A CA 1
ATOM 3001 C C . ASP A 1 392 ? -12.546 22.140 16.088 1.00 47.75 392 ASP A C 1
ATOM 3003 O O . ASP A 1 392 ? -11.653 21.325 15.854 1.00 47.75 392 ASP A O 1
ATOM 3007 N N . PRO A 1 393 ? -12.296 23.460 16.092 1.00 47.84 393 PRO A N 1
ATOM 3008 C CA . PRO A 1 393 ? -10.937 23.987 16.034 1.00 47.84 393 PRO A CA 1
ATOM 3009 C C . PRO A 1 393 ? -10.097 23.557 17.250 1.00 47.84 393 PRO A C 1
ATOM 3011 O O . PRO A 1 393 ? -8.899 23.824 17.274 1.00 47.84 393 PRO A O 1
ATOM 3014 N N . THR A 1 394 ? -10.708 22.900 18.245 1.00 50.12 394 THR A N 1
ATOM 3015 C CA . THR A 1 394 ? -10.044 22.267 19.387 1.00 50.12 394 THR A CA 1
ATOM 3016 C C . THR A 1 394 ? -9.856 20.754 19.225 1.00 50.12 394 THR A C 1
ATOM 3018 O O . THR A 1 394 ? -9.223 20.144 20.087 1.00 50.12 394 THR A O 1
ATOM 3021 N N . ALA A 1 395 ? -10.337 20.144 18.130 1.00 53.47 395 ALA A N 1
ATOM 3022 C CA . ALA A 1 395 ? -10.093 18.734 17.846 1.00 53.47 395 ALA A CA 1
ATOM 3023 C C . ALA A 1 395 ? -8.588 18.481 17.744 1.00 53.47 395 ALA A C 1
ATOM 3025 O O . ALA A 1 395 ? -7.901 18.988 16.856 1.00 53.47 395 ALA A O 1
ATOM 3026 N N . LYS A 1 396 ? -8.092 17.668 18.668 1.00 56.81 396 LYS A N 1
ATOM 3027 C CA . LYS A 1 396 ? -6.744 17.119 18.637 1.00 56.81 396 LYS A CA 1
ATOM 3028 C C . LYS A 1 396 ? -6.791 15.720 18.058 1.00 56.81 396 LYS A C 1
ATOM 3030 O O . LYS A 1 396 ? -7.802 15.020 18.177 1.00 56.81 396 LYS A O 1
ATOM 3035 N N . TRP A 1 397 ? -5.701 15.304 17.427 1.00 59.88 397 TRP A N 1
ATOM 3036 C CA . TRP A 1 397 ? -5.561 13.887 17.118 1.00 59.88 397 TRP A CA 1
ATOM 3037 C C . TRP A 1 397 ? -5.536 13.074 18.414 1.00 59.88 397 TRP A C 1
ATOM 3039 O O . TRP A 1 397 ? -5.045 13.571 19.420 1.00 59.88 397 TRP A O 1
ATOM 3049 N N . PRO A 1 398 ? -5.989 11.809 18.417 1.00 56.03 398 PRO A N 1
ATOM 3050 C CA . PRO A 1 398 ? -5.994 10.998 19.636 1.00 56.03 398 PRO A CA 1
ATOM 3051 C C . PRO A 1 398 ? -4.617 10.745 20.273 1.00 56.03 398 PRO A C 1
ATOM 3053 O O . PRO A 1 398 ? -4.550 10.177 21.357 1.00 56.03 398 PRO A O 1
ATOM 3056 N N . TRP A 1 399 ? -3.532 11.098 19.580 1.00 60.69 399 TRP A N 1
ATOM 3057 C CA . TRP A 1 399 ? -2.144 10.934 20.019 1.00 60.69 399 TRP A CA 1
ATOM 3058 C C . TRP A 1 399 ? -1.430 12.268 20.305 1.00 60.69 399 TRP A C 1
ATOM 3060 O O . TRP A 1 399 ? -0.226 12.261 20.564 1.00 60.69 399 TRP A O 1
ATOM 3070 N N . GLU A 1 400 ? -2.140 13.394 20.191 1.00 51.81 400 GLU A N 1
ATOM 3071 C CA . GLU A 1 400 ? -1.730 14.725 20.667 1.00 51.81 400 GLU A CA 1
ATOM 3072 C C . GLU A 1 400 ? -2.317 14.986 22.057 1.00 51.81 400 GLU A C 1
ATOM 3074 O O . GLU A 1 400 ? -1.627 15.649 22.865 1.00 51.81 400 GLU A O 1
#